Protein AF-A0A8H6J1Q2-F1 (afdb_monomer_lite)

InterPro domains:
  IPR001214 SET domain [PF00856] (534-626)
  IPR001214 SET domain [PS50280] (494-626)
  IPR001214 SET domain [SM00317] (506-632)
  IPR003347 JmjC domain [PF02373] (11-124)
  IPR003347 JmjC domain [PS51184] (1-141)
  IPR003347 JmjC domain [SM00558] (1-141)
  IPR046341 SET domain superfamily [G3DSA:2.170.270.10] (511-641)
  IPR046341 SET domain superfamily [SSF82199] (482-639)

Secondary structure (DSSP, 8-state):
----TTTSS-EEEEE-TT-EEEEE--GGG-EEEEEEEES-EEEEEE-GGGHHHHHHHHHHHS---S-TTHHHHHT----HHHHHHTT--EEEEEE-TT-EEEEPTT--EEEEESSSEEEEEEEE--TTS-SS-TT-EEETTSTTTT---TT-EEEPPP----------------------------------PPP-PPPPHHHHHHHHHHHHH-TTPPPPPPPSSSPPPHHHHHHHHHHHSHHHHHHHHHHHHHHH-TT-GGGG----SSHHHHHHHHHHHHHH----SHHHHHHHHHHHHHHHHHHHHHTTT-SS--HHHHHHHHHHHT--HHHHHHHHHHHHHHHHHHTT-GGGGGTS-SSS-STT---HHHHHT--HHHHHHHHHHT-SHHHHHHHHHHHHHHHTTSTTSPP--BHHHHH---STTS-HHHHHHHHSBPP--SS-B--TTT-TTPPPPTT--TTS-SSS-TTB---TTS-S-SS-S-SS--HHHHHHHH-TTBPPPEEEE-GGG-EEEEP-BSSTTSEEE-TT-EEEEE-EEEE-TTS--STTEEEEE-TTSTT--EEEEEEEEEEE-GGGGPEE-SS-SEEEEEEEETTEEEEEEEESS-EETTPEEEE---TT---SS--SHHHH-

Foldseek 3Di:
DPDDVVAFDKDKDWDAAFDKQAKWARPLLFKKKKAWAAAKKKKKWFDPVCLVVVVVVCVVPDPFFPAPGRRNVVRDHDDPVNCVVSVTDIDIDMHGHGDMDMDGGPIIMMMGGNHRTMMMMGTDDDPPDDPHDAQGEHEPPDPCPPDPDPRYHYGYGDDPDDDDDDDDDDDDDDDDDDDDDDDDDDDDDDDDDPPPDDPDVLLVVLVVLLCVVAVQQDQFDADPVDGADSLLSNQLSLLQGPQLVVLLVVLVQCLQALPPPLLQDAADPDLLRRLLVLVLLLVPQPPPDLNSLLSLLLSLLVNLVSQVVCCVPPPHHDPVSLVVSCVPNVDDSVRSVVSNVSNVLLCLLQPVQNLSSSRRDSACPTSVSDHPVSSSVDDNVSSVVSVVRCPDPSNVLSSQLSCLCVVLSHLAHAHWDFQCLVVVDDLRPDNSVVSSNRSDTDDADLAADEDCVVCVPQDFFPQDDPPFDPPDDLFFDTDPPDQQFPVDRDPADSCQNCQLNVPVQAGQWDWHQPDVQGIFTFTGGNDAFFQRDAAFGFNHFKYAYWAAPPPDLDLQKAFDFDPPGPVRDRRTIGGDDRYTGPNSRATADPPFQWEWDWGRHRRGTTTTTGGRHRHHGSDTHHYHSPPSNPDPPRPHPVSVD

Structure (mmCIF, N/CA/C/O backbone):
data_AF-A0A8H6J1Q2-F1
#
_entry.id   AF-A0A8H6J1Q2-F1
#
loop_
_atom_site.group_PDB
_atom_site.id
_atom_site.type_symbol
_atom_site.label_atom_id
_atom_site.label_alt_id
_atom_site.label_comp_id
_atom_site.label_asym_id
_atom_site.label_entity_id
_atom_site.label_seq_id
_atom_site.pdbx_PDB_ins_code
_atom_site.Cartn_x
_atom_site.Cartn_y
_atom_site.Cartn_z
_atom_site.occupancy
_atom_site.B_iso_or_equiv
_atom_site.auth_seq_id
_atom_site.auth_comp_id
_atom_site.auth_asym_id
_atom_site.auth_atom_id
_atom_site.pdbx_PDB_model_num
ATOM 1 N N . MET A 1 1 ? -38.227 -30.050 -20.526 1.00 54.88 1 MET A N 1
ATOM 2 C CA . MET A 1 1 ? -38.557 -29.730 -19.124 1.00 54.88 1 MET A CA 1
ATOM 3 C C . MET A 1 1 ? -39.224 -28.373 -19.152 1.00 54.88 1 MET A C 1
ATOM 5 O O . MET A 1 1 ? -38.647 -27.472 -19.749 1.00 54.88 1 MET A O 1
ATOM 9 N N . GLU A 1 2 ? -40.436 -28.245 -18.618 1.00 58.22 2 GLU A N 1
ATOM 10 C CA . GLU A 1 2 ? -41.025 -26.915 -18.436 1.00 58.22 2 GLU A CA 1
ATOM 11 C C . GLU A 1 2 ? -40.156 -26.101 -17.458 1.00 58.22 2 GLU A C 1
ATOM 13 O O . GLU A 1 2 ? -39.571 -26.692 -16.545 1.00 58.22 2 GLU A O 1
ATOM 18 N N . PRO A 1 3 ? -39.998 -24.781 -17.650 1.00 62.59 3 PRO A N 1
ATOM 19 C CA . PRO A 1 3 ? -39.230 -23.940 -16.738 1.00 62.59 3 PRO A CA 1
ATOM 20 C C . PRO A 1 3 ? -39.724 -24.083 -15.292 1.00 62.59 3 PRO A C 1
ATOM 22 O O . PRO A 1 3 ? -40.902 -23.887 -15.004 1.00 62.59 3 PRO A O 1
ATOM 25 N N . ILE A 1 4 ? -38.815 -24.408 -14.377 1.00 71.38 4 ILE A N 1
ATOM 26 C CA . ILE A 1 4 ? -39.078 -24.458 -12.941 1.00 71.38 4 ILE A CA 1
ATOM 27 C C . ILE A 1 4 ? -38.644 -23.108 -12.399 1.00 71.38 4 ILE A C 1
ATOM 29 O O . ILE A 1 4 ? -37.446 -22.834 -12.301 1.00 71.38 4 ILE A O 1
ATOM 33 N N . ALA A 1 5 ? -39.613 -22.258 -12.064 1.00 68.50 5 ALA A N 1
ATOM 34 C CA . ALA A 1 5 ? -39.344 -20.917 -11.562 1.00 68.50 5 ALA A CA 1
ATOM 35 C C . ALA A 1 5 ? -38.352 -20.961 -10.386 1.00 68.50 5 ALA A C 1
ATOM 37 O O . ALA A 1 5 ? -38.629 -21.545 -9.341 1.00 68.50 5 ALA A O 1
ATOM 38 N N . GLY A 1 6 ? -37.170 -20.379 -10.600 1.00 70.50 6 GLY A N 1
ATOM 39 C CA . GLY A 1 6 ? -36.072 -20.337 -9.634 1.00 70.50 6 GLY A CA 1
ATOM 40 C C . GLY A 1 6 ? -35.317 -21.654 -9.406 1.00 70.50 6 GLY A C 1
ATOM 41 O O . GLY A 1 6 ? -34.330 -21.669 -8.681 1.00 70.50 6 GLY A O 1
ATOM 42 N N . GLY A 1 7 ? -35.737 -22.751 -10.039 1.00 72.94 7 GLY A N 1
ATOM 43 C CA . GLY A 1 7 ? -35.054 -24.044 -9.981 1.00 72.94 7 GLY A CA 1
ATOM 44 C C . GLY A 1 7 ? -34.034 -24.224 -11.103 1.00 72.94 7 GLY A C 1
ATOM 45 O O . GLY A 1 7 ? -32.918 -24.656 -10.840 1.00 72.94 7 GLY A O 1
ATOM 46 N N . ASN A 1 8 ? -34.398 -23.869 -12.340 1.00 79.19 8 ASN A N 1
ATOM 47 C CA . ASN A 1 8 ? -33.554 -24.002 -13.538 1.00 79.19 8 ASN A CA 1
ATOM 48 C C . ASN A 1 8 ? -33.378 -22.676 -14.305 1.00 79.19 8 ASN A C 1
ATOM 50 O O . ASN A 1 8 ? -33.108 -22.674 -15.505 1.00 79.19 8 ASN A O 1
ATOM 54 N N . SER A 1 9 ? -33.534 -21.548 -13.611 1.00 84.88 9 SER A N 1
ATOM 55 C CA . SER A 1 9 ? -33.134 -20.232 -14.116 1.00 84.88 9 SER A CA 1
ATOM 56 C C . SER A 1 9 ? -31.612 -20.070 -14.055 1.00 84.88 9 SER A C 1
ATOM 58 O O . SER A 1 9 ? -30.947 -20.707 -13.237 1.00 84.88 9 SER A O 1
ATOM 60 N N . LEU A 1 10 ? -31.063 -19.184 -14.890 1.00 88.94 10 LEU A N 1
ATOM 61 C CA . LEU A 1 10 ? -29.681 -18.730 -14.733 1.00 88.94 10 LEU A CA 1
ATOM 62 C C . LEU A 1 10 ? -29.566 -17.847 -13.487 1.00 88.94 10 LEU A C 1
ATOM 64 O O . LEU A 1 10 ? -30.393 -16.961 -13.268 1.00 88.94 10 LEU A O 1
ATOM 68 N N . TYR A 1 11 ? -28.521 -18.088 -12.705 1.00 92.00 11 TYR A N 1
ATOM 69 C CA . TYR A 1 11 ? -28.162 -17.304 -11.533 1.00 92.00 11 TYR A CA 1
ATOM 70 C C . TYR A 1 11 ? -26.749 -16.763 -11.668 1.00 92.00 11 TYR A C 1
ATOM 72 O O . TYR A 1 11 ? -25.805 -17.511 -11.921 1.00 92.00 11 TYR A O 1
ATOM 80 N N . ASP A 1 12 ? -26.615 -15.466 -11.429 1.00 95.50 12 ASP A N 1
ATOM 81 C CA . ASP A 1 12 ? -25.342 -14.767 -11.414 1.00 95.50 12 ASP A CA 1
ATOM 82 C C . ASP A 1 12 ? -24.817 -14.643 -9.983 1.00 95.50 12 ASP A C 1
ATOM 84 O O . ASP A 1 12 ? -25.515 -14.222 -9.060 1.00 95.50 12 ASP A O 1
ATOM 88 N N . TYR A 1 13 ? -23.554 -15.012 -9.806 1.00 93.88 13 TYR A N 1
ATOM 89 C CA . TYR A 1 13 ? -22.849 -15.022 -8.535 1.00 93.88 13 TYR A CA 1
ATOM 90 C C . TYR A 1 13 ? -21.673 -14.065 -8.613 1.00 93.88 13 TYR A C 1
ATOM 92 O O . TYR A 1 13 ? -20.668 -14.363 -9.261 1.00 93.88 13 TYR A O 1
ATOM 100 N N . ILE A 1 14 ? -21.779 -12.952 -7.895 1.00 92.12 14 ILE A N 1
ATOM 101 C CA . ILE A 1 14 ? -20.678 -12.018 -7.662 1.00 92.12 14 ILE A CA 1
ATOM 102 C C . ILE A 1 14 ? -20.204 -12.235 -6.226 1.00 92.12 14 ILE A C 1
ATOM 104 O O . ILE A 1 14 ? -20.991 -12.133 -5.287 1.00 92.12 14 ILE A O 1
ATOM 108 N N . GLY A 1 15 ? -18.931 -12.581 -6.052 1.00 89.31 15 GLY A N 1
ATOM 109 C CA . GLY A 1 15 ? -18.354 -12.870 -4.744 1.00 89.31 15 GLY A CA 1
ATOM 110 C C . GLY A 1 15 ? -16.989 -12.225 -4.566 1.00 89.31 15 GLY A C 1
ATOM 111 O O . GLY A 1 15 ? -16.161 -12.240 -5.472 1.00 89.31 15 GLY A O 1
ATOM 112 N N . GLU A 1 16 ? -16.736 -11.678 -3.381 1.00 86.62 16 GLU A N 1
ATOM 113 C CA . GLU A 1 16 ? -15.416 -11.175 -2.996 1.00 86.62 16 GLU A CA 1
ATOM 114 C C . GLU A 1 16 ? -14.471 -12.321 -2.620 1.00 86.62 16 GLU A C 1
ATOM 116 O O . GLU A 1 16 ? -14.899 -13.436 -2.302 1.00 86.62 16 GLU A O 1
ATOM 121 N N . ARG A 1 17 ? -13.167 -12.042 -2.603 1.00 91.88 17 ARG A N 1
ATOM 122 C CA . ARG A 1 17 ? -12.157 -13.009 -2.168 1.00 91.88 17 ARG A CA 1
ATOM 123 C C . ARG A 1 17 ? -12.462 -13.538 -0.762 1.00 91.88 17 ARG A C 1
ATOM 125 O O . ARG A 1 17 ? -12.636 -12.770 0.175 1.00 91.88 17 ARG A O 1
ATOM 132 N N . GLY A 1 18 ? -12.450 -14.858 -0.611 1.00 87.31 18 GLY A N 1
ATOM 133 C CA . GLY A 1 18 ? -12.705 -15.553 0.650 1.00 87.31 18 GLY A CA 1
ATOM 134 C C . GLY A 1 18 ? -14.184 -15.797 0.948 1.00 87.31 18 GLY A C 1
ATOM 135 O O . GLY A 1 18 ? -14.484 -16.572 1.854 1.00 87.31 18 GLY A O 1
ATOM 136 N N . SER A 1 19 ? -15.112 -15.209 0.183 1.00 93.88 19 SER A N 1
ATOM 137 C CA . SER A 1 19 ? -16.521 -15.602 0.264 1.00 93.88 19 SER A CA 1
ATOM 138 C C . SER A 1 19 ? -16.689 -17.048 -0.209 1.00 93.88 19 SER A C 1
ATOM 140 O O . SER A 1 19 ? -16.012 -17.497 -1.142 1.00 93.88 19 SER A O 1
ATOM 142 N N . ALA A 1 20 ? -17.571 -17.793 0.456 1.00 92.75 20 ALA A N 1
ATOM 143 C CA . ALA A 1 20 ? -17.721 -19.219 0.220 1.00 92.75 20 ALA A CA 1
ATOM 144 C C . ALA A 1 20 ? -19.179 -19.674 0.294 1.00 92.75 20 ALA A C 1
ATOM 146 O O . ALA A 1 20 ? -19.960 -19.197 1.117 1.00 92.75 20 ALA A O 1
ATOM 147 N N . THR A 1 21 ? -19.512 -20.660 -0.533 1.00 94.81 21 THR A N 1
ATOM 148 C CA . THR A 1 21 ? -20.726 -21.459 -0.409 1.00 94.81 21 THR A CA 1
ATOM 149 C C . THR A 1 21 ? -20.376 -22.721 0.369 1.00 94.81 21 THR A C 1
ATOM 151 O O . THR A 1 21 ? -19.497 -23.490 -0.029 1.00 94.81 21 THR A O 1
ATOM 154 N N . CYS A 1 22 ? -21.041 -22.903 1.509 1.00 95.88 22 CYS A N 1
ATOM 155 C CA . CYS A 1 22 ? -20.835 -24.036 2.411 1.00 95.88 22 CYS A CA 1
ATOM 156 C C . CYS A 1 22 ? -21.199 -25.377 1.756 1.00 95.88 22 CYS A C 1
ATOM 158 O O . CYS A 1 22 ? -21.823 -25.403 0.697 1.00 95.88 22 CYS A O 1
ATOM 160 N N . LEU A 1 23 ? -20.816 -26.490 2.387 1.00 96.56 23 LEU A N 1
ATOM 161 C CA . LEU A 1 23 ? -21.072 -27.834 1.867 1.00 96.56 23 LEU A CA 1
ATOM 162 C C . LEU A 1 23 ? -22.571 -28.080 1.684 1.00 96.56 23 LEU A C 1
ATOM 164 O O . LEU A 1 23 ? -23.349 -27.994 2.633 1.00 96.56 23 LEU A O 1
ATOM 168 N N . HIS A 1 24 ? -22.965 -28.412 0.461 1.00 95.50 24 HIS A N 1
ATOM 169 C CA . HIS A 1 24 ? -24.344 -28.729 0.111 1.00 95.50 24 HIS A CA 1
ATOM 170 C C . HIS A 1 24 ? -24.403 -29.667 -1.096 1.00 95.50 24 HIS A C 1
ATOM 172 O O . HIS A 1 24 ? -23.400 -29.897 -1.771 1.00 95.50 24 HIS A O 1
ATOM 178 N N . ARG A 1 25 ? -25.593 -30.220 -1.340 1.00 93.06 25 ARG A N 1
ATOM 179 C CA . ARG A 1 25 ? -25.992 -30.801 -2.625 1.00 93.06 25 ARG A CA 1
ATOM 180 C C . ARG A 1 25 ? -26.964 -29.834 -3.281 1.00 93.06 25 ARG A C 1
ATOM 182 O O . ARG A 1 25 ? -27.675 -29.122 -2.563 1.00 93.06 25 ARG A O 1
ATOM 189 N N . ASP A 1 26 ? -27.005 -29.817 -4.604 1.00 91.12 26 ASP A N 1
ATOM 190 C CA . ASP A 1 26 ? -27.995 -29.024 -5.323 1.00 91.12 26 ASP A CA 1
ATOM 191 C C . ASP A 1 26 ? -29.422 -29.440 -4.954 1.00 91.12 26 ASP A C 1
ATOM 193 O O . ASP A 1 26 ? -29.685 -30.546 -4.459 1.00 91.12 26 ASP A O 1
ATOM 197 N N . ASP A 1 27 ? -30.345 -28.498 -5.118 1.00 86.44 27 ASP A N 1
ATOM 198 C CA . ASP A 1 27 ? -31.746 -28.724 -4.794 1.00 86.44 27 ASP A CA 1
ATOM 199 C C . ASP A 1 27 ? -32.295 -29.889 -5.617 1.00 86.44 27 ASP A C 1
ATOM 201 O O . ASP A 1 27 ? -31.954 -30.059 -6.788 1.00 86.44 27 ASP A O 1
ATOM 205 N N . ALA A 1 28 ? -33.129 -30.718 -4.985 1.00 81.81 28 ALA A N 1
ATOM 206 C CA . ALA A 1 28 ? -33.700 -31.908 -5.612 1.00 81.81 28 ALA A CA 1
ATOM 207 C C . ALA A 1 28 ? -32.666 -32.907 -6.181 1.00 81.81 28 ALA A C 1
ATOM 209 O O . ALA A 1 28 ? -32.998 -33.700 -7.056 1.00 81.81 28 ALA A O 1
ATOM 210 N N . ASP A 1 29 ? -31.414 -32.880 -5.705 1.00 86.06 29 ASP A N 1
ATOM 211 C CA . ASP A 1 29 ? -30.310 -33.665 -6.277 1.00 86.06 29 ASP A CA 1
ATOM 212 C C . ASP A 1 29 ? -30.125 -33.444 -7.796 1.00 86.06 29 ASP A C 1
ATOM 214 O O . ASP A 1 29 ? -29.604 -34.320 -8.495 1.00 86.06 29 ASP A O 1
ATOM 218 N N . LEU A 1 30 ? -30.527 -32.272 -8.307 1.00 88.44 30 LEU A N 1
ATOM 219 C CA . LEU A 1 30 ? -30.254 -31.855 -9.680 1.00 88.44 30 LEU A CA 1
ATOM 220 C C . LEU A 1 30 ? -28.744 -31.770 -9.933 1.00 88.44 30 LEU A C 1
ATOM 222 O O . LEU A 1 30 ? -27.925 -31.758 -9.014 1.00 88.44 30 LEU A O 1
ATOM 226 N N . GLN A 1 31 ? -28.373 -31.722 -11.208 1.00 92.56 31 GLN A N 1
ATOM 227 C CA . GLN A 1 31 ? -27.018 -31.338 -11.588 1.00 92.56 31 GLN A CA 1
ATOM 228 C C . GLN A 1 31 ? -26.932 -29.822 -11.643 1.00 92.56 31 GLN A C 1
ATOM 230 O O . GLN A 1 31 ? -27.917 -29.169 -11.989 1.00 92.56 31 GLN A O 1
ATOM 235 N N . SER A 1 32 ? -25.746 -29.282 -11.405 1.00 94.19 32 SER A N 1
ATOM 236 C CA . SER A 1 32 ? -25.457 -27.874 -11.650 1.00 94.19 32 SER A CA 1
ATOM 237 C C . SER A 1 32 ? -24.281 -27.718 -12.599 1.00 94.19 32 SER A C 1
ATOM 239 O O . SER A 1 32 ? -23.375 -28.550 -12.674 1.00 94.19 32 SER A O 1
ATOM 241 N N . CYS A 1 33 ? -24.332 -26.642 -13.370 1.00 94.75 33 CYS A N 1
ATOM 242 C CA . CYS A 1 33 ? -23.255 -26.184 -14.225 1.00 94.75 33 CYS A CA 1
ATOM 243 C C . CYS A 1 33 ? -22.918 -24.756 -13.810 1.00 94.75 33 CYS A C 1
ATOM 245 O O . CYS A 1 33 ? -23.809 -23.910 -13.777 1.00 94.75 33 CYS A O 1
ATOM 247 N N . ASN A 1 34 ? -21.648 -24.485 -13.521 1.00 97.19 34 ASN A N 1
ATOM 248 C CA . ASN A 1 34 ? -21.157 -23.173 -13.118 1.00 97.19 34 ASN A CA 1
ATOM 249 C C . ASN A 1 34 ? -20.024 -22.730 -14.048 1.00 97.19 34 ASN A C 1
ATOM 251 O O . ASN A 1 34 ? -18.990 -23.392 -14.106 1.00 97.19 34 ASN A O 1
ATOM 255 N N . MET A 1 35 ? -20.225 -21.627 -14.766 1.00 97.06 35 MET A N 1
ATOM 256 C CA . MET A 1 35 ? -19.238 -21.018 -15.653 1.00 97.06 35 MET A CA 1
ATOM 257 C C . MET A 1 35 ? -18.619 -19.801 -14.974 1.00 97.06 35 MET A C 1
ATOM 259 O O . MET A 1 35 ? -19.325 -18.849 -14.631 1.00 97.06 35 MET A O 1
ATOM 263 N N . VAL A 1 36 ? -17.299 -19.795 -14.822 1.00 96.88 36 VAL A N 1
ATOM 264 C CA . VAL A 1 36 ? -16.583 -18.642 -14.272 1.00 96.88 36 VAL A CA 1
ATOM 265 C C . VAL A 1 36 ? -16.363 -17.611 -15.379 1.00 96.88 36 VAL A C 1
ATOM 267 O O . VAL A 1 36 ? -15.660 -17.855 -16.356 1.00 96.88 36 VAL A O 1
ATOM 270 N N . ILE A 1 37 ? -16.962 -16.432 -15.224 1.00 95.25 37 ILE A N 1
ATOM 271 C CA . ILE A 1 37 ? -16.866 -15.328 -16.187 1.00 95.25 37 ILE A CA 1
ATOM 272 C C . ILE A 1 37 ? -15.630 -14.463 -15.900 1.00 95.25 37 ILE A C 1
ATOM 274 O O . ILE A 1 37 ? -14.955 -14.008 -16.822 1.00 95.25 37 ILE A O 1
ATOM 278 N N . SER A 1 38 ? -15.300 -14.256 -14.621 1.00 91.19 38 SER A N 1
ATOM 279 C CA . SER A 1 38 ? -14.104 -13.532 -14.171 1.00 91.19 38 SER A CA 1
ATOM 280 C C . SER A 1 38 ? -13.664 -14.012 -12.786 1.00 91.19 38 SER A C 1
ATOM 282 O O . SER A 1 38 ? -14.506 -14.381 -11.971 1.00 91.19 38 SER A O 1
ATOM 284 N N . GLY A 1 39 ? -12.363 -13.981 -12.490 1.00 94.56 39 GLY A N 1
ATOM 285 C CA . GLY A 1 39 ? -11.790 -14.437 -11.218 1.00 94.56 39 GLY A CA 1
ATOM 286 C C . GLY A 1 39 ? -11.514 -15.943 -11.146 1.00 94.56 39 GLY A C 1
ATOM 287 O O . GLY A 1 39 ? -11.522 -16.632 -12.162 1.00 94.56 39 GLY A O 1
ATOM 288 N N . TRP A 1 40 ? -11.244 -16.438 -9.934 1.00 96.25 40 TRP A N 1
ATOM 289 C CA . TRP A 1 40 ? -10.902 -17.837 -9.652 1.00 96.25 40 TRP A CA 1
ATOM 290 C C . TRP A 1 40 ? -11.763 -18.420 -8.528 1.00 96.25 40 TRP A C 1
ATOM 292 O O . TRP A 1 40 ? -11.876 -17.819 -7.454 1.00 96.25 40 TRP A O 1
ATOM 302 N N . LYS A 1 41 ? -12.307 -19.624 -8.741 1.00 97.56 41 LYS A N 1
ATOM 303 C CA . LYS A 1 41 ? -13.059 -20.403 -7.746 1.00 97.56 41 LYS A CA 1
ATOM 304 C C . LYS A 1 41 ? -12.372 -21.725 -7.428 1.00 97.56 41 LYS A C 1
ATOM 306 O O . LYS A 1 41 ? -11.980 -22.465 -8.325 1.00 97.56 41 LYS A O 1
ATOM 311 N N . LEU A 1 42 ? -12.289 -22.046 -6.142 1.00 97.31 42 LEU A N 1
ATOM 312 C CA . LEU A 1 42 ? -11.899 -23.362 -5.650 1.00 97.31 42 LEU A CA 1
ATOM 313 C C . LEU A 1 42 ? -13.148 -24.164 -5.302 1.00 97.31 42 LEU A C 1
ATOM 315 O O . LEU A 1 42 ? -14.013 -23.686 -4.572 1.00 97.31 42 LEU A O 1
ATOM 319 N N . TRP A 1 43 ? -13.206 -25.395 -5.785 1.00 97.88 43 TRP A N 1
ATOM 320 C CA . TRP A 1 43 ? -14.289 -26.335 -5.546 1.00 97.88 43 TRP A CA 1
ATOM 321 C C . TRP A 1 43 ? -13.757 -27.501 -4.738 1.00 97.88 43 TRP A C 1
ATOM 323 O O . TRP A 1 43 ? -12.815 -28.161 -5.166 1.00 97.88 43 TRP A O 1
ATOM 333 N N . ILE A 1 44 ? -14.360 -27.769 -3.586 1.00 97.69 44 ILE A N 1
ATOM 334 C CA . ILE A 1 44 ? -14.112 -28.987 -2.814 1.00 97.69 44 ILE A CA 1
ATOM 335 C C . ILE A 1 44 ? -15.299 -29.895 -3.069 1.00 97.69 44 ILE A C 1
ATOM 337 O O . ILE A 1 44 ? -16.409 -29.559 -2.673 1.00 97.69 44 ILE A O 1
ATOM 341 N N . VAL A 1 45 ? -15.074 -31.028 -3.723 1.00 97.94 45 VAL A N 1
ATOM 342 C CA . VAL A 1 45 ? -16.141 -31.931 -4.156 1.00 97.94 45 VAL A CA 1
ATOM 343 C C . VAL A 1 45 ? -15.940 -33.288 -3.496 1.00 97.94 45 VAL A C 1
ATOM 345 O O . VAL A 1 45 ? -14.941 -33.960 -3.746 1.00 97.94 45 VAL A O 1
ATOM 348 N N . ILE A 1 46 ? -16.877 -33.710 -2.649 1.00 97.81 46 ILE A N 1
ATOM 349 C CA . ILE A 1 46 ? -16.833 -35.033 -2.019 1.00 97.81 46 ILE A CA 1
ATOM 350 C C . ILE A 1 46 ? -17.042 -36.094 -3.101 1.00 97.81 46 ILE A C 1
ATOM 352 O O . ILE A 1 46 ? -17.929 -35.982 -3.957 1.00 97.81 46 ILE A O 1
ATOM 356 N N . VAL A 1 47 ? -16.221 -37.145 -3.087 1.00 95.19 47 VAL A N 1
ATOM 357 C CA . VAL A 1 47 ? -16.394 -38.238 -4.044 1.00 95.19 47 VAL A CA 1
ATOM 358 C C . VAL A 1 47 ? -17.688 -38.979 -3.711 1.00 95.19 47 VAL A C 1
ATOM 360 O O . VAL A 1 47 ? -17.911 -39.359 -2.565 1.00 95.19 47 VAL A O 1
ATOM 363 N N . LYS A 1 48 ? -18.531 -39.235 -4.718 1.00 92.81 48 LYS A N 1
ATOM 364 C CA . LYS A 1 48 ? -19.896 -39.760 -4.536 1.00 92.81 48 LYS A CA 1
ATOM 365 C C . LYS A 1 48 ? -19.986 -41.034 -3.678 1.00 92.81 48 LYS A C 1
ATOM 367 O O . LYS A 1 48 ? -20.922 -41.173 -2.899 1.00 92.81 48 LYS A O 1
ATOM 372 N N . ARG A 1 49 ? -18.990 -41.930 -3.748 1.00 95.56 49 ARG A N 1
ATOM 373 C CA . ARG A 1 49 ? -18.918 -43.148 -2.908 1.00 95.56 49 ARG A CA 1
ATOM 374 C C . ARG A 1 49 ? -18.829 -42.872 -1.398 1.00 95.56 49 ARG A C 1
ATOM 376 O O . ARG A 1 49 ? -19.050 -43.777 -0.608 1.00 95.56 49 ARG A O 1
ATOM 383 N N . HIS A 1 50 ? -18.481 -41.652 -0.993 1.00 96.62 50 HIS A N 1
ATOM 384 C CA . HIS A 1 50 ? -18.327 -41.248 0.405 1.00 96.62 50 HIS A CA 1
ATOM 385 C C . HIS A 1 50 ? -19.431 -40.314 0.904 1.00 96.62 50 HIS A C 1
ATOM 387 O O . HIS A 1 50 ? -19.342 -39.837 2.032 1.00 96.62 50 HIS A O 1
ATOM 393 N N . THR A 1 51 ? -20.490 -40.084 0.125 1.00 94.19 51 THR A N 1
ATOM 394 C CA . THR A 1 51 ? -21.631 -39.258 0.544 1.00 94.19 51 THR A CA 1
ATOM 395 C C . THR A 1 51 ? -22.236 -39.737 1.872 1.00 94.19 51 THR A C 1
ATOM 397 O O . THR A 1 51 ? -22.391 -38.939 2.791 1.00 94.19 51 THR A O 1
ATOM 400 N N . GLU A 1 52 ? -22.492 -41.038 2.030 1.00 95.06 52 GLU A N 1
ATOM 401 C CA . GLU A 1 52 ? -23.057 -41.596 3.272 1.00 95.06 52 GLU A CA 1
ATOM 402 C C . GLU A 1 52 ? -22.095 -41.477 4.460 1.00 95.06 52 GLU A C 1
ATOM 404 O O . GLU A 1 52 ? -22.493 -41.083 5.557 1.00 95.06 52 GLU A O 1
ATOM 409 N N . LYS A 1 53 ? -20.806 -41.758 4.229 1.00 97.25 53 LYS A N 1
ATOM 410 C CA . LYS A 1 53 ? -19.753 -41.603 5.240 1.00 97.25 53 LYS A CA 1
ATOM 411 C C . LYS A 1 53 ? -19.644 -40.151 5.707 1.00 97.25 53 LYS A C 1
ATOM 413 O O . LYS A 1 53 ? -19.526 -39.895 6.903 1.00 97.25 53 LYS A O 1
ATOM 418 N N . PHE A 1 54 ? -19.711 -39.207 4.772 1.00 97.81 54 PHE A N 1
ATOM 419 C CA . PHE A 1 54 ? -19.698 -37.782 5.066 1.00 97.81 54 PHE A CA 1
ATOM 420 C C . PHE A 1 54 ? -20.931 -37.368 5.876 1.00 97.81 54 PHE A C 1
ATOM 422 O O . PHE A 1 54 ? -20.785 -36.708 6.899 1.00 97.81 54 PHE A O 1
ATOM 429 N N . GLU A 1 55 ? -22.133 -37.814 5.509 1.00 96.75 55 GLU A N 1
ATOM 430 C CA . GLU A 1 55 ? -23.335 -37.530 6.298 1.00 96.75 55 GLU A CA 1
ATOM 431 C C . GLU A 1 55 ? -23.286 -38.118 7.713 1.00 96.75 55 GLU A C 1
ATOM 433 O O . GLU A 1 55 ? -23.708 -37.456 8.663 1.00 96.75 55 GLU A O 1
ATOM 438 N N . ALA A 1 56 ? -22.765 -39.338 7.875 1.00 96.94 56 ALA A N 1
ATOM 439 C CA . ALA A 1 56 ? -22.562 -39.948 9.187 1.00 96.94 56 ALA A CA 1
ATOM 440 C C . ALA A 1 56 ? -21.593 -39.117 10.042 1.00 96.94 56 ALA A C 1
ATOM 442 O O . ALA A 1 56 ? -21.897 -38.820 11.198 1.00 96.94 56 ALA A O 1
ATOM 443 N N . PHE A 1 57 ? -20.487 -38.660 9.446 1.00 97.19 57 PHE A N 1
ATOM 444 C CA . PHE A 1 57 ? -19.549 -37.737 10.082 1.00 97.19 57 PHE A CA 1
ATOM 445 C C . PHE A 1 57 ? -20.234 -36.435 10.527 1.00 97.19 57 PHE A C 1
ATOM 447 O O . PHE A 1 57 ? -20.034 -35.998 11.663 1.00 97.19 57 PHE A O 1
ATOM 454 N N . ILE A 1 58 ? -21.089 -35.839 9.686 1.00 97.44 58 ILE A N 1
ATOM 455 C CA . ILE A 1 58 ? -21.836 -34.634 10.068 1.00 97.44 58 ILE A CA 1
ATOM 456 C C . ILE A 1 58 ? -22.764 -34.917 11.256 1.00 97.44 58 ILE A C 1
ATOM 458 O O . ILE A 1 58 ? -22.717 -34.195 12.248 1.00 97.44 58 ILE A O 1
ATOM 462 N N . ARG A 1 59 ? -23.572 -35.983 11.198 1.00 95.19 59 ARG A N 1
ATOM 463 C CA . ARG A 1 59 ? -24.518 -36.332 12.278 1.00 95.19 59 ARG A CA 1
ATOM 464 C C . ARG A 1 59 ? -23.826 -36.664 13.602 1.00 95.19 59 ARG A C 1
ATOM 466 O O . ARG A 1 59 ? -24.417 -36.470 14.657 1.00 95.19 59 ARG A O 1
ATOM 473 N N . GLN A 1 60 ? -22.594 -37.162 13.554 1.00 95.50 60 GLN A N 1
ATOM 474 C CA . GLN A 1 60 ? -21.805 -37.455 14.748 1.00 95.50 60 GLN A CA 1
ATOM 475 C C . GLN A 1 60 ? -21.303 -36.186 15.455 1.00 95.50 60 GLN A C 1
ATOM 477 O O . GLN A 1 60 ? -21.091 -36.208 16.665 1.00 95.50 60 GLN A O 1
ATOM 482 N N . ASN A 1 61 ? -21.091 -35.096 14.714 1.00 94.75 61 ASN A N 1
ATOM 483 C CA . ASN A 1 61 ? -20.410 -33.899 15.215 1.00 94.75 61 ASN A CA 1
ATOM 484 C C . ASN A 1 61 ? -21.338 -32.678 15.362 1.00 94.75 61 ASN A C 1
ATOM 486 O O . ASN A 1 61 ? -20.995 -31.748 16.091 1.00 94.75 61 ASN A O 1
ATOM 490 N N . TRP A 1 62 ? -22.498 -32.669 14.699 1.00 93.75 62 TRP A N 1
ATOM 491 C CA . TRP A 1 62 ? -23.461 -31.566 14.733 1.00 93.75 62 TRP A CA 1
ATOM 492 C C . TRP A 1 62 ? -24.901 -32.068 14.846 1.00 93.75 62 TRP A C 1
ATOM 494 O O . TRP A 1 62 ? -25.256 -33.128 14.327 1.00 93.75 62 TRP A O 1
ATOM 504 N N . GLU A 1 63 ? -25.755 -31.264 15.482 1.00 88.94 63 GLU A N 1
ATOM 505 C CA . GLU A 1 63 ? -27.189 -31.537 15.600 1.00 88.94 63 GLU A CA 1
ATOM 506 C C . GLU A 1 63 ? -27.887 -31.395 14.240 1.00 88.94 63 GLU A C 1
ATOM 508 O O . GLU A 1 63 ? -28.292 -30.316 13.813 1.00 88.94 63 GLU A O 1
ATOM 513 N N . ALA A 1 64 ? -28.015 -32.516 13.539 1.00 86.81 64 ALA A N 1
ATOM 514 C CA . ALA A 1 64 ? -28.681 -32.607 12.251 1.00 86.81 64 ALA A CA 1
ATOM 515 C C . ALA A 1 64 ? -30.180 -32.900 12.404 1.00 86.81 64 ALA A C 1
ATOM 517 O O . ALA A 1 64 ? -30.592 -33.772 13.171 1.00 86.81 64 ALA A O 1
ATOM 518 N N . ASN A 1 65 ? -31.005 -32.225 11.607 1.00 86.62 65 ASN A N 1
ATOM 519 C CA . ASN A 1 65 ? -32.429 -32.535 11.510 1.00 86.62 65 ASN A CA 1
ATOM 520 C C . ASN A 1 65 ? -32.703 -33.679 10.517 1.00 86.62 65 ASN A C 1
ATOM 522 O O . ASN A 1 65 ? -31.790 -34.268 9.939 1.00 86.62 65 ASN A O 1
ATOM 526 N N . ARG A 1 66 ? -33.984 -34.012 10.322 1.00 89.25 66 ARG A N 1
ATOM 527 C CA . ARG A 1 66 ? -34.411 -35.083 9.403 1.00 89.25 66 ARG A CA 1
ATOM 528 C C . ARG A 1 66 ? -34.649 -34.609 7.962 1.00 89.25 66 ARG A C 1
ATOM 530 O O . ARG A 1 66 ? -35.191 -35.372 7.166 1.00 89.25 66 ARG A O 1
ATOM 537 N N . CYS A 1 67 ? -34.296 -33.366 7.629 1.00 91.25 67 CYS A N 1
ATOM 538 C CA . CYS A 1 67 ? -34.417 -32.834 6.273 1.00 91.25 67 CYS A CA 1
ATOM 539 C C . CYS A 1 67 ? -33.372 -33.481 5.355 1.00 91.25 67 CYS A C 1
ATOM 541 O O . CYS A 1 67 ? -32.228 -33.679 5.755 1.00 91.25 67 CYS A O 1
ATOM 543 N N . ALA A 1 68 ? -33.721 -33.745 4.099 1.00 89.25 68 ALA A N 1
ATOM 544 C CA . ALA A 1 68 ? -32.789 -34.236 3.084 1.00 89.25 68 ALA A CA 1
ATOM 545 C C . ALA A 1 68 ? -31.647 -33.237 2.798 1.00 89.25 68 ALA A C 1
ATOM 547 O O . ALA A 1 68 ? -30.559 -33.636 2.388 1.00 89.25 68 ALA A O 1
ATOM 548 N N . GLN A 1 69 ? -31.877 -31.948 3.073 1.00 90.38 69 GLN A N 1
ATOM 549 C CA . GLN A 1 69 ? -30.925 -30.844 2.912 1.00 90.38 69 GLN A CA 1
ATOM 550 C C . GLN A 1 69 ? -30.258 -30.438 4.248 1.00 90.38 69 GLN A C 1
ATOM 552 O O . GLN A 1 69 ? -29.751 -29.325 4.376 1.00 90.38 69 GLN A O 1
ATOM 557 N N . PHE A 1 70 ? -30.239 -31.314 5.266 1.00 92.38 70 PHE A N 1
ATOM 558 C CA . PHE A 1 70 ? -29.751 -30.965 6.611 1.00 92.38 70 PHE A CA 1
ATOM 559 C C . PHE A 1 70 ? -28.322 -30.400 6.639 1.00 92.38 70 PHE A C 1
ATOM 561 O O . PHE A 1 70 ? -28.063 -29.471 7.398 1.00 92.38 70 PHE A O 1
ATOM 568 N N . VAL A 1 71 ? -27.407 -30.895 5.797 1.00 94.00 71 VAL A N 1
ATOM 569 C CA . VAL A 1 71 ? -26.026 -30.379 5.735 1.00 94.00 71 VAL A CA 1
ATOM 570 C C . VAL A 1 71 ? -26.004 -28.911 5.296 1.00 94.00 71 VAL A C 1
ATOM 572 O O . VAL A 1 71 ? -25.297 -28.106 5.901 1.00 94.00 71 VAL A O 1
ATOM 575 N N . ARG A 1 72 ? -26.837 -28.537 4.312 1.00 92.25 72 ARG A N 1
ATOM 576 C CA . ARG A 1 72 ? -26.996 -27.145 3.859 1.00 92.25 72 ARG A CA 1
ATOM 577 C C . ARG A 1 72 ? -27.481 -26.257 5.007 1.00 92.25 72 ARG A C 1
ATOM 579 O O . ARG A 1 72 ? -26.968 -25.159 5.183 1.00 92.25 72 ARG A O 1
ATOM 586 N N . HIS A 1 73 ? -28.428 -26.739 5.815 1.00 91.25 73 HIS A N 1
ATOM 587 C CA . HIS A 1 73 ? -28.968 -25.987 6.957 1.00 91.25 73 HIS A CA 1
ATOM 588 C C . HIS A 1 73 ? -27.917 -25.688 8.028 1.00 91.25 73 HIS A C 1
ATOM 590 O O . HIS A 1 73 ? -27.958 -24.624 8.638 1.00 91.25 73 HIS A O 1
ATOM 596 N N . LEU A 1 74 ? -26.949 -26.586 8.220 1.00 92.12 74 LEU A N 1
ATOM 597 C CA . LEU A 1 74 ? -25.858 -26.373 9.171 1.00 92.12 74 LEU A CA 1
ATOM 598 C C . LEU A 1 74 ? -24.852 -25.314 8.699 1.00 92.12 74 LEU A C 1
ATOM 600 O O . LEU A 1 74 ? -24.066 -24.837 9.514 1.00 92.12 74 LEU A O 1
ATOM 604 N N . SER A 1 75 ? -24.870 -24.937 7.412 1.00 92.75 75 SER A N 1
ATOM 605 C CA . SER A 1 75 ? -23.986 -23.911 6.837 1.00 92.75 75 SER A CA 1
ATOM 606 C C . SER A 1 75 ? -22.510 -24.158 7.176 1.00 92.75 75 SER A C 1
ATOM 608 O O . SER A 1 75 ? -21.783 -23.263 7.605 1.00 92.75 75 SER A O 1
ATOM 610 N N . LEU A 1 76 ? -22.076 -25.414 7.024 1.00 93.19 76 LEU A N 1
ATOM 611 C CA . LEU A 1 76 ? -20.734 -25.855 7.394 1.00 93.19 76 LEU A CA 1
ATOM 612 C C . LEU A 1 76 ? -19.770 -25.762 6.219 1.00 93.19 76 LEU A C 1
ATOM 614 O O . LEU A 1 76 ? -20.011 -26.309 5.142 1.00 93.19 76 LEU A O 1
ATOM 618 N N . PHE A 1 77 ? -18.616 -25.159 6.469 1.00 92.94 77 PHE A N 1
ATOM 619 C CA . PHE A 1 77 ? -17.463 -25.252 5.589 1.00 92.94 77 PHE A CA 1
ATOM 620 C C . PHE A 1 77 ? -16.413 -26.169 6.226 1.00 92.94 77 PHE A C 1
ATOM 622 O O . PHE A 1 77 ? -15.854 -25.844 7.274 1.00 92.94 77 PHE A O 1
ATOM 629 N N . ILE A 1 78 ? -16.143 -27.327 5.614 1.00 94.25 78 ILE A N 1
ATOM 630 C CA . ILE A 1 78 ? -15.170 -28.306 6.122 1.00 94.25 78 ILE A CA 1
ATOM 631 C C . ILE A 1 78 ? -14.005 -28.390 5.142 1.00 94.25 78 ILE A C 1
ATOM 633 O O . ILE A 1 78 ? -14.162 -28.799 3.994 1.00 94.25 78 ILE A O 1
ATOM 637 N N . GLY A 1 79 ? -12.825 -27.981 5.606 1.00 91.62 79 GLY A N 1
ATOM 638 C CA . GLY A 1 79 ? -11.634 -27.914 4.768 1.00 91.62 79 GLY A CA 1
ATOM 639 C C . GLY A 1 79 ? -10.998 -29.284 4.463 1.00 91.62 79 GLY A C 1
ATOM 640 O O . GLY A 1 79 ? -11.178 -30.240 5.224 1.00 91.62 79 GLY A O 1
ATOM 641 N N . PRO A 1 80 ? -10.144 -29.364 3.421 1.00 94.62 80 PRO A N 1
ATOM 642 C CA . PRO A 1 80 ? -9.462 -30.588 2.977 1.00 94.62 80 PRO A CA 1
ATOM 643 C C . PRO A 1 80 ? -8.722 -31.363 4.074 1.00 94.62 80 PRO A C 1
ATOM 645 O O . PRO A 1 80 ? -8.683 -32.591 4.060 1.00 94.62 80 PRO A O 1
ATOM 648 N N . LYS A 1 81 ? -8.116 -30.653 5.036 1.00 95.44 81 LYS A N 1
ATOM 649 C CA . LYS A 1 81 ? -7.387 -31.271 6.153 1.00 95.44 81 LYS A CA 1
ATOM 650 C C . LYS A 1 81 ? -8.310 -32.144 7.004 1.00 95.44 81 LYS A C 1
ATOM 652 O O . LYS A 1 81 ? -7.986 -33.301 7.242 1.00 95.44 81 LYS A O 1
ATOM 657 N N . ARG A 1 82 ? -9.467 -31.606 7.401 1.00 96.56 82 ARG A N 1
ATOM 658 C CA . ARG A 1 82 ? -10.430 -32.317 8.247 1.00 96.56 82 ARG A CA 1
ATOM 659 C C . ARG A 1 82 ? -11.052 -33.502 7.508 1.00 96.56 82 ARG A C 1
ATOM 661 O O . ARG A 1 82 ? -11.187 -34.566 8.088 1.00 96.56 82 ARG A O 1
ATOM 668 N N . LEU A 1 83 ? -11.352 -33.351 6.216 1.00 96.88 83 LEU A N 1
ATOM 669 C CA . LEU A 1 83 ? -11.845 -34.459 5.389 1.00 96.88 83 LEU A CA 1
ATOM 670 C C . LEU A 1 83 ? -10.829 -35.613 5.307 1.00 96.88 83 LEU A C 1
ATOM 672 O O . LEU A 1 83 ? -11.220 -36.770 5.429 1.00 96.88 83 LEU A O 1
ATOM 676 N N . ARG A 1 84 ? -9.526 -35.312 5.177 1.00 97.50 84 ARG A N 1
ATOM 677 C CA . ARG A 1 84 ? -8.462 -36.333 5.207 1.00 97.50 84 ARG A CA 1
ATOM 678 C C . ARG A 1 84 ? -8.360 -37.044 6.555 1.00 97.50 84 ARG A C 1
ATOM 680 O O . ARG A 1 84 ? -8.246 -38.263 6.567 1.00 97.50 84 ARG A O 1
ATOM 687 N N . GLU A 1 85 ? -8.415 -36.306 7.664 1.00 97.00 85 GLU A N 1
ATOM 688 C CA . GLU A 1 85 ? -8.389 -36.884 9.021 1.00 97.00 85 GLU A CA 1
ATOM 689 C C . GLU A 1 85 ? -9.530 -37.888 9.230 1.00 97.00 85 GLU A C 1
ATOM 691 O O . GLU A 1 85 ? -9.328 -38.956 9.797 1.00 97.00 85 GLU A O 1
ATOM 696 N N . GLU A 1 86 ? -10.706 -37.587 8.685 1.00 97.00 86 GLU A N 1
ATOM 697 C CA . GLU A 1 86 ? -11.895 -38.441 8.768 1.00 97.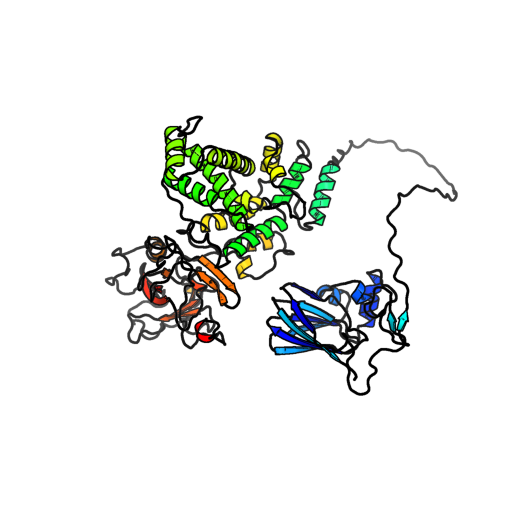00 86 GLU A CA 1
ATOM 698 C C . GLU A 1 86 ? -11.949 -39.502 7.650 1.00 97.00 86 GLU A C 1
ATOM 700 O O . GLU A 1 86 ? -12.922 -40.250 7.505 1.00 97.00 86 GLU A O 1
ATOM 705 N N . SER A 1 87 ? -10.882 -39.603 6.848 1.00 97.19 87 SER A N 1
ATOM 706 C CA . SER A 1 87 ? -10.760 -40.532 5.721 1.00 97.19 87 SER A CA 1
ATOM 707 C C . SER A 1 87 ? -11.920 -40.410 4.718 1.00 97.19 87 SER A C 1
ATOM 709 O O . SER A 1 87 ? -12.462 -41.411 4.243 1.00 97.19 87 SER A O 1
ATOM 711 N N . ILE A 1 88 ? -12.351 -39.180 4.439 1.00 98.00 88 ILE A N 1
ATOM 712 C CA . ILE A 1 88 ? -13.389 -38.844 3.463 1.00 98.00 88 ILE A CA 1
ATOM 713 C C . ILE A 1 88 ? -12.695 -38.338 2.200 1.00 98.00 88 ILE A C 1
ATOM 715 O O . ILE A 1 88 ? -12.189 -37.224 2.176 1.00 98.00 88 ILE A O 1
ATOM 719 N N . ASP A 1 89 ? -12.671 -39.152 1.148 1.00 97.31 89 ASP A N 1
ATOM 720 C CA . ASP A 1 89 ? -12.186 -38.761 -0.182 1.00 97.31 89 ASP A CA 1
ATOM 721 C C . ASP A 1 89 ? -12.959 -37.581 -0.793 1.00 97.31 89 ASP A C 1
ATOM 723 O O . ASP A 1 89 ? -14.193 -37.558 -0.841 1.00 97.31 89 ASP A O 1
ATOM 727 N N . PHE A 1 90 ? -12.203 -36.643 -1.354 1.00 98.12 90 PHE A N 1
ATOM 728 C CA . PHE A 1 90 ? -12.691 -35.481 -2.092 1.00 98.12 90 PHE A CA 1
ATOM 729 C C . PHE A 1 90 ? -11.716 -35.130 -3.219 1.00 98.12 90 PHE A C 1
ATOM 731 O O . PHE A 1 90 ? -10.550 -35.525 -3.199 1.00 98.12 90 PHE A O 1
ATOM 738 N N . ALA A 1 91 ? -12.195 -34.345 -4.176 1.00 96.12 91 ALA A N 1
ATOM 739 C CA . ALA A 1 91 ? -11.386 -33.665 -5.172 1.00 96.12 91 ALA A CA 1
ATOM 740 C C . ALA A 1 91 ? -11.367 -32.158 -4.892 1.00 96.12 91 ALA A C 1
ATOM 742 O O . ALA A 1 91 ? -12.321 -31.607 -4.335 1.00 96.12 91 ALA A O 1
ATOM 743 N N . VAL A 1 92 ? -10.273 -31.498 -5.275 1.00 96.44 92 VAL A N 1
ATOM 744 C CA . VAL A 1 92 ? -10.191 -30.035 -5.307 1.00 96.44 92 VAL A CA 1
ATOM 745 C C . VAL A 1 92 ? -9.997 -29.607 -6.749 1.00 96.44 92 VAL A C 1
ATOM 747 O O . VAL A 1 92 ? -9.029 -30.023 -7.381 1.00 96.44 92 VAL A O 1
ATOM 750 N N . HIS A 1 93 ? -10.899 -28.771 -7.250 1.00 94.31 93 HIS A N 1
ATOM 751 C CA . HIS A 1 93 ? -10.795 -28.185 -8.582 1.00 94.31 93 HIS A CA 1
ATOM 752 C C . HIS A 1 93 ? -10.593 -26.677 -8.470 1.00 94.31 93 HIS A C 1
ATOM 754 O O . HIS A 1 93 ? -11.194 -26.025 -7.618 1.00 94.31 93 HIS A O 1
ATOM 760 N N . CYS A 1 94 ? -9.742 -26.128 -9.329 1.00 95.75 94 CYS A N 1
ATOM 761 C CA . CYS A 1 94 ? -9.568 -24.692 -9.495 1.00 95.75 94 CYS A CA 1
ATOM 762 C C . CYS A 1 94 ? -10.158 -24.318 -10.855 1.00 95.75 94 CYS A C 1
ATOM 764 O O . CYS A 1 94 ? -9.767 -24.922 -11.849 1.00 95.75 94 CYS A O 1
ATOM 766 N N . ALA A 1 95 ? -11.101 -23.379 -10.881 1.00 95.94 95 ALA A N 1
ATOM 767 C CA . ALA A 1 95 ? -11.770 -22.911 -12.090 1.00 95.94 95 ALA A CA 1
ATOM 768 C C . ALA A 1 95 ? -11.542 -21.403 -12.252 1.00 95.94 95 ALA A C 1
ATOM 770 O O . ALA A 1 95 ? -11.870 -20.630 -11.345 1.00 95.94 95 ALA A O 1
ATOM 771 N N . GLY A 1 96 ? -10.951 -21.002 -13.374 1.00 93.50 96 GLY A N 1
ATOM 772 C CA . GLY A 1 96 ? -10.714 -19.617 -13.775 1.00 93.50 96 GLY A CA 1
ATOM 773 C C . GLY A 1 96 ? -11.645 -19.174 -14.905 1.00 93.50 96 GLY A C 1
ATOM 774 O O . GLY A 1 96 ? -12.575 -19.881 -15.279 1.00 93.50 96 GLY A O 1
ATOM 775 N N . ARG A 1 97 ? -11.411 -17.985 -15.469 1.00 94.19 97 ARG A N 1
ATOM 776 C CA . ARG A 1 97 ? -12.234 -17.432 -16.560 1.00 94.19 97 ARG A CA 1
ATOM 777 C C . ARG A 1 97 ? -12.363 -18.408 -17.739 1.00 94.19 97 ARG A C 1
ATOM 779 O O . ARG A 1 97 ? -11.363 -18.776 -18.344 1.00 94.19 97 ARG A O 1
ATOM 786 N N . GLY A 1 98 ? -13.602 -18.720 -18.112 1.00 89.94 98 GLY A N 1
ATOM 787 C CA . GLY A 1 98 ? -13.945 -19.635 -19.204 1.00 89.94 98 GLY A CA 1
ATOM 788 C C . GLY A 1 98 ? -14.068 -21.101 -18.783 1.00 89.94 98 GLY A C 1
ATOM 789 O O . GLY A 1 98 ? -14.568 -21.901 -19.572 1.00 89.94 98 GLY A O 1
ATOM 790 N N . ASP A 1 99 ? -13.676 -21.450 -17.554 1.00 96.19 99 ASP A N 1
ATOM 791 C CA . ASP A 1 99 ? -13.843 -22.804 -17.038 1.00 96.19 99 ASP A CA 1
ATOM 792 C C . ASP A 1 99 ? -15.283 -23.044 -16.580 1.00 96.19 99 ASP A C 1
ATOM 794 O O . ASP A 1 99 ? -15.904 -22.219 -15.896 1.00 96.19 99 ASP A O 1
ATOM 798 N N . MET A 1 100 ? -15.784 -24.233 -16.910 1.00 96.12 100 MET A N 1
ATOM 799 C CA . MET A 1 100 ? -17.083 -24.735 -16.486 1.00 96.12 100 MET A CA 1
ATOM 800 C C . MET A 1 100 ? -16.901 -25.910 -15.524 1.00 96.12 100 MET A C 1
ATOM 802 O O . MET A 1 100 ? -16.254 -26.902 -15.859 1.00 96.12 100 MET A O 1
ATOM 806 N N . VAL A 1 101 ? -17.514 -25.829 -14.343 1.00 96.44 101 VAL A N 1
ATOM 807 C CA . VAL A 1 101 ? -17.577 -26.935 -13.380 1.00 96.44 101 VAL A CA 1
ATOM 808 C C . VAL A 1 101 ? -18.981 -27.520 -13.380 1.00 96.44 101 VAL A C 1
ATOM 810 O O . VAL A 1 101 ? -19.961 -26.798 -13.203 1.00 96.44 101 VAL A O 1
ATOM 813 N N . ILE A 1 102 ? -19.068 -28.836 -13.576 1.00 96.19 102 ILE A N 1
ATOM 814 C CA . ILE A 1 102 ? -20.322 -29.591 -13.548 1.00 96.19 102 ILE A CA 1
ATOM 815 C C . ILE A 1 102 ? -20.338 -30.454 -12.288 1.00 96.19 102 ILE A C 1
ATOM 817 O O . ILE A 1 102 ? -19.428 -31.258 -12.074 1.00 96.19 102 ILE A O 1
ATOM 821 N N . ILE A 1 103 ? -21.383 -30.312 -11.476 1.00 96.38 103 ILE A N 1
ATOM 822 C CA . ILE A 1 103 ? -21.613 -31.142 -10.294 1.00 96.38 103 ILE A CA 1
ATOM 823 C C . ILE A 1 103 ? -22.661 -32.205 -10.619 1.00 96.38 103 ILE A C 1
ATOM 825 O O . ILE A 1 103 ? -23.734 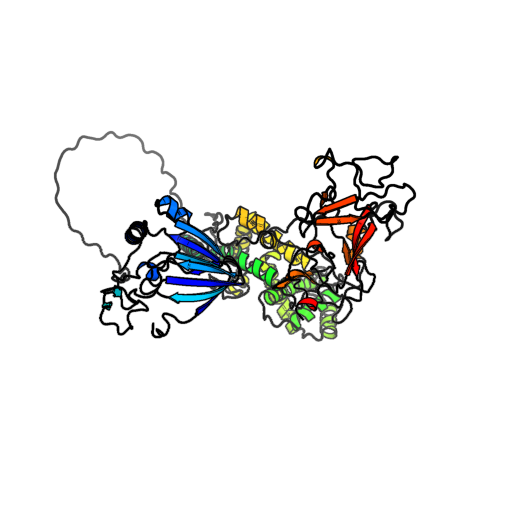-31.917 -11.152 1.00 96.38 103 ILE A O 1
ATOM 829 N N . GLY A 1 104 ? -22.328 -33.458 -10.305 1.00 92.00 104 GLY A N 1
ATOM 830 C CA . GLY A 1 104 ? -23.216 -34.593 -10.524 1.00 92.00 104 GLY A CA 1
ATOM 831 C C . GLY A 1 104 ? -24.371 -34.658 -9.515 1.00 92.00 104 GLY A C 1
ATOM 832 O O . GLY A 1 104 ? -24.292 -34.084 -8.427 1.00 92.00 104 GLY A O 1
ATOM 833 N N . PRO A 1 105 ? -25.421 -35.443 -9.813 1.00 89.94 105 PRO A N 1
ATOM 834 C CA . PRO A 1 105 ? -26.593 -35.530 -8.952 1.00 89.94 105 PRO A CA 1
ATOM 835 C C . PRO A 1 105 ? -26.225 -36.107 -7.581 1.00 89.94 105 PRO A C 1
ATOM 837 O O . PRO A 1 105 ? -25.573 -37.163 -7.486 1.00 89.94 105 PRO A O 1
ATOM 840 N N . GLY A 1 106 ? -26.661 -35.410 -6.533 1.00 88.00 106 GLY A N 1
ATOM 841 C CA . GLY A 1 106 ? -26.453 -35.774 -5.133 1.00 88.00 106 GLY A CA 1
ATOM 842 C C . GLY A 1 106 ? -25.011 -35.651 -4.627 1.00 88.00 106 GLY A C 1
ATOM 843 O O . GLY A 1 106 ? -24.644 -36.305 -3.648 1.00 88.00 106 GLY A O 1
ATOM 844 N N . GLN A 1 107 ? -24.168 -34.859 -5.291 1.00 93.88 107 GLN A N 1
ATOM 845 C CA . GLN A 1 107 ? -22.760 -34.716 -4.933 1.00 93.88 107 GLN A CA 1
ATOM 846 C C . GLN A 1 107 ? -22.519 -33.508 -4.018 1.00 93.88 107 GLN A C 1
ATOM 848 O O . GLN A 1 107 ? -22.821 -32.367 -4.369 1.00 93.88 107 GLN A O 1
ATOM 853 N N . TYR A 1 108 ? -21.956 -33.762 -2.831 1.00 97.38 108 TYR A N 1
ATOM 854 C CA . TYR A 1 108 ? -21.620 -32.697 -1.888 1.00 97.38 108 TYR A CA 1
ATOM 855 C C . TYR A 1 108 ? -20.451 -31.864 -2.402 1.00 97.38 108 TYR A C 1
ATOM 857 O O . TYR A 1 108 ? -19.404 -32.410 -2.757 1.00 97.38 108 TYR A O 1
ATOM 865 N N . HIS A 1 109 ? -20.611 -30.546 -2.380 1.00 97.81 109 HIS A N 1
ATOM 866 C CA . HIS A 1 109 ? -19.561 -29.625 -2.778 1.00 97.81 109 HIS A CA 1
ATOM 867 C C . HIS A 1 109 ? -19.589 -28.323 -1.974 1.00 97.81 109 HIS A C 1
ATOM 869 O O . HIS A 1 109 ? -20.621 -27.913 -1.443 1.00 97.81 109 HIS A O 1
ATOM 875 N N . ALA A 1 110 ? -18.422 -27.694 -1.867 1.00 97.25 110 ALA A N 1
ATOM 876 C CA . ALA A 1 110 ? -18.227 -26.358 -1.321 1.00 97.25 110 ALA A CA 1
ATOM 877 C C . ALA A 1 110 ? -17.468 -25.517 -2.344 1.00 97.25 110 ALA A C 1
ATOM 879 O O . ALA A 1 110 ? -16.605 -26.037 -3.055 1.00 97.25 110 ALA A O 1
ATOM 880 N N . VAL A 1 111 ? -17.751 -24.221 -2.382 1.00 97.12 111 VAL A N 1
ATOM 881 C CA . VAL A 1 111 ? -17.136 -23.297 -3.339 1.00 97.12 111 VAL A CA 1
ATOM 882 C C . VAL A 1 111 ? -16.506 -22.148 -2.576 1.00 97.12 111 VAL A C 1
ATOM 884 O O . VAL A 1 111 ? -17.140 -21.594 -1.687 1.00 97.12 111 VAL A O 1
ATOM 887 N N . VAL A 1 112 ? -15.277 -21.773 -2.916 1.00 96.19 112 VAL A N 1
ATOM 888 C CA . VAL A 1 112 ? -14.586 -20.609 -2.351 1.00 96.19 112 VAL A CA 1
ATOM 889 C C . VAL A 1 112 ? -14.131 -19.710 -3.485 1.00 96.19 112 VAL A C 1
ATOM 891 O O . VAL A 1 112 ? -13.427 -20.157 -4.388 1.00 96.19 112 VAL A O 1
ATOM 894 N N . ASN A 1 113 ? -14.485 -18.432 -3.422 1.00 95.81 113 ASN A N 1
ATOM 895 C CA . ASN A 1 113 ? -13.944 -17.428 -4.327 1.00 95.81 113 ASN A CA 1
ATOM 896 C C . ASN A 1 113 ? -12.498 -17.122 -3.902 1.00 95.81 113 ASN A C 1
ATOM 898 O O . ASN A 1 113 ? -12.256 -16.507 -2.863 1.00 95.81 113 ASN A O 1
ATOM 902 N N . TYR A 1 114 ? -11.515 -17.600 -4.667 1.00 90.31 114 TYR A N 1
ATOM 903 C CA . TYR A 1 114 ? -10.091 -17.391 -4.378 1.00 90.31 114 TYR A CA 1
ATOM 904 C C . TYR A 1 114 ? -9.646 -15.947 -4.674 1.00 90.31 114 TYR A C 1
ATOM 906 O O . TYR A 1 114 ? -8.755 -15.415 -4.005 1.00 90.31 114 TYR A O 1
ATOM 914 N N . SER A 1 115 ? -10.315 -15.298 -5.629 1.00 92.06 115 SER A N 1
ATOM 915 C CA . SER A 1 115 ? -10.262 -13.860 -5.925 1.00 92.06 115 SER A CA 1
ATOM 916 C C . SER A 1 115 ? -11.672 -13.258 -5.876 1.00 92.06 115 SER A C 1
ATOM 918 O O . SER A 1 115 ? -12.641 -13.990 -5.686 1.00 92.06 115 SER A O 1
ATOM 920 N N . ALA A 1 116 ? -11.814 -11.946 -6.101 1.00 91.38 116 ALA A N 1
ATOM 921 C CA . ALA A 1 116 ? -13.108 -11.419 -6.537 1.00 91.38 116 ALA A CA 1
ATOM 922 C C . ALA A 1 116 ? -13.521 -12.149 -7.825 1.00 91.38 116 ALA A C 1
ATOM 924 O O . ALA A 1 116 ? -12.677 -12.368 -8.701 1.00 91.38 116 ALA A O 1
ATOM 925 N N . CYS A 1 117 ? -14.764 -12.611 -7.891 1.00 93.31 117 CYS A N 1
ATOM 926 C CA . CYS A 1 117 ? -15.206 -13.539 -8.916 1.00 93.31 117 CYS A CA 1
ATOM 927 C C . CYS A 1 117 ? -16.638 -13.240 -9.352 1.00 93.31 117 CYS A C 1
ATOM 929 O O . CYS A 1 117 ? -17.502 -12.939 -8.529 1.00 93.31 117 CYS A O 1
ATOM 931 N N . PHE A 1 118 ? -16.871 -13.367 -10.654 1.00 96.62 118 PHE A N 1
ATOM 932 C CA . PHE A 1 118 ? -18.186 -13.370 -11.269 1.00 96.62 118 PHE A CA 1
ATOM 933 C C . PHE A 1 118 ? -18.373 -14.700 -12.002 1.00 96.62 118 PHE A C 1
ATOM 935 O O . PHE A 1 118 ? -17.524 -15.093 -12.804 1.00 96.62 118 PHE A O 1
ATOM 942 N N . ALA A 1 119 ? -19.460 -15.407 -11.713 1.00 96.62 119 ALA A N 1
ATOM 943 C CA . ALA A 1 119 ? -19.810 -16.654 -12.377 1.00 96.62 119 ALA A CA 1
ATOM 944 C C . ALA A 1 119 ? -21.317 -16.773 -12.575 1.00 96.62 119 ALA A C 1
ATOM 946 O O . ALA A 1 119 ? -22.082 -16.296 -11.743 1.00 96.62 119 ALA A O 1
ATOM 947 N N . THR A 1 120 ? -21.721 -17.493 -13.610 1.00 96.00 120 THR A N 1
ATOM 948 C CA . THR A 1 120 ? -23.123 -17.804 -13.893 1.00 96.00 120 THR A CA 1
ATOM 949 C C . THR A 1 120 ? -23.344 -19.298 -13.693 1.00 96.00 120 THR A C 1
ATOM 951 O O . THR A 1 120 ? -22.514 -20.107 -14.113 1.00 96.00 120 THR A O 1
ATOM 954 N N . ALA A 1 121 ? -24.449 -19.685 -13.058 1.00 95.31 121 ALA A N 1
ATOM 955 C CA . ALA A 1 121 ? -24.801 -21.085 -12.860 1.00 95.31 121 ALA A CA 1
ATOM 956 C C . ALA A 1 121 ? -26.257 -21.390 -13.208 1.00 95.31 121 ALA A C 1
ATOM 958 O O . ALA A 1 121 ? -27.119 -20.515 -13.169 1.00 95.31 121 ALA A O 1
ATOM 959 N N . ILE A 1 122 ? -26.520 -22.653 -13.524 1.00 93.38 122 ILE A N 1
ATOM 960 C CA . ILE A 1 122 ? -27.857 -23.187 -13.784 1.00 93.38 122 ILE A CA 1
ATOM 961 C C . ILE A 1 122 ? -27.943 -24.628 -13.288 1.00 93.38 122 ILE A C 1
ATOM 963 O O . ILE A 1 122 ? -26.983 -25.392 -13.432 1.00 93.38 122 ILE A O 1
ATOM 967 N N . ASN A 1 123 ? -29.105 -25.011 -12.757 1.00 92.25 123 ASN A N 1
ATOM 968 C CA . ASN A 1 123 ? -29.401 -26.409 -12.459 1.00 92.25 123 ASN A CA 1
ATOM 969 C C . ASN A 1 123 ? -30.136 -27.070 -13.625 1.00 92.25 123 ASN A C 1
ATOM 971 O O . ASN A 1 123 ? -30.985 -26.459 -14.276 1.00 92.25 123 ASN A O 1
ATOM 975 N N . PHE A 1 124 ? -29.836 -28.339 -13.876 1.00 89.81 124 PHE A N 1
ATOM 976 C CA . PHE A 1 124 ? -30.403 -29.095 -14.983 1.00 89.81 124 PHE A CA 1
ATOM 977 C C . PHE A 1 124 ? -30.540 -30.586 -14.654 1.00 89.81 124 PHE A C 1
ATOM 979 O O . PHE A 1 124 ? -29.950 -31.118 -13.713 1.00 89.81 124 PHE A O 1
ATOM 986 N N . THR A 1 125 ? -31.311 -31.291 -15.479 1.00 88.62 125 THR A N 1
ATOM 987 C CA . THR A 1 125 ? -31.394 -32.755 -15.473 1.00 88.62 125 THR A CA 1
ATOM 988 C C . THR A 1 125 ? -31.222 -33.286 -16.892 1.00 88.62 125 THR A C 1
ATOM 990 O O . THR A 1 125 ? -31.468 -32.568 -17.864 1.00 88.62 125 THR A O 1
ATOM 993 N N . LEU A 1 126 ? -30.793 -34.540 -17.022 1.00 86.69 126 LEU A N 1
ATOM 994 C CA . LEU A 1 126 ? -30.691 -35.194 -18.327 1.00 86.69 126 LEU A CA 1
ATOM 995 C C . LEU A 1 126 ? -32.068 -35.698 -18.797 1.00 86.69 126 LEU A C 1
ATOM 997 O O . LEU A 1 126 ? -32.917 -36.026 -17.962 1.00 86.69 126 LEU A O 1
ATOM 1001 N N . PRO A 1 127 ? -32.300 -35.813 -20.118 1.00 85.69 127 PRO A N 1
ATOM 1002 C CA . PRO A 1 127 ? -33.537 -36.377 -20.652 1.00 85.69 127 PRO A CA 1
ATOM 1003 C C . PRO A 1 127 ? -33.889 -37.738 -20.028 1.00 85.69 127 PRO A C 1
ATOM 1005 O O . PRO A 1 127 ? -33.029 -38.603 -19.867 1.00 85.69 127 PRO A O 1
ATOM 1008 N N . GLY A 1 128 ? -35.164 -37.923 -19.671 1.00 81.88 128 GLY A N 1
ATOM 1009 C CA . GLY A 1 128 ? -35.675 -39.171 -19.090 1.00 81.88 128 GLY A CA 1
ATOM 1010 C C . GLY A 1 128 ? -35.369 -39.386 -17.602 1.00 81.88 128 GLY A C 1
ATOM 1011 O O . GLY A 1 128 ? -35.689 -40.448 -17.073 1.00 81.88 128 GLY A O 1
ATOM 1012 N N . LYS A 1 129 ? -34.759 -38.415 -16.909 1.00 81.69 129 LYS A N 1
ATOM 1013 C CA . LYS A 1 129 ? -34.569 -38.456 -15.451 1.00 81.69 129 LYS A CA 1
ATOM 1014 C C . LYS A 1 129 ? -35.677 -37.689 -14.717 1.00 81.69 129 LYS A C 1
ATOM 1016 O O . LYS A 1 129 ? -36.124 -36.657 -15.226 1.00 81.69 129 LYS A O 1
ATOM 1021 N N . PRO A 1 130 ? -36.116 -38.161 -13.533 1.00 76.88 130 PRO A N 1
ATOM 1022 C CA . PRO A 1 130 ? -37.072 -37.424 -12.718 1.00 76.88 130 PRO A CA 1
ATOM 1023 C C . PRO A 1 130 ? -36.468 -36.090 -12.263 1.00 76.88 130 PRO A C 1
ATOM 1025 O O . PRO A 1 130 ? -35.259 -35.967 -12.063 1.00 76.88 130 PRO A O 1
ATOM 1028 N N . VAL A 1 131 ? -37.327 -35.081 -12.134 1.00 77.06 131 VAL A N 1
ATOM 1029 C CA . VAL A 1 131 ? -36.960 -33.713 -11.730 1.00 77.06 131 VAL A CA 1
ATOM 1030 C C . VAL A 1 131 ? -36.763 -33.601 -10.219 1.00 77.06 131 VAL A C 1
ATOM 1032 O O . VAL A 1 131 ? -35.967 -32.793 -9.755 1.00 77.06 131 VAL A O 1
ATOM 1035 N N . MET A 1 132 ? -37.503 -34.412 -9.467 1.00 77.12 132 MET A N 1
ATOM 1036 C CA . MET A 1 132 ? -37.520 -34.449 -8.011 1.00 77.12 132 MET A CA 1
ATOM 1037 C C . MET A 1 132 ? -37.385 -35.904 -7.547 1.00 77.12 132 MET A C 1
ATOM 1039 O O . MET A 1 132 ? -38.011 -36.782 -8.145 1.00 77.12 132 MET A O 1
ATOM 1043 N N . PRO A 1 133 ? -36.595 -36.184 -6.499 1.00 77.06 133 PRO A N 1
ATOM 1044 C CA . PRO A 1 133 ? -36.573 -37.487 -5.849 1.00 77.06 133 PRO A CA 1
ATOM 1045 C C . PRO A 1 133 ? -37.907 -37.799 -5.164 1.00 77.06 133 PRO A C 1
ATOM 1047 O O . PRO A 1 133 ? -38.498 -36.932 -4.516 1.00 77.06 133 PRO A O 1
ATOM 1050 N N . GLU A 1 134 ? -38.348 -39.053 -5.261 1.00 77.38 134 GLU A N 1
ATOM 1051 C CA . GLU A 1 134 ? -39.556 -39.531 -4.585 1.00 77.38 134 GLU A CA 1
ATOM 1052 C C . GLU A 1 134 ? -39.428 -39.401 -3.058 1.00 77.38 134 GLU A C 1
ATOM 1054 O O . GLU A 1 134 ? -38.385 -39.709 -2.473 1.00 77.38 134 GLU A O 1
ATOM 1059 N N . ALA A 1 135 ? -40.505 -38.966 -2.398 1.00 79.94 135 ALA A N 1
ATOM 1060 C CA . ALA A 1 135 ? -40.613 -38.887 -0.939 1.00 79.94 135 ALA A CA 1
ATOM 1061 C C . ALA A 1 135 ? -39.519 -38.043 -0.240 1.00 79.94 135 ALA A C 1
ATOM 1063 O O . ALA A 1 135 ? -39.178 -38.310 0.923 1.00 79.94 135 ALA A O 1
ATOM 1064 N N . MET A 1 136 ? -38.966 -37.015 -0.905 1.00 85.88 136 MET A N 1
ATOM 1065 C CA . MET A 1 136 ? -37.918 -36.164 -0.326 1.00 85.88 136 MET A CA 1
ATOM 1066 C C . MET A 1 136 ? -38.387 -35.529 0.990 1.00 85.88 136 MET A C 1
ATOM 1068 O O . MET A 1 136 ? -39.405 -34.840 1.052 1.00 85.88 136 MET A O 1
ATOM 1072 N N . ALA A 1 137 ? -37.616 -35.749 2.059 1.00 89.25 137 ALA A N 1
ATOM 1073 C CA . ALA A 1 137 ? -37.905 -35.192 3.373 1.00 89.25 137 ALA A CA 1
ATOM 1074 C C . ALA A 1 137 ? -37.520 -33.707 3.440 1.00 89.25 137 ALA A C 1
ATOM 1076 O O . ALA A 1 137 ? -36.351 -33.372 3.264 1.00 89.25 137 ALA A O 1
ATOM 1077 N N . VAL A 1 138 ? -38.468 -32.823 3.745 1.00 89.75 138 VAL A N 1
ATOM 1078 C CA . VAL A 1 138 ? -38.256 -31.367 3.749 1.00 89.75 138 VAL A CA 1
ATOM 1079 C C . VAL A 1 138 ? -38.776 -30.763 5.052 1.00 89.75 138 VAL A C 1
ATOM 1081 O O . VAL A 1 138 ? -39.905 -31.037 5.450 1.00 89.75 138 VAL A O 1
ATOM 1084 N N . CYS A 1 139 ? -37.960 -29.971 5.753 1.00 90.00 139 CYS A N 1
ATOM 1085 C CA . CYS A 1 139 ? -38.402 -29.250 6.952 1.00 90.00 139 CYS A CA 1
ATOM 1086 C C . CYS A 1 139 ? -38.912 -27.842 6.625 1.00 90.00 139 CYS A C 1
ATOM 1088 O O . CYS A 1 139 ? -38.643 -27.320 5.547 1.00 90.00 139 CYS A O 1
ATOM 1090 N N . GLU A 1 140 ? -39.589 -27.200 7.578 1.00 87.94 140 GLU A N 1
ATOM 1091 C CA . GLU A 1 140 ? -40.151 -25.849 7.408 1.00 87.94 140 GLU A CA 1
ATOM 1092 C C . GLU A 1 140 ? -39.114 -24.751 7.114 1.00 87.94 140 GLU A C 1
ATOM 1094 O O . GLU A 1 140 ? -39.444 -23.736 6.512 1.00 87.94 140 GLU A O 1
ATOM 1099 N N . HIS A 1 141 ? -37.847 -24.965 7.484 1.00 85.31 141 HIS A N 1
ATOM 1100 C CA . HIS A 1 141 ? -36.747 -24.036 7.194 1.00 85.31 141 HIS A CA 1
ATOM 1101 C C . HIS A 1 141 ? -36.076 -24.289 5.837 1.00 85.31 141 HIS A C 1
ATOM 1103 O O . HIS A 1 141 ? -35.129 -23.595 5.468 1.00 85.31 141 HIS A O 1
ATOM 1109 N N . CYS A 1 142 ? -36.506 -25.313 5.101 1.00 87.44 142 CYS A N 1
ATOM 1110 C CA . CYS A 1 142 ? -35.931 -25.638 3.808 1.00 87.44 142 CYS A CA 1
ATOM 1111 C C . CYS A 1 142 ? -36.585 -24.807 2.701 1.00 87.44 142 CYS A C 1
ATOM 1113 O O . CYS A 1 142 ? -37.810 -24.717 2.632 1.00 87.44 142 CYS A O 1
ATOM 1115 N N . GLY A 1 143 ? -35.773 -24.271 1.781 1.00 82.38 143 GLY A N 1
ATOM 1116 C CA . GLY A 1 143 ? -36.260 -23.498 0.630 1.00 82.38 143 GLY A CA 1
ATOM 1117 C C . GLY A 1 143 ? -37.243 -24.267 -0.265 1.00 82.38 143 GLY A C 1
ATOM 1118 O O . GLY A 1 143 ? -38.066 -23.657 -0.938 1.00 82.38 143 GLY A O 1
ATOM 1119 N N . LEU A 1 144 ? -37.224 -25.604 -0.206 1.00 84.12 144 LEU A N 1
ATOM 1120 C CA . LEU A 1 144 ? -38.130 -26.480 -0.952 1.00 84.12 144 LEU A CA 1
ATOM 1121 C C . LEU A 1 144 ? -39.489 -26.701 -0.262 1.00 84.12 144 LEU A C 1
ATOM 1123 O O . LEU A 1 144 ? -40.381 -27.289 -0.865 1.00 84.12 144 LEU A O 1
ATOM 1127 N N . CYS A 1 145 ? -39.688 -26.244 0.981 1.00 82.56 145 CYS A N 1
ATOM 1128 C CA . CYS A 1 145 ? -40.885 -26.563 1.777 1.00 82.56 145 CYS A CA 1
ATOM 1129 C C . CYS A 1 145 ? -42.195 -26.028 1.174 1.00 82.56 145 CYS A C 1
ATOM 1131 O O . CYS A 1 145 ? -43.269 -26.601 1.388 1.00 82.56 145 CYS A O 1
ATOM 1133 N N . ASN A 1 146 ? -42.105 -24.930 0.424 1.00 77.69 146 ASN A N 1
ATOM 1134 C CA . ASN A 1 146 ? -43.257 -24.250 -0.167 1.00 77.69 146 ASN A CA 1
ATOM 1135 C C . ASN A 1 146 ? -43.573 -24.718 -1.594 1.00 77.69 146 ASN A C 1
ATOM 1137 O O . ASN A 1 146 ? -44.533 -24.231 -2.189 1.00 77.69 146 ASN A O 1
ATOM 1141 N N . LEU A 1 147 ? -42.797 -25.655 -2.151 1.00 75.44 147 LEU A N 1
ATOM 1142 C CA . LEU A 1 147 ? -43.089 -26.217 -3.465 1.00 75.44 147 LEU A CA 1
ATOM 1143 C C . LEU A 1 147 ? -44.342 -27.097 -3.384 1.00 75.44 147 LEU A C 1
ATOM 1145 O O . LEU A 1 147 ? -44.429 -28.014 -2.568 1.00 75.44 147 LEU A O 1
ATOM 1149 N N . GLN A 1 148 ? -45.322 -26.818 -4.245 1.00 66.62 148 GLN A N 1
ATOM 1150 C CA . GLN A 1 148 ? -46.549 -27.607 -4.370 1.00 66.62 148 GLN A CA 1
ATOM 1151 C C . GLN A 1 148 ? -46.272 -28.880 -5.184 1.00 66.62 148 GLN A C 1
ATOM 1153 O O . GLN A 1 148 ? -46.661 -28.987 -6.343 1.00 66.62 148 GLN A O 1
ATOM 1158 N N . GLN A 1 149 ? -45.536 -29.822 -4.594 1.00 70.75 149 GLN A N 1
ATOM 1159 C CA . GLN A 1 149 ? -45.205 -31.114 -5.198 1.00 70.75 149 GLN A CA 1
ATOM 1160 C C . GLN A 1 149 ? -45.763 -32.245 -4.316 1.00 70.75 149 GLN A C 1
ATOM 1162 O O . GLN A 1 149 ? -45.518 -32.228 -3.106 1.00 70.75 149 GLN A O 1
ATOM 1167 N N . PRO A 1 150 ? -46.513 -33.213 -4.880 1.00 64.75 150 PRO A N 1
ATOM 1168 C CA . PRO A 1 150 ? -47.192 -34.259 -4.106 1.00 64.75 150 PRO A CA 1
ATOM 1169 C C . PRO A 1 150 ? -46.224 -35.185 -3.354 1.00 64.75 150 PRO A C 1
ATOM 1171 O O . PRO A 1 150 ? -46.582 -35.721 -2.307 1.00 64.75 150 PRO A O 1
ATOM 1174 N N . ASP A 1 151 ? -44.985 -35.307 -3.831 1.00 70.81 151 ASP A N 1
ATOM 1175 C CA . ASP A 1 151 ? -44.000 -36.263 -3.316 1.00 70.81 151 ASP A CA 1
ATOM 1176 C C . ASP A 1 151 ? -43.081 -35.694 -2.216 1.00 70.81 151 ASP A C 1
ATOM 1178 O O . ASP A 1 151 ? -42.152 -36.370 -1.774 1.00 70.81 151 ASP A O 1
ATOM 1182 N N . LEU A 1 152 ? -43.305 -34.462 -1.736 1.00 80.25 152 LEU A N 1
ATOM 1183 C CA . LEU A 1 152 ? -42.516 -33.889 -0.636 1.00 80.25 152 LEU A CA 1
ATOM 1184 C C . LEU A 1 152 ? -43.061 -34.318 0.732 1.00 80.25 152 LEU A C 1
ATOM 1186 O O . LEU A 1 152 ? -44.170 -33.962 1.134 1.00 80.25 152 LEU A O 1
ATOM 1190 N N . ARG A 1 153 ? -42.236 -35.020 1.515 1.00 84.25 153 ARG A N 1
ATOM 1191 C CA . ARG A 1 153 ? -42.573 -35.440 2.880 1.00 84.25 153 ARG A CA 1
ATOM 1192 C C . ARG A 1 153 ? -42.121 -34.391 3.894 1.00 84.25 153 ARG A C 1
ATOM 1194 O O . ARG A 1 153 ? -40.928 -34.253 4.163 1.00 84.25 153 ARG A O 1
ATOM 1201 N N . ARG A 1 154 ? -43.060 -33.691 4.532 1.00 84.31 154 ARG A N 1
ATOM 1202 C CA . ARG A 1 154 ? -42.734 -32.690 5.564 1.00 84.31 154 ARG A CA 1
ATOM 1203 C C . ARG A 1 154 ? -42.201 -33.335 6.849 1.00 84.31 154 ARG A C 1
ATOM 1205 O O . ARG A 1 154 ? -42.774 -34.306 7.339 1.00 84.31 154 ARG A O 1
ATOM 1212 N N . VAL A 1 155 ? -41.115 -32.793 7.403 1.00 84.44 155 VAL A N 1
ATOM 1213 C CA . VAL A 1 155 ? -40.491 -33.256 8.658 1.00 84.44 155 VAL A CA 1
ATOM 1214 C C . VAL A 1 155 ? -40.282 -32.103 9.642 1.00 84.44 155 VAL A C 1
ATOM 1216 O O . VAL A 1 155 ? -39.984 -30.982 9.240 1.00 84.44 155 VAL A O 1
ATOM 1219 N N . SER A 1 156 ? -40.421 -32.370 10.942 1.00 64.06 156 SER A N 1
ATOM 1220 C CA . SER A 1 156 ? -40.226 -31.362 11.994 1.00 64.06 156 SER A CA 1
ATOM 1221 C C . SER A 1 156 ? -38.763 -30.873 12.075 1.00 64.06 156 SER A C 1
ATOM 1223 O O . SER A 1 156 ? -37.844 -31.660 11.807 1.00 64.06 156 SER A O 1
ATOM 1225 N N . PRO A 1 157 ? -38.516 -29.604 12.457 1.00 55.31 157 PRO A N 1
ATOM 1226 C CA . PRO A 1 157 ? -37.177 -29.105 12.797 1.00 55.31 157 PRO A CA 1
ATOM 1227 C C . PRO A 1 157 ? -36.585 -29.852 14.015 1.00 55.31 157 PRO A C 1
ATOM 1229 O O . PRO A 1 157 ? -37.323 -30.518 14.748 1.00 55.31 157 PRO A O 1
ATOM 1232 N N . PRO A 1 158 ? -35.257 -29.793 14.247 1.00 49.91 158 PRO A N 1
ATOM 1233 C CA . PRO A 1 158 ? -34.675 -30.331 15.473 1.00 49.91 158 PRO A CA 1
ATOM 1234 C C . PRO A 1 158 ? -35.118 -29.457 16.659 1.00 49.91 158 PRO A C 1
ATOM 1236 O O . PRO A 1 158 ? -35.351 -28.261 16.492 1.00 49.91 158 PRO A O 1
ATOM 1239 N N . ALA A 1 159 ? -35.259 -30.050 17.847 1.00 45.31 159 ALA A N 1
ATOM 1240 C CA . ALA A 1 159 ? -35.645 -29.316 19.050 1.00 45.31 159 ALA A CA 1
ATOM 1241 C C . ALA A 1 159 ? -34.641 -28.182 19.316 1.00 45.31 159 ALA A C 1
ATOM 1243 O O . ALA A 1 159 ? -33.468 -28.437 19.573 1.00 45.31 159 ALA A O 1
ATOM 1244 N N . THR A 1 160 ? -35.092 -26.931 19.238 1.00 39.62 160 THR A N 1
ATOM 1245 C CA . THR A 1 160 ? -34.294 -25.757 19.602 1.00 39.62 160 THR A CA 1
ATOM 1246 C C . THR A 1 160 ? -33.857 -25.861 21.059 1.00 39.62 160 THR A C 1
ATOM 1248 O O . THR A 1 160 ? -34.700 -26.048 21.939 1.00 39.62 160 THR A O 1
ATOM 1251 N N . ALA A 1 161 ? -32.554 -25.721 21.311 1.00 37.47 161 ALA A N 1
ATOM 1252 C CA . ALA A 1 161 ? -31.996 -25.607 22.651 1.00 37.47 161 ALA A CA 1
ATOM 1253 C C . ALA A 1 161 ? -32.731 -24.507 23.435 1.00 37.47 161 ALA A C 1
ATOM 1255 O O . ALA A 1 161 ? -32.651 -23.325 23.098 1.00 37.47 161 ALA A O 1
ATOM 1256 N N . ALA A 1 162 ? -33.464 -24.913 24.470 1.00 32.25 162 ALA A N 1
ATOM 1257 C CA . ALA A 1 162 ? -33.991 -24.004 25.472 1.00 32.25 162 ALA A CA 1
ATOM 1258 C C . ALA A 1 162 ? -32.826 -23.286 26.174 1.00 32.25 162 ALA A C 1
ATOM 1260 O O . ALA A 1 162 ? -31.775 -23.883 26.426 1.00 32.25 162 ALA A O 1
ATOM 1261 N N . GLU A 1 163 ? -33.026 -22.009 26.497 1.00 29.36 163 GLU A N 1
ATOM 1262 C CA . GLU A 1 163 ? -32.138 -21.241 27.369 1.00 29.36 163 GLU A CA 1
ATOM 1263 C C . GLU A 1 163 ? -31.811 -22.030 28.653 1.00 29.36 163 GLU A C 1
ATOM 1265 O O . GLU A 1 163 ? -32.700 -22.675 29.222 1.00 29.36 163 GLU A O 1
ATOM 1270 N N . PRO A 1 164 ? -30.568 -21.988 29.167 1.00 32.19 164 PRO A N 1
ATOM 1271 C CA . PRO A 1 164 ? -30.264 -22.633 30.433 1.00 32.19 164 PRO A CA 1
ATOM 1272 C C . PRO A 1 164 ? -30.878 -21.826 31.587 1.00 32.19 164 PRO A C 1
ATOM 1274 O O . PRO A 1 164 ? -30.312 -20.838 32.053 1.00 32.19 164 PRO A O 1
ATOM 1277 N N . ALA A 1 165 ? -32.035 -22.280 32.069 1.00 30.33 165 ALA A N 1
ATOM 1278 C CA . ALA A 1 165 ? -32.578 -21.916 33.374 1.00 30.33 165 ALA A CA 1
ATOM 1279 C C . ALA A 1 165 ? -31.676 -22.463 34.511 1.00 30.33 165 ALA A C 1
ATOM 1281 O O . ALA A 1 165 ? -31.000 -23.483 34.336 1.00 30.33 165 ALA A O 1
ATOM 1282 N N . PRO A 1 166 ? -31.633 -21.804 35.685 1.00 29.41 166 PRO A N 1
ATOM 1283 C CA . PRO A 1 166 ? -30.641 -22.078 36.720 1.00 29.41 166 PRO A CA 1
ATOM 1284 C C . PRO A 1 166 ? -30.862 -23.445 37.377 1.00 29.41 166 PRO A C 1
ATOM 1286 O O . PRO A 1 166 ? -31.961 -23.780 37.821 1.00 29.41 166 PRO A O 1
ATOM 1289 N N . ALA A 1 167 ? -29.783 -24.224 37.484 1.00 29.66 167 ALA A N 1
ATOM 1290 C CA . ALA A 1 167 ? -29.785 -25.512 38.161 1.00 29.66 167 ALA A CA 1
ATOM 1291 C C . ALA A 1 167 ? -30.032 -25.326 39.668 1.00 29.66 167 ALA A C 1
ATOM 1293 O O . ALA A 1 167 ? -29.140 -24.948 40.427 1.00 29.66 167 ALA A O 1
ATOM 1294 N N . THR A 1 168 ? -31.255 -25.624 40.103 1.00 26.00 168 THR A N 1
ATOM 1295 C CA . THR A 1 168 ? -31.563 -25.906 41.505 1.00 26.00 168 THR A CA 1
ATOM 1296 C C . THR A 1 168 ? -31.279 -27.377 41.779 1.00 26.00 168 THR A C 1
ATOM 1298 O O . THR A 1 168 ? -31.730 -28.277 41.070 1.00 26.00 168 THR A O 1
ATOM 1301 N N . ALA A 1 169 ? -30.467 -27.614 42.805 1.00 31.50 169 ALA A N 1
ATOM 1302 C CA . ALA A 1 169 ? -30.073 -28.936 43.250 1.00 31.50 169 ALA A CA 1
ATOM 1303 C C . ALA A 1 169 ? -31.292 -29.755 43.694 1.00 31.50 169 ALA A C 1
ATOM 1305 O O . ALA A 1 169 ? -32.088 -29.309 44.522 1.00 31.50 169 ALA A O 1
ATOM 1306 N N . ARG A 1 170 ? -31.390 -30.996 43.210 1.00 26.30 170 ARG A N 1
ATOM 1307 C CA . ARG A 1 170 ? -32.254 -32.011 43.812 1.00 26.30 170 ARG A CA 1
ATOM 1308 C C . ARG A 1 170 ? -31.471 -33.291 44.060 1.00 26.30 170 ARG A C 1
ATOM 1310 O O . ARG A 1 170 ? -30.967 -33.942 43.151 1.00 26.30 170 ARG A O 1
ATOM 1317 N N . VAL A 1 171 ? -31.367 -33.584 45.348 1.00 31.44 171 VAL A N 1
ATOM 1318 C CA . VAL A 1 171 ? -30.792 -34.770 45.973 1.00 31.44 171 VAL A CA 1
ATOM 1319 C C . VAL A 1 171 ? -31.654 -35.990 45.653 1.00 31.44 171 VAL A C 1
ATOM 1321 O O . VAL A 1 171 ? -32.871 -35.947 45.824 1.00 31.44 171 VAL A O 1
ATOM 1324 N N . ALA A 1 172 ? -31.020 -37.102 45.289 1.00 26.64 172 ALA A N 1
ATOM 1325 C CA . ALA A 1 172 ? -31.592 -38.434 45.445 1.00 26.64 172 ALA A CA 1
ATOM 1326 C C . ALA A 1 172 ? -30.477 -39.395 45.870 1.00 26.64 172 ALA A C 1
ATOM 1328 O O . ALA A 1 172 ? -29.538 -39.662 45.124 1.00 26.64 172 ALA A O 1
ATOM 1329 N N . GLY A 1 173 ? -30.555 -39.852 47.119 1.00 25.25 173 GLY A N 1
ATOM 1330 C CA . GLY A 1 173 ? -29.573 -40.745 47.716 1.00 25.25 173 GLY A CA 1
ATOM 1331 C C . GLY A 1 173 ? -29.749 -42.203 47.303 1.00 25.25 173 GLY A C 1
ATOM 1332 O O . GLY A 1 173 ? -30.835 -42.634 46.919 1.00 25.25 173 GLY A O 1
ATOM 1333 N N . ARG A 1 174 ? -28.687 -42.991 47.495 1.00 27.14 174 ARG A N 1
ATOM 1334 C CA . ARG A 1 174 ? -28.769 -44.443 47.693 1.00 27.14 174 ARG A CA 1
ATOM 1335 C C . ARG A 1 174 ? -27.589 -44.951 48.536 1.00 27.14 174 ARG A C 1
ATOM 1337 O O . ARG A 1 174 ? -26.459 -45.025 48.083 1.00 27.14 174 ARG A O 1
ATOM 1344 N N . LYS A 1 175 ? -27.941 -45.238 49.793 1.00 25.25 175 LYS A N 1
ATOM 1345 C CA . LYS A 1 175 ? -27.516 -46.301 50.727 1.00 25.25 175 LYS A CA 1
ATOM 1346 C C . LYS A 1 175 ? -26.054 -46.804 50.737 1.00 25.25 175 LYS A C 1
ATOM 1348 O O . LYS A 1 175 ? -25.612 -47.542 49.871 1.00 25.25 175 LYS A O 1
ATOM 1353 N N . CYS A 1 176 ? -25.429 -46.476 51.870 1.00 22.77 176 CYS A N 1
ATOM 1354 C CA . CYS A 1 176 ? -24.493 -47.212 52.733 1.00 22.77 176 CYS A CA 1
ATOM 1355 C C . CYS A 1 176 ? -24.213 -48.699 52.432 1.00 22.77 176 CYS A C 1
ATOM 1357 O O . CYS A 1 176 ? -25.156 -49.483 52.367 1.00 22.77 176 CYS A O 1
ATOM 1359 N N . LEU A 1 177 ? -22.926 -49.080 52.473 1.00 26.50 177 LEU A N 1
ATOM 1360 C CA . LEU A 1 177 ? -22.436 -50.299 53.133 1.00 26.50 177 LEU A CA 1
ATOM 1361 C C . LEU A 1 177 ? -21.043 -50.055 53.754 1.00 26.50 177 LEU A C 1
ATOM 1363 O O . LEU A 1 177 ? -20.165 -49.416 53.183 1.00 26.50 177 LEU A O 1
ATOM 1367 N N . THR A 1 178 ? -20.904 -50.554 54.976 1.00 25.48 178 THR A N 1
ATOM 1368 C CA . THR A 1 178 ? -19.837 -50.400 55.977 1.00 25.48 178 THR A CA 1
ATOM 1369 C C . THR A 1 178 ? -18.599 -51.275 55.731 1.00 25.48 178 THR A C 1
ATOM 1371 O O . THR A 1 178 ? -18.788 -52.435 55.376 1.00 25.48 178 THR A O 1
ATOM 1374 N N . LYS A 1 179 ? -17.385 -50.835 56.123 1.00 24.88 179 LYS A N 1
ATOM 1375 C CA . LYS A 1 179 ? -16.609 -51.396 57.268 1.00 24.88 179 LYS A CA 1
ATOM 1376 C C . LYS A 1 179 ? -15.138 -50.930 57.341 1.00 24.88 179 LYS A C 1
ATOM 1378 O O . LYS A 1 179 ? -14.407 -51.006 56.366 1.00 24.88 179 LYS A O 1
ATOM 1383 N N . ARG A 1 180 ? -14.741 -50.702 58.605 1.00 25.95 180 ARG A N 1
ATOM 1384 C CA . ARG A 1 180 ? -13.428 -50.871 59.272 1.00 25.95 180 ARG A CA 1
ATOM 1385 C C . ARG A 1 180 ? -12.391 -49.732 59.249 1.00 25.95 180 ARG A C 1
ATOM 1387 O O . ARG A 1 180 ? -11.795 -49.400 58.238 1.00 25.95 180 ARG A O 1
ATOM 1394 N N . GLN A 1 181 ? -12.162 -49.231 60.467 1.00 27.88 181 GLN A N 1
ATOM 1395 C CA . GLN A 1 181 ? -11.065 -48.385 60.941 1.00 27.88 181 GLN A CA 1
ATOM 1396 C C . GLN A 1 181 ? -9.789 -49.203 61.213 1.00 27.88 181 GLN A C 1
ATOM 1398 O O . GLN A 1 181 ? -9.886 -50.363 61.617 1.00 27.88 181 GLN A O 1
ATOM 1403 N N . ALA A 1 182 ? -8.630 -48.543 61.127 1.00 25.80 182 ALA A N 1
ATOM 1404 C CA . ALA A 1 182 ? -7.433 -48.785 61.947 1.00 25.80 182 ALA A CA 1
ATOM 1405 C C . ALA A 1 182 ? -6.556 -47.499 61.971 1.00 25.80 182 ALA A C 1
ATOM 1407 O O . ALA A 1 182 ? -6.754 -46.640 61.112 1.00 25.80 182 ALA A O 1
ATOM 1408 N N . PRO A 1 183 ? -5.680 -47.306 62.980 1.00 28.75 183 PRO A N 1
ATOM 1409 C CA . PRO A 1 183 ? -5.479 -46.010 63.636 1.00 28.75 183 PRO A CA 1
ATOM 1410 C C . PRO A 1 183 ? -4.261 -45.192 63.168 1.00 28.75 183 PRO A C 1
ATOM 1412 O O . PRO A 1 183 ? -3.441 -45.619 62.363 1.00 28.75 183 PRO A O 1
ATOM 1415 N N . ALA A 1 184 ? -4.203 -43.979 63.721 1.00 29.42 184 ALA A N 1
ATOM 1416 C CA . ALA A 1 184 ? -3.312 -42.864 63.434 1.00 29.42 184 ALA A CA 1
ATOM 1417 C C . ALA A 1 184 ? -1.801 -43.140 63.542 1.00 29.42 184 ALA A C 1
ATOM 1419 O O . ALA A 1 184 ? -1.337 -43.808 64.461 1.00 29.42 184 ALA A O 1
ATOM 1420 N N . ALA A 1 185 ? -1.045 -42.438 62.694 1.00 26.55 185 ALA A N 1
ATOM 1421 C CA . ALA A 1 185 ? 0.319 -42.007 62.974 1.00 26.55 185 ALA A CA 1
ATOM 1422 C C . ALA A 1 185 ? 0.397 -40.489 62.742 1.00 26.55 185 ALA A C 1
ATOM 1424 O O . ALA A 1 185 ? 0.171 -39.996 61.638 1.00 26.55 185 ALA A O 1
ATOM 1425 N N . GLN A 1 186 ? 0.653 -39.742 63.816 1.00 35.34 186 GLN A N 1
ATOM 1426 C CA . GLN A 1 186 ? 1.019 -38.331 63.762 1.00 35.34 186 GLN A CA 1
ATOM 1427 C C . GLN A 1 186 ? 2.449 -38.225 63.242 1.00 35.34 186 GLN A C 1
ATOM 1429 O O . GLN A 1 186 ? 3.341 -38.806 63.853 1.00 35.34 186 GLN A O 1
ATOM 1434 N N . THR A 1 187 ? 2.697 -37.432 62.199 1.00 27.67 187 THR A N 1
ATOM 1435 C CA . THR A 1 187 ? 3.897 -36.583 62.152 1.00 27.67 187 THR A CA 1
ATOM 1436 C C . THR A 1 187 ? 3.806 -35.524 61.053 1.00 27.67 187 THR A C 1
ATOM 1438 O O . THR A 1 187 ? 3.355 -35.786 59.944 1.00 27.67 187 THR A O 1
ATOM 1441 N N . THR A 1 188 ? 4.240 -34.324 61.450 1.00 28.28 188 THR A N 1
ATOM 1442 C CA . THR A 1 188 ? 4.744 -33.195 60.650 1.00 28.28 188 THR A CA 1
ATOM 1443 C C . THR A 1 188 ? 3.815 -32.524 59.630 1.00 28.28 188 THR A C 1
ATOM 1445 O O . THR A 1 188 ? 3.609 -32.965 58.505 1.00 28.28 188 THR A O 1
ATOM 1448 N N . GLN A 1 189 ? 3.343 -31.332 60.018 1.00 41.00 189 GLN A N 1
ATOM 1449 C CA . GLN A 1 189 ? 2.841 -30.310 59.099 1.00 41.00 189 GLN A CA 1
ATOM 1450 C C . GLN A 1 189 ? 3.914 -29.957 58.051 1.00 41.00 189 GLN A C 1
ATOM 1452 O O . GLN A 1 189 ? 5.009 -29.544 58.440 1.00 41.00 189 GLN A O 1
ATOM 1457 N N . PRO A 1 190 ? 3.612 -30.007 56.742 1.00 30.80 190 PRO A N 1
ATOM 1458 C CA . PRO A 1 190 ? 4.356 -29.260 55.746 1.00 30.80 190 PRO A CA 1
ATOM 1459 C C . PRO A 1 190 ? 3.735 -27.868 55.603 1.00 30.80 190 PRO A C 1
ATOM 1461 O O . PRO A 1 190 ? 2.512 -27.702 55.603 1.00 30.80 190 PRO A O 1
ATOM 1464 N N . ALA A 1 191 ? 4.604 -26.868 55.489 1.00 37.22 191 ALA A N 1
ATOM 1465 C CA . ALA A 1 191 ? 4.280 -25.460 55.324 1.00 37.22 191 ALA A CA 1
ATOM 1466 C C . ALA A 1 191 ? 3.138 -25.207 54.321 1.00 37.22 191 ALA A C 1
ATOM 1468 O O . ALA A 1 191 ? 3.053 -25.834 53.261 1.00 37.22 191 ALA A O 1
ATOM 1469 N N . LYS A 1 192 ? 2.276 -24.236 54.656 1.00 33.38 192 LYS A N 1
ATOM 1470 C CA . LYS A 1 192 ? 1.244 -23.703 53.759 1.00 33.38 192 LYS A CA 1
ATOM 1471 C C . LYS A 1 192 ? 1.886 -23.366 52.409 1.00 33.38 192 LYS A C 1
ATOM 1473 O O . LYS A 1 192 ? 2.687 -22.439 52.324 1.00 33.38 192 LYS A O 1
ATOM 1478 N N . LYS A 1 193 ? 1.500 -24.095 51.357 1.00 32.12 193 LYS A N 1
ATOM 1479 C CA . LYS A 1 193 ? 1.715 -23.659 49.972 1.00 32.12 193 LYS A CA 1
ATOM 1480 C C . LYS A 1 193 ? 1.158 -22.233 49.833 1.00 32.12 193 LYS A C 1
ATOM 1482 O O . LYS A 1 193 ? 0.060 -21.991 50.353 1.00 32.12 193 LYS A O 1
ATOM 1487 N N . PRO A 1 194 ? 1.858 -21.300 49.163 1.00 35.56 194 PRO A N 1
ATOM 1488 C CA . PRO A 1 194 ? 1.276 -20.002 48.861 1.00 35.56 194 PRO A CA 1
ATOM 1489 C C . PRO A 1 194 ? -0.015 -20.257 48.082 1.00 35.56 194 PRO A C 1
ATOM 1491 O O . PRO A 1 194 ? -0.022 -21.037 47.126 1.00 35.56 194 PRO A O 1
ATOM 1494 N N . LYS A 1 195 ? -1.129 -19.667 48.528 1.00 37.66 195 LYS A N 1
ATOM 1495 C CA . LYS A 1 195 ? -2.354 -19.660 47.726 1.00 37.66 195 LYS A CA 1
ATOM 1496 C C . LYS A 1 195 ? -1.986 -19.013 46.393 1.00 37.66 195 LYS A C 1
ATOM 1498 O O . LYS A 1 195 ? -1.509 -17.884 46.404 1.00 37.66 195 LYS A O 1
ATOM 1503 N N . ALA A 1 196 ? -2.188 -19.723 45.284 1.00 40.03 196 ALA A N 1
ATOM 1504 C CA . ALA A 1 196 ? -2.198 -19.091 43.973 1.00 40.03 196 ALA A CA 1
ATOM 1505 C C . ALA A 1 196 ? -3.211 -17.943 44.051 1.00 40.03 196 ALA A C 1
ATOM 1507 O O . ALA A 1 196 ? -4.388 -18.177 44.344 1.00 40.03 196 ALA A O 1
ATOM 1508 N N . ILE A 1 197 ? -2.722 -16.713 43.927 1.00 50.00 197 ILE A N 1
ATOM 1509 C CA . ILE A 1 197 ? -3.554 -15.520 43.977 1.00 50.00 197 ILE A CA 1
ATOM 1510 C C . ILE A 1 197 ? -4.443 -15.585 42.735 1.00 50.00 197 ILE A C 1
ATOM 1512 O O . ILE A 1 197 ? -3.985 -15.795 41.615 1.00 50.00 197 ILE A O 1
ATOM 1516 N N . GLN A 1 198 ? -5.752 -15.564 42.956 1.00 60.69 198 GLN A N 1
ATOM 1517 C CA . GLN A 1 198 ? -6.735 -15.774 41.904 1.00 60.69 198 GLN A CA 1
ATOM 1518 C C . GLN A 1 198 ? -6.970 -14.434 41.199 1.00 60.69 198 GLN A C 1
ATOM 1520 O O . GLN A 1 198 ? -7.389 -13.476 41.846 1.00 60.69 198 GLN A O 1
ATOM 1525 N N . MET A 1 199 ? -6.683 -14.366 39.892 1.00 70.75 199 MET A N 1
ATOM 1526 C CA . MET A 1 199 ? -6.902 -13.169 39.070 1.00 70.75 199 MET A CA 1
ATOM 1527 C C . MET A 1 199 ? -8.324 -12.628 39.267 1.00 70.75 199 MET A C 1
ATOM 1529 O O . MET A 1 199 ? -9.287 -13.401 39.280 1.00 70.75 199 MET A O 1
ATOM 1533 N N . GLN A 1 200 ? -8.447 -11.305 39.412 1.00 81.38 200 GLN A N 1
ATOM 1534 C CA . GLN A 1 200 ? -9.726 -10.646 39.675 1.00 81.38 200 GLN A CA 1
ATOM 1535 C C . GLN A 1 200 ? -10.787 -11.056 38.624 1.00 81.38 200 GLN A C 1
ATOM 1537 O O . GLN A 1 200 ? -10.493 -11.027 37.421 1.00 81.38 200 GLN A O 1
ATOM 1542 N N . PRO A 1 201 ? -12.017 -11.433 39.036 1.00 85.31 201 PRO A N 1
ATOM 1543 C CA . PRO A 1 201 ? -13.041 -11.968 38.128 1.00 85.31 201 PRO A CA 1
ATOM 1544 C C . PRO A 1 201 ? -13.384 -11.044 36.951 1.00 85.31 201 PRO A C 1
ATOM 1546 O O . PRO A 1 201 ? -13.637 -11.509 35.839 1.00 85.31 201 PRO A O 1
ATOM 1549 N N . GLU A 1 202 ? -13.348 -9.735 37.184 1.00 88.31 202 GLU A N 1
ATOM 1550 C CA . GLU A 1 202 ? -13.666 -8.698 36.200 1.00 88.31 202 GLU A CA 1
ATOM 1551 C C . GLU A 1 202 ? -12.622 -8.644 35.072 1.00 88.31 202 GLU A C 1
ATOM 1553 O O . GLU A 1 202 ? -12.977 -8.587 33.893 1.00 88.31 202 GLU A O 1
ATOM 1558 N N . LEU A 1 203 ? -11.332 -8.782 35.401 1.00 89.94 203 LEU A N 1
ATOM 1559 C CA . LEU A 1 203 ? -10.250 -8.851 34.409 1.00 89.94 203 LEU A CA 1
ATOM 1560 C C . LEU A 1 203 ? -10.329 -10.140 33.585 1.00 89.94 203 LEU A C 1
ATOM 1562 O O . LEU A 1 203 ? -10.183 -10.117 32.360 1.00 89.94 203 LEU A O 1
ATOM 1566 N N . ALA A 1 204 ? -10.651 -11.264 34.232 1.00 89.25 204 ALA A N 1
ATOM 1567 C CA . ALA A 1 204 ? -10.895 -12.527 33.539 1.00 89.25 204 ALA A CA 1
ATOM 1568 C C . ALA A 1 204 ? -12.068 -12.421 32.547 1.00 89.25 204 ALA A C 1
ATOM 1570 O O . ALA A 1 204 ? -12.018 -12.994 31.452 1.00 89.25 204 ALA A O 1
ATOM 1571 N N . GLN A 1 205 ? -13.110 -11.661 32.894 1.00 91.81 205 GLN A N 1
ATOM 1572 C CA . GLN A 1 205 ? -14.245 -11.404 32.013 1.00 91.81 205 GLN A CA 1
ATOM 1573 C C . GLN A 1 205 ? -13.851 -10.562 30.794 1.00 91.81 205 GLN A C 1
ATOM 1575 O O . GLN A 1 205 ? -14.242 -10.918 29.679 1.00 91.81 205 GLN A O 1
ATOM 1580 N N . VAL A 1 206 ? -13.042 -9.510 30.969 1.00 91.62 206 VAL A N 1
ATOM 1581 C CA . VAL A 1 206 ? -12.502 -8.712 29.851 1.00 91.62 206 VAL A CA 1
ATOM 1582 C C . VAL A 1 206 ? -11.683 -9.592 28.909 1.00 91.62 206 VAL A C 1
ATOM 1584 O O . VAL A 1 206 ? -11.936 -9.609 27.704 1.00 91.62 206 VAL A O 1
ATOM 1587 N N . ILE A 1 207 ? -10.771 -10.407 29.444 1.00 91.69 207 ILE A N 1
ATOM 1588 C CA . ILE A 1 207 ? -9.959 -11.344 28.652 1.00 91.69 207 ILE A CA 1
ATOM 1589 C C . ILE A 1 207 ? -10.850 -12.311 27.861 1.00 91.69 207 ILE A C 1
ATOM 1591 O O . ILE A 1 207 ? -10.619 -12.553 26.675 1.00 91.69 207 ILE A O 1
ATOM 1595 N N . LYS A 1 208 ? -11.903 -12.846 28.490 1.00 91.25 208 LYS A N 1
ATOM 1596 C CA . LYS A 1 208 ? -12.868 -13.729 27.823 1.00 91.25 208 LYS A CA 1
ATOM 1597 C C . LYS A 1 208 ? -13.606 -13.012 26.691 1.00 91.25 208 LYS A C 1
ATOM 1599 O O . LYS A 1 208 ? -13.830 -13.622 25.649 1.00 91.25 208 LYS A O 1
ATOM 1604 N N . GLN A 1 209 ? -13.990 -11.748 26.873 1.00 90.25 209 GLN A N 1
ATOM 1605 C CA . GLN A 1 209 ? -14.631 -10.943 25.828 1.00 90.25 209 GLN A CA 1
ATOM 1606 C C . GLN A 1 209 ? -13.679 -10.675 24.658 1.00 90.25 209 GLN A C 1
ATOM 1608 O O . GLN A 1 209 ? -14.065 -10.876 23.510 1.00 90.25 209 GLN A O 1
ATOM 1613 N N . VAL A 1 210 ? -12.428 -10.302 24.937 1.00 89.62 210 VAL A N 1
ATOM 1614 C CA . VAL A 1 210 ? -11.409 -10.072 23.903 1.00 89.62 210 VAL A CA 1
ATOM 1615 C C . VAL A 1 210 ? -11.136 -11.342 23.105 1.00 89.62 210 VAL A C 1
ATOM 1617 O O . VAL A 1 210 ? -11.169 -11.300 21.880 1.00 89.62 210 VAL A O 1
ATOM 1620 N N . ARG A 1 211 ? -11.003 -12.497 23.765 1.00 90.56 211 ARG A N 1
ATOM 1621 C CA . ARG A 1 211 ? -10.791 -13.790 23.090 1.00 90.56 211 ARG A CA 1
ATOM 1622 C C . ARG A 1 211 ? -11.963 -14.262 22.230 1.00 90.56 211 ARG A C 1
ATOM 1624 O O . ARG A 1 211 ? -11.766 -15.091 21.344 1.00 90.56 211 ARG A O 1
ATOM 1631 N N . LYS A 1 212 ? -13.183 -13.768 22.475 1.00 89.62 212 LYS A N 1
ATOM 1632 C CA . LYS A 1 212 ? -14.322 -14.023 21.576 1.00 89.62 212 LYS A CA 1
ATOM 1633 C C . LYS A 1 212 ? -14.165 -13.290 20.245 1.00 89.62 212 LYS A C 1
ATOM 1635 O O . LYS A 1 212 ? -14.598 -13.821 19.229 1.00 89.62 212 LYS A O 1
ATOM 1640 N N . VAL A 1 213 ? -13.568 -12.098 20.270 1.00 87.25 213 VAL A N 1
ATOM 1641 C CA . VAL A 1 213 ? -13.322 -11.261 19.088 1.00 87.25 213 VAL A CA 1
ATOM 1642 C C . VAL A 1 213 ? -12.046 -11.691 18.367 1.00 87.25 213 VAL A C 1
ATOM 1644 O O . VAL A 1 213 ? -12.056 -11.873 17.157 1.00 87.25 213 VAL A O 1
ATOM 1647 N N . ASP A 1 214 ? -10.959 -11.883 19.110 1.00 88.94 214 ASP A N 1
ATOM 1648 C CA . ASP A 1 214 ? -9.657 -12.290 18.591 1.00 88.94 214 ASP A CA 1
ATOM 1649 C C . ASP A 1 214 ? -9.131 -13.471 19.410 1.00 88.94 214 ASP A C 1
ATOM 1651 O O . ASP A 1 214 ? -8.573 -13.322 20.500 1.00 88.94 214 ASP A O 1
ATOM 1655 N N . ARG A 1 215 ? -9.333 -14.677 18.870 1.00 86.94 215 ARG A N 1
ATOM 1656 C CA . ARG A 1 215 ? -8.964 -15.940 19.527 1.00 86.94 215 ARG A CA 1
ATOM 1657 C C . ARG A 1 215 ? -7.458 -16.079 19.748 1.00 86.94 215 ARG A C 1
ATOM 1659 O O . ARG A 1 215 ? -7.054 -16.826 20.635 1.00 86.94 215 ARG A O 1
ATOM 1666 N N . LEU A 1 216 ? -6.650 -15.388 18.943 1.00 84.31 216 LEU A N 1
ATOM 1667 C CA . LEU A 1 216 ? -5.189 -15.452 18.967 1.00 84.31 216 LEU A CA 1
ATOM 1668 C C . LEU A 1 216 ? -4.564 -14.268 19.720 1.00 84.31 216 LEU A C 1
ATOM 1670 O O . LEU A 1 216 ? -3.341 -14.170 19.773 1.00 84.31 216 LEU A O 1
ATOM 1674 N N . CYS A 1 217 ? -5.379 -13.387 20.308 1.00 85.50 217 CYS A N 1
ATOM 1675 C CA . CYS A 1 217 ? -4.904 -12.245 21.077 1.00 85.50 217 CYS A CA 1
ATOM 1676 C C . CYS A 1 217 ? -4.058 -12.695 22.278 1.00 85.50 217 CYS A C 1
ATOM 1678 O O . CYS A 1 217 ? -4.523 -13.437 23.156 1.00 85.50 217 CYS A O 1
ATOM 1680 N N . LYS A 1 218 ? -2.814 -12.208 22.337 1.00 83.12 218 LYS A N 1
ATOM 1681 C CA . LYS A 1 218 ? -1.960 -12.353 23.515 1.00 83.12 218 LYS A CA 1
ATOM 1682 C C . LYS A 1 218 ? -2.415 -11.401 24.608 1.00 83.12 218 LYS A C 1
ATOM 1684 O O . LYS A 1 218 ? -2.599 -10.208 24.389 1.00 83.12 218 LYS A O 1
ATOM 1689 N N . ILE A 1 219 ? -2.564 -11.955 25.803 1.00 87.56 219 ILE A N 1
ATOM 1690 C CA . ILE A 1 219 ? -2.877 -11.176 26.994 1.00 87.56 219 ILE A CA 1
ATOM 1691 C C . ILE A 1 219 ? -1.545 -10.708 27.591 1.00 87.56 219 ILE A C 1
ATOM 1693 O O . ILE A 1 219 ? -0.663 -11.553 27.777 1.00 87.56 219 ILE A O 1
ATOM 1697 N N . PRO A 1 220 ? -1.367 -9.401 27.849 1.00 84.12 220 PRO A N 1
ATOM 1698 C CA . PRO A 1 220 ? -0.160 -8.889 28.481 1.00 84.12 220 PRO A CA 1
ATOM 1699 C C . PRO A 1 220 ? -0.013 -9.488 29.881 1.00 84.12 220 PRO A C 1
ATOM 1701 O O . PRO A 1 220 ? -0.996 -9.912 30.493 1.00 84.12 220 PRO A O 1
ATOM 1704 N N . GLN A 1 221 ? 1.216 -9.519 30.394 1.00 81.31 221 GLN A N 1
ATOM 1705 C CA . GLN A 1 221 ? 1.415 -9.851 31.799 1.00 81.31 221 GLN A CA 1
ATOM 1706 C C . GLN A 1 221 ? 0.758 -8.766 32.654 1.00 81.31 221 GLN A C 1
ATOM 1708 O O . GLN A 1 221 ? 0.970 -7.577 32.426 1.00 81.31 221 GLN A O 1
ATOM 1713 N N . ILE A 1 222 ? -0.092 -9.194 33.583 1.00 83.38 222 ILE A N 1
ATOM 1714 C CA . ILE A 1 222 ? -0.788 -8.311 34.511 1.00 83.38 222 ILE A CA 1
ATOM 1715 C C . ILE A 1 222 ? 0.000 -8.335 35.813 1.00 83.38 222 ILE A C 1
ATOM 1717 O O . ILE A 1 222 ? 0.196 -9.408 36.381 1.00 83.38 222 ILE A O 1
ATOM 1721 N N . ASP A 1 223 ? 0.452 -7.165 36.259 1.00 79.56 223 ASP A N 1
ATOM 1722 C CA . ASP A 1 223 ? 1.029 -7.019 37.590 1.00 79.56 223 ASP A CA 1
ATOM 1723 C C . ASP A 1 223 ? -0.071 -7.264 38.630 1.00 79.56 223 ASP A C 1
ATOM 1725 O O . ASP A 1 223 ? -1.096 -6.585 38.649 1.00 79.56 223 ASP A O 1
ATOM 1729 N N . GLU A 1 224 ? 0.109 -8.282 39.467 1.00 78.81 224 GLU A N 1
ATOM 1730 C CA . GLU A 1 224 ? -0.855 -8.632 40.511 1.00 78.81 224 GLU A CA 1
ATOM 1731 C C . GLU A 1 224 ? -0.789 -7.674 41.711 1.00 78.81 224 GLU A C 1
ATOM 1733 O O . GLU A 1 224 ? -1.725 -7.640 42.511 1.00 78.81 224 GLU A O 1
ATOM 1738 N N . THR A 1 225 ? 0.298 -6.904 41.851 1.00 81.12 225 THR A N 1
ATOM 1739 C CA . THR A 1 225 ? 0.489 -5.940 42.944 1.00 81.12 225 THR A CA 1
ATOM 1740 C C . THR A 1 225 ? -0.154 -4.585 42.657 1.00 81.12 225 THR A C 1
ATOM 1742 O O . THR A 1 225 ? -0.598 -3.922 43.594 1.00 81.12 225 THR A O 1
ATOM 1745 N N . ASP A 1 226 ? -0.276 -4.222 41.379 1.00 83.25 226 ASP A N 1
ATOM 1746 C CA . ASP A 1 226 ? -0.969 -3.024 40.897 1.00 83.25 226 ASP A CA 1
ATOM 1747 C C . ASP A 1 226 ? -1.749 -3.341 39.602 1.00 83.25 226 ASP A C 1
ATOM 1749 O O . ASP A 1 226 ? -1.327 -2.990 38.495 1.00 83.25 226 ASP A O 1
ATOM 1753 N N . PRO A 1 227 ? -2.864 -4.094 39.702 1.00 85.88 227 PRO A N 1
ATOM 1754 C CA . PRO A 1 227 ? -3.589 -4.557 38.529 1.00 85.88 227 PRO A CA 1
ATOM 1755 C C . PRO A 1 227 ? -4.305 -3.398 37.822 1.00 85.88 227 PRO A C 1
ATOM 1757 O O . PRO A 1 227 ? -4.874 -2.520 38.477 1.00 85.88 227 PRO A O 1
ATOM 1760 N N . PRO A 1 228 ? -4.364 -3.408 36.478 1.00 91.88 228 PRO A N 1
ATOM 1761 C CA . PRO A 1 228 ? -5.084 -2.391 35.735 1.00 91.88 228 PRO A CA 1
ATOM 1762 C C . PRO A 1 228 ? -6.585 -2.500 35.980 1.00 91.88 228 PRO A C 1
ATOM 1764 O O . PRO A 1 228 ? -7.122 -3.587 36.199 1.00 91.88 228 PRO A O 1
ATOM 1767 N N . THR A 1 229 ? -7.289 -1.380 35.838 1.00 92.12 229 THR A N 1
ATOM 1768 C CA . THR A 1 229 ? -8.753 -1.402 35.811 1.00 92.12 229 THR A CA 1
ATOM 1769 C C . THR A 1 229 ? -9.262 -2.202 34.596 1.00 92.12 229 THR A C 1
ATOM 1771 O O . THR A 1 229 ? -8.581 -2.266 33.561 1.00 92.12 229 THR A O 1
ATOM 1774 N N . PRO A 1 230 ? -10.469 -2.805 34.663 1.00 92.00 230 PRO A N 1
ATOM 1775 C CA . PRO A 1 230 ? -11.047 -3.539 33.534 1.00 92.00 230 PRO A CA 1
ATOM 1776 C C . PRO A 1 230 ? -11.114 -2.716 32.240 1.00 92.00 230 PRO A C 1
ATOM 1778 O O . PRO A 1 230 ? -10.856 -3.245 31.155 1.00 92.00 230 PRO A O 1
ATOM 1781 N N . ASP A 1 231 ? -11.397 -1.415 32.354 1.00 91.56 231 ASP A N 1
ATOM 1782 C CA . ASP A 1 231 ? -11.439 -0.492 31.220 1.00 91.56 231 ASP A CA 1
ATOM 1783 C C . ASP A 1 231 ? -10.050 -0.263 30.615 1.00 91.56 231 ASP A C 1
ATOM 1785 O O . ASP A 1 231 ? -9.894 -0.370 29.398 1.00 91.56 231 ASP A O 1
ATOM 1789 N N . VAL A 1 232 ? -9.021 -0.030 31.438 1.00 94.38 232 VAL A N 1
ATOM 1790 C CA . VAL A 1 232 ? -7.636 0.123 30.959 1.00 94.38 232 VAL A CA 1
ATOM 1791 C C . VAL A 1 232 ? -7.167 -1.137 30.243 1.00 94.38 232 VAL A C 1
ATOM 1793 O O . VAL A 1 232 ? -6.645 -1.046 29.130 1.00 94.38 232 VAL A O 1
ATOM 1796 N N . LEU A 1 233 ? -7.407 -2.316 30.824 1.00 93.75 233 LEU A N 1
ATOM 1797 C CA . LEU A 1 233 ? -7.051 -3.587 30.194 1.00 93.75 233 LEU A CA 1
ATOM 1798 C C . LEU A 1 233 ? -7.772 -3.763 28.850 1.00 93.75 233 LEU A C 1
ATOM 1800 O O . LEU A 1 233 ? -7.150 -4.145 27.857 1.00 93.75 233 LEU A O 1
ATOM 1804 N N . LYS A 1 234 ? -9.072 -3.449 28.790 1.00 93.12 234 LYS A N 1
ATOM 1805 C CA . LYS A 1 234 ? -9.866 -3.532 27.557 1.00 93.12 234 LYS A CA 1
ATOM 1806 C C . LYS A 1 234 ? -9.326 -2.602 26.468 1.00 93.12 234 LYS A C 1
ATOM 1808 O O . LYS A 1 234 ? -9.192 -3.032 25.323 1.00 93.12 234 LYS A O 1
ATOM 1813 N N . LEU A 1 235 ? -9.004 -1.353 26.807 1.00 94.94 235 LEU A N 1
ATOM 1814 C CA . LEU A 1 235 ? -8.460 -0.367 25.866 1.00 94.94 235 LEU A CA 1
ATOM 1815 C C . LEU A 1 235 ? -7.049 -0.738 25.393 1.00 94.94 235 LEU A C 1
ATOM 1817 O O . LEU A 1 235 ? -6.752 -0.602 24.205 1.00 94.94 235 LEU A O 1
ATOM 1821 N N . ALA A 1 236 ? -6.200 -1.245 26.290 1.00 94.31 236 ALA A N 1
ATOM 1822 C CA . ALA A 1 236 ? -4.859 -1.709 25.949 1.00 94.31 236 ALA A CA 1
ATOM 1823 C C . ALA A 1 236 ? -4.908 -2.883 24.962 1.00 94.31 236 ALA A C 1
ATOM 1825 O O . ALA A 1 236 ? -4.249 -2.855 23.922 1.00 94.31 236 ALA A O 1
ATOM 1826 N N . LEU A 1 237 ? -5.750 -3.883 25.246 1.00 93.75 237 LEU A N 1
ATOM 1827 C CA . LEU A 1 237 ? -5.969 -5.024 24.357 1.00 93.75 237 LEU A CA 1
ATOM 1828 C C . LEU A 1 237 ? -6.542 -4.577 23.007 1.00 93.75 237 LEU A C 1
ATOM 1830 O O . LEU A 1 237 ? -6.084 -5.039 21.966 1.00 93.75 237 LEU A O 1
ATOM 1834 N N . ALA A 1 238 ? -7.486 -3.632 22.999 1.00 93.75 238 ALA A N 1
ATOM 1835 C CA . ALA A 1 238 ? -8.109 -3.132 21.775 1.00 93.75 238 ALA A CA 1
ATOM 1836 C C . ALA A 1 238 ? -7.110 -2.545 20.758 1.00 93.75 238 ALA A C 1
ATOM 1838 O O . ALA A 1 238 ? -7.346 -2.671 19.560 1.00 93.75 238 ALA A O 1
ATOM 1839 N N . ILE A 1 239 ? -6.001 -1.950 21.213 1.00 93.62 239 ILE A N 1
ATOM 1840 C CA . ILE A 1 239 ? -4.944 -1.395 20.345 1.00 93.62 239 ILE A CA 1
ATOM 1841 C C . ILE A 1 239 ? -4.138 -2.505 19.649 1.00 93.62 239 ILE A C 1
ATOM 1843 O O . ILE A 1 239 ? -3.672 -2.317 18.529 1.00 93.62 239 ILE A O 1
ATOM 1847 N N . GLY A 1 240 ? -3.961 -3.657 20.302 1.00 90.06 240 GLY A N 1
ATOM 1848 C CA . GLY A 1 240 ? -3.091 -4.734 19.823 1.00 90.06 240 GLY A CA 1
ATOM 1849 C C . GLY A 1 240 ? -3.787 -5.848 19.037 1.00 90.06 240 GLY A C 1
ATOM 1850 O O . GLY A 1 240 ? -3.102 -6.703 18.480 1.00 90.06 240 GLY A O 1
ATOM 1851 N N . ILE A 1 241 ? -5.120 -5.886 18.997 1.00 90.25 241 ILE A N 1
ATOM 1852 C CA . ILE A 1 241 ? -5.852 -6.982 18.344 1.00 90.25 241 ILE A CA 1
ATOM 1853 C C . ILE A 1 241 ? -5.870 -6.875 16.815 1.00 90.25 241 ILE A C 1
ATOM 1855 O O . ILE A 1 241 ? -5.717 -5.801 16.227 1.00 90.25 241 ILE A O 1
ATOM 1859 N N . ARG A 1 242 ? -6.194 -7.991 16.156 1.00 89.50 242 ARG A N 1
ATOM 1860 C CA . ARG A 1 242 ? -6.294 -8.082 14.691 1.00 89.50 242 ARG A CA 1
ATOM 1861 C C . ARG A 1 242 ? -7.244 -7.079 14.053 1.00 89.50 242 ARG A C 1
ATOM 1863 O O . ARG A 1 242 ? -6.964 -6.629 12.952 1.00 89.50 242 ARG A O 1
ATOM 1870 N N . ALA A 1 243 ? -8.331 -6.679 14.715 1.00 91.19 243 ALA A N 1
ATOM 1871 C CA . ALA A 1 243 ? -9.231 -5.673 14.143 1.00 91.19 243 ALA A CA 1
ATOM 1872 C C . ALA A 1 243 ? -8.578 -4.279 14.055 1.00 91.19 243 ALA A C 1
ATOM 1874 O O . ALA A 1 243 ? -8.829 -3.548 13.099 1.00 91.19 243 ALA A O 1
ATOM 1875 N N . ALA A 1 244 ? -7.713 -3.914 15.009 1.00 93.12 244 ALA A N 1
ATOM 1876 C CA . ALA A 1 244 ? -6.936 -2.675 14.933 1.00 93.12 244 ALA A CA 1
ATOM 1877 C C . ALA A 1 244 ? -5.861 -2.755 13.836 1.00 93.12 244 ALA A C 1
ATOM 1879 O O . ALA A 1 244 ? -5.626 -1.789 13.113 1.00 93.12 244 ALA A O 1
ATOM 1880 N N . ILE A 1 245 ? -5.261 -3.932 13.654 1.00 92.69 245 ILE A N 1
ATOM 1881 C CA . ILE A 1 245 ? -4.317 -4.203 12.561 1.00 92.69 245 ILE A CA 1
ATOM 1882 C C . ILE A 1 245 ? -5.012 -4.152 11.200 1.00 92.69 245 ILE A C 1
ATOM 1884 O O . ILE A 1 245 ? -4.493 -3.555 10.261 1.00 92.69 245 ILE A O 1
ATOM 1888 N N . GLN A 1 246 ? -6.208 -4.723 11.092 1.00 90.94 246 GLN A N 1
ATOM 1889 C CA . GLN A 1 246 ? -7.013 -4.659 9.882 1.00 90.94 246 GLN A CA 1
ATOM 1890 C C . GLN A 1 246 ? -7.366 -3.206 9.547 1.00 90.94 246 GLN A C 1
ATOM 1892 O O . GLN A 1 246 ? -7.202 -2.806 8.399 1.00 90.94 246 GLN A O 1
ATOM 1897 N N . GLN A 1 247 ? -7.732 -2.390 10.544 1.00 93.12 247 GLN A N 1
ATOM 1898 C CA . GLN A 1 247 ? -7.914 -0.949 10.352 1.00 93.12 247 GLN A CA 1
ATOM 1899 C C . GLN A 1 247 ? -6.644 -0.288 9.794 1.00 93.12 247 GLN A C 1
ATOM 1901 O O . GLN A 1 247 ? -6.740 0.537 8.887 1.00 93.12 247 GLN A O 1
ATOM 1906 N N . PHE A 1 248 ? -5.459 -0.637 10.303 1.00 95.00 248 PHE A N 1
ATOM 1907 C CA . PHE A 1 248 ? -4.195 -0.150 9.749 1.00 95.00 248 PHE A CA 1
ATOM 1908 C C . PHE A 1 248 ? -4.010 -0.564 8.279 1.00 95.00 248 PHE A C 1
ATOM 1910 O O . PHE A 1 248 ? -3.711 0.287 7.443 1.00 95.00 248 PHE A O 1
ATOM 1917 N N . CYS A 1 249 ? -4.257 -1.828 7.925 1.00 92.81 249 CYS A N 1
ATOM 1918 C CA . CYS A 1 249 ? -4.220 -2.269 6.528 1.00 92.81 249 CYS A CA 1
ATOM 1919 C C . CYS A 1 249 ? -5.234 -1.505 5.658 1.00 92.81 249 CYS A C 1
ATOM 1921 O O . CYS A 1 249 ? -4.911 -1.111 4.541 1.00 92.81 249 CYS A O 1
ATOM 1923 N N . ASP A 1 250 ? -6.436 -1.234 6.167 1.00 91.75 250 ASP A N 1
ATOM 1924 C CA . ASP A 1 250 ? -7.466 -0.469 5.455 1.00 91.75 250 ASP A CA 1
ATOM 1925 C C . ASP A 1 250 ? -7.076 1.003 5.269 1.00 91.75 250 ASP A C 1
ATOM 1927 O O . ASP A 1 250 ? -7.400 1.606 4.246 1.00 91.75 250 ASP A O 1
ATOM 1931 N N . LEU A 1 251 ? -6.331 1.586 6.214 1.00 93.31 251 LEU A N 1
ATOM 1932 C CA . LEU A 1 251 ? -5.738 2.916 6.060 1.00 93.31 251 LEU A CA 1
ATOM 1933 C C . LEU A 1 251 ? -4.722 2.945 4.914 1.00 93.31 251 LEU A C 1
ATOM 1935 O O . LEU A 1 251 ? -4.748 3.877 4.108 1.00 93.31 251 LEU A O 1
ATOM 1939 N N . VAL A 1 252 ? -3.866 1.923 4.810 1.00 92.69 252 VAL A N 1
ATOM 1940 C CA . VAL A 1 252 ? -2.940 1.773 3.677 1.00 92.69 252 VAL A CA 1
ATOM 1941 C C . VAL A 1 252 ? -3.725 1.620 2.372 1.00 92.69 252 VAL A C 1
ATOM 1943 O O . VAL A 1 252 ? -3.486 2.389 1.446 1.00 92.69 252 VAL A O 1
ATOM 1946 N N . ARG A 1 253 ? -4.720 0.718 2.306 1.00 91.06 253 ARG A N 1
ATOM 1947 C CA . ARG A 1 253 ? -5.574 0.523 1.113 1.00 91.06 253 ARG A CA 1
ATOM 1948 C C . ARG A 1 253 ? -6.278 1.807 0.684 1.00 91.06 253 ARG A C 1
ATOM 1950 O O . ARG A 1 253 ? -6.239 2.167 -0.484 1.00 91.06 253 ARG A O 1
ATOM 1957 N N . SER A 1 254 ? -6.856 2.547 1.629 1.00 90.06 254 SER A N 1
ATOM 1958 C CA . SER A 1 254 ? -7.507 3.829 1.344 1.00 90.06 254 SER A CA 1
ATOM 1959 C C . SER A 1 254 ? -6.528 4.866 0.790 1.00 90.06 254 SER A C 1
ATOM 1961 O O . SER A 1 254 ? -6.917 5.706 -0.018 1.00 90.06 254 SER A O 1
ATOM 1963 N N . ARG A 1 255 ? -5.249 4.807 1.177 1.00 88.94 255 ARG A N 1
ATOM 1964 C CA . ARG A 1 255 ? -4.196 5.636 0.581 1.00 88.94 255 ARG A CA 1
ATOM 1965 C C . ARG A 1 255 ? -3.810 5.177 -0.829 1.00 88.94 255 ARG A C 1
ATOM 1967 O O . ARG A 1 255 ? -3.410 6.028 -1.626 1.00 88.94 255 ARG A O 1
ATOM 1974 N N . ARG A 1 256 ? -3.948 3.883 -1.145 1.00 91.50 256 ARG A N 1
ATOM 1975 C CA . ARG A 1 256 ? -3.749 3.335 -2.500 1.00 91.50 256 ARG A CA 1
ATOM 1976 C C . ARG A 1 256 ? -4.849 3.733 -3.481 1.00 91.50 256 ARG A C 1
ATOM 1978 O O . ARG A 1 256 ? -4.610 3.642 -4.675 1.00 91.50 256 ARG A O 1
ATOM 1985 N N . ASP A 1 257 ? -5.995 4.232 -3.028 1.00 89.12 257 ASP A N 1
ATOM 1986 C CA . ASP A 1 257 ? -7.030 4.755 -3.929 1.00 89.12 257 ASP A CA 1
ATOM 1987 C C . ASP A 1 257 ? -6.478 5.938 -4.765 1.00 89.12 257 ASP A C 1
ATOM 1989 O O . ASP A 1 257 ? -5.982 6.917 -4.179 1.00 89.12 257 ASP A O 1
ATOM 1993 N N . PRO A 1 258 ? -6.524 5.881 -6.113 1.00 87.25 258 PRO A N 1
ATOM 1994 C CA . PRO A 1 258 ? -6.090 6.971 -6.987 1.00 87.25 258 PRO A CA 1
ATOM 1995 C C . PRO A 1 258 ? -6.820 8.295 -6.731 1.00 87.25 258 PRO A C 1
ATOM 1997 O O . PRO A 1 258 ? -6.219 9.352 -6.912 1.00 87.25 258 PRO A O 1
ATOM 2000 N N . ASN A 1 259 ? -8.067 8.243 -6.249 1.00 82.19 259 ASN A N 1
ATOM 2001 C CA . ASN A 1 259 ? -8.898 9.415 -5.955 1.00 82.19 259 ASN A CA 1
ATOM 2002 C C . ASN A 1 259 ? -8.606 10.036 -4.581 1.00 82.19 259 ASN A C 1
ATOM 2004 O O . ASN A 1 259 ? -9.222 11.028 -4.201 1.00 82.19 259 ASN A O 1
ATOM 2008 N N . ASN A 1 260 ? -7.694 9.457 -3.795 1.00 79.12 260 ASN A N 1
ATOM 2009 C CA . ASN A 1 260 ? -7.330 10.020 -2.502 1.00 79.12 260 ASN A CA 1
ATOM 2010 C C . ASN A 1 260 ? -6.519 11.317 -2.683 1.00 79.12 260 ASN A C 1
ATOM 2012 O O . ASN A 1 260 ? -5.336 11.282 -3.030 1.00 79.12 260 ASN A O 1
ATOM 2016 N N . GLU A 1 261 ? -7.157 12.448 -2.376 1.00 61.91 261 GLU A N 1
ATOM 2017 C CA . GLU A 1 261 ? -6.650 13.815 -2.576 1.00 61.91 261 GLU A CA 1
ATOM 2018 C C . GLU A 1 261 ? -5.395 14.160 -1.748 1.00 61.91 261 GLU A C 1
ATOM 2020 O O . GLU A 1 261 ? -4.698 15.129 -2.044 1.00 61.91 261 GLU A O 1
ATOM 2025 N N . ARG A 1 262 ? -5.042 13.371 -0.721 1.00 67.81 262 ARG A N 1
ATOM 2026 C CA . ARG A 1 262 ? -3.874 13.640 0.144 1.00 67.81 262 ARG A CA 1
ATOM 2027 C C . ARG A 1 262 ? -2.560 13.010 -0.341 1.00 67.81 262 ARG A C 1
ATOM 2029 O O . ARG A 1 262 ? -1.651 12.787 0.458 1.00 67.81 262 ARG A O 1
ATOM 2036 N N . ALA A 1 263 ? -2.403 12.775 -1.643 1.00 57.84 263 ALA A N 1
ATOM 2037 C CA . ALA A 1 263 ? -1.121 12.360 -2.229 1.00 57.84 263 ALA A CA 1
ATOM 2038 C C . ALA A 1 263 ? 0.009 13.410 -2.062 1.00 57.84 263 ALA A C 1
ATOM 2040 O O . ALA A 1 263 ? 1.187 13.051 -2.098 1.00 57.84 263 ALA A O 1
ATOM 2041 N N . ARG A 1 264 ? -0.344 14.686 -1.828 1.00 67.38 264 ARG A N 1
ATOM 2042 C CA . ARG A 1 264 ? 0.544 15.870 -1.866 1.00 67.38 264 ARG A CA 1
ATOM 2043 C C . ARG A 1 264 ? 0.900 16.454 -0.495 1.00 67.38 264 ARG A C 1
ATOM 2045 O O . ARG A 1 264 ? 1.065 17.665 -0.355 1.00 67.38 264 ARG A O 1
ATOM 2052 N N . LEU A 1 265 ? 0.977 15.640 0.556 1.00 73.50 265 LEU A N 1
ATOM 2053 C CA . LEU A 1 265 ? 1.287 16.176 1.883 1.00 73.50 265 LEU A CA 1
ATOM 2054 C C . LEU A 1 265 ? 2.758 16.623 1.952 1.00 73.50 265 LEU A C 1
ATOM 2056 O O . LEU A 1 265 ? 3.623 15.824 2.274 1.00 73.50 265 LEU A O 1
ATOM 2060 N N . HIS A 1 266 ? 3.041 17.901 1.697 1.00 78.50 266 HIS A N 1
ATOM 2061 C CA . HIS A 1 266 ? 4.341 18.513 1.981 1.00 78.50 266 HIS A CA 1
ATOM 2062 C C . HIS A 1 266 ? 4.199 19.579 3.062 1.00 78.50 266 HIS A C 1
ATOM 2064 O O . HIS A 1 266 ? 3.425 20.531 2.918 1.00 78.50 266 HIS A O 1
ATOM 2070 N N . LEU A 1 267 ? 4.946 19.435 4.154 1.00 80.44 267 LEU A N 1
ATOM 2071 C CA . LEU A 1 267 ? 4.910 20.378 5.267 1.00 80.44 267 LEU A CA 1
ATOM 2072 C C . LEU A 1 267 ? 6.195 21.201 5.316 1.00 80.44 267 LEU A C 1
ATOM 2074 O O . LEU A 1 267 ? 7.297 20.660 5.293 1.00 80.44 267 LEU A O 1
ATOM 2078 N N . SER A 1 268 ? 6.046 22.519 5.432 1.00 83.50 268 SER A N 1
ATOM 2079 C CA . SER A 1 268 ? 7.177 23.440 5.508 1.00 83.50 268 SER A CA 1
ATOM 2080 C C . SER A 1 268 ? 8.044 23.178 6.744 1.00 83.50 268 SER A C 1
ATOM 2082 O O . SER A 1 268 ? 7.561 22.828 7.828 1.00 83.50 268 SER A O 1
ATOM 2084 N N . LYS A 1 269 ? 9.354 23.404 6.607 1.00 85.44 269 LYS A N 1
ATOM 2085 C CA . LYS A 1 269 ? 10.271 23.436 7.757 1.00 85.44 269 LYS A CA 1
ATOM 2086 C C . LYS A 1 269 ? 10.031 24.670 8.627 1.00 85.44 269 LYS A C 1
ATOM 2088 O O . LYS A 1 269 ? 10.211 24.588 9.843 1.00 85.44 269 LYS A O 1
ATOM 2093 N N . ASP A 1 270 ? 9.569 25.765 8.023 1.00 89.00 270 ASP A N 1
ATOM 2094 C CA . ASP A 1 270 ? 9.157 26.960 8.750 1.00 89.00 270 ASP A CA 1
ATOM 2095 C C . ASP A 1 270 ? 7.925 26.669 9.620 1.00 89.00 270 ASP A C 1
ATOM 2097 O O . ASP A 1 270 ? 6.924 26.112 9.162 1.00 89.00 270 ASP A O 1
ATOM 2101 N N . LEU A 1 271 ? 8.020 27.027 10.901 1.00 87.88 271 LEU A N 1
ATOM 2102 C CA . LEU A 1 271 ? 7.027 26.670 11.911 1.00 87.88 271 LEU A CA 1
ATOM 2103 C C . LEU A 1 271 ? 5.680 27.358 11.666 1.00 87.88 271 LEU A C 1
ATOM 2105 O O . LEU A 1 271 ? 4.632 26.734 11.835 1.00 87.88 271 LEU A O 1
ATOM 2109 N N . HIS A 1 272 ? 5.705 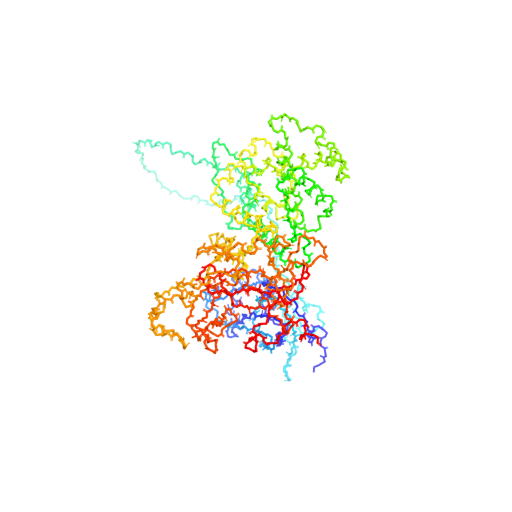28.633 11.281 1.00 85.94 272 HIS A N 1
ATOM 2110 C CA . HIS A 1 272 ? 4.503 29.437 11.069 1.00 85.94 272 HIS A CA 1
ATOM 2111 C C . HIS A 1 272 ? 3.727 28.937 9.847 1.00 85.94 272 HIS A C 1
ATOM 2113 O O . HIS A 1 272 ? 2.558 28.565 9.972 1.00 85.94 272 HIS A O 1
ATOM 2119 N N . THR A 1 273 ? 4.430 28.747 8.728 1.00 87.56 273 THR A N 1
ATOM 2120 C CA . THR A 1 273 ? 3.887 28.158 7.498 1.00 87.56 273 THR A CA 1
ATOM 2121 C C . THR A 1 273 ? 3.317 26.761 7.749 1.00 87.56 273 THR A C 1
ATOM 2123 O O . THR A 1 273 ? 2.205 26.452 7.323 1.00 87.56 273 THR A O 1
ATOM 2126 N N . ARG A 1 274 ? 4.042 25.902 8.483 1.00 89.19 274 ARG A N 1
ATOM 2127 C CA . ARG A 1 274 ? 3.593 24.534 8.787 1.00 89.19 274 ARG A CA 1
ATOM 2128 C C . ARG A 1 274 ? 2.306 24.510 9.604 1.00 89.19 274 ARG A C 1
ATOM 2130 O O . ARG A 1 274 ? 1.415 23.708 9.319 1.00 89.19 274 ARG A O 1
ATOM 2137 N N . ILE A 1 275 ? 2.186 25.383 10.605 1.00 89.50 275 ILE A N 1
ATOM 2138 C CA . ILE A 1 275 ? 0.948 25.528 11.382 1.00 89.50 275 ILE A CA 1
ATOM 2139 C C . ILE A 1 275 ? -0.197 25.983 10.473 1.00 89.50 275 ILE A C 1
ATOM 2141 O O . ILE A 1 275 ? -1.296 25.433 10.570 1.00 89.50 275 ILE A O 1
ATOM 2145 N N . GLY A 1 276 ? 0.069 26.921 9.560 1.00 87.38 276 GLY A N 1
ATOM 2146 C CA . GLY A 1 276 ? -0.902 27.366 8.564 1.00 87.38 276 GLY A CA 1
ATOM 2147 C C . GLY A 1 276 ? -1.411 26.249 7.666 1.00 87.38 276 GLY A C 1
ATOM 2148 O O . GLY A 1 276 ? -2.621 26.038 7.578 1.00 87.38 276 GLY A O 1
ATOM 2149 N N . GLN A 1 277 ? -0.501 25.457 7.102 1.00 87.44 277 GLN A N 1
ATOM 2150 C CA . GLN A 1 277 ? -0.842 24.295 6.281 1.00 87.44 277 GLN A CA 1
ATOM 2151 C C . GLN A 1 277 ? -1.730 23.302 7.047 1.00 87.44 277 GLN A C 1
ATOM 2153 O O . GLN A 1 277 ? -2.778 22.898 6.545 1.00 87.44 277 GLN A O 1
ATOM 2158 N N . ARG A 1 278 ? -1.377 22.957 8.296 1.00 89.75 278 ARG A N 1
ATOM 2159 C CA . ARG A 1 278 ? -2.187 22.047 9.132 1.00 89.75 278 ARG A CA 1
ATOM 2160 C C . ARG A 1 278 ? -3.587 22.579 9.404 1.00 89.75 278 ARG A C 1
ATOM 2162 O O . ARG A 1 278 ? -4.549 21.815 9.360 1.00 89.75 278 ARG A O 1
ATOM 2169 N N . LEU A 1 279 ? -3.717 23.869 9.704 1.00 89.38 279 LEU A N 1
ATOM 2170 C CA . LEU A 1 279 ? -5.019 24.492 9.937 1.00 89.38 279 LEU A CA 1
ATOM 2171 C C . LEU A 1 279 ? -5.866 24.526 8.658 1.00 89.38 279 LEU A C 1
ATOM 2173 O O . LEU A 1 279 ? -7.059 24.239 8.736 1.00 89.38 279 LEU A O 1
ATOM 2177 N N . GLY A 1 280 ? -5.254 24.767 7.496 1.00 86.38 280 GLY A N 1
ATOM 2178 C CA . GLY A 1 280 ? -5.917 24.646 6.194 1.00 86.38 280 GLY A CA 1
ATOM 2179 C C . GLY A 1 280 ? -6.441 23.229 5.930 1.00 86.38 280 GLY A C 1
ATOM 2180 O O . GLY A 1 280 ? -7.612 23.046 5.591 1.00 86.38 280 GLY A O 1
ATOM 2181 N N . TYR A 1 281 ? -5.621 22.204 6.185 1.00 86.62 281 TYR A N 1
ATOM 2182 C CA . TYR A 1 281 ? -6.028 20.799 6.062 1.00 86.62 281 TYR A CA 1
ATOM 2183 C C . TYR A 1 281 ? -7.141 20.398 7.040 1.00 86.62 281 TYR A C 1
ATOM 2185 O O . TYR A 1 281 ? -8.009 19.588 6.711 1.00 86.62 281 TYR A O 1
ATOM 2193 N N . LEU A 1 282 ? -7.132 20.951 8.255 1.00 89.31 282 LEU A N 1
ATOM 2194 C CA . LEU A 1 282 ? -8.190 20.729 9.241 1.00 89.31 282 LEU A CA 1
ATOM 2195 C C . LEU A 1 282 ? -9.497 21.436 8.866 1.00 89.31 282 LEU A C 1
ATOM 2197 O O . LEU A 1 282 ? -10.562 20.904 9.176 1.00 89.31 282 LEU A O 1
ATOM 2201 N N . GLY A 1 283 ? -9.419 22.603 8.222 1.00 84.44 283 GLY A N 1
ATOM 2202 C CA . GLY A 1 283 ? -10.580 23.382 7.786 1.00 84.44 283 GLY A CA 1
ATOM 2203 C C . GLY A 1 283 ? -11.306 22.790 6.576 1.00 84.44 283 GLY A C 1
ATOM 2204 O O . GLY A 1 283 ? -12.518 22.935 6.467 1.00 84.44 283 GLY A O 1
ATOM 2205 N N . THR A 1 284 ? -10.585 22.090 5.699 1.00 81.94 284 THR A N 1
ATOM 2206 C CA . THR A 1 284 ? -11.136 21.465 4.480 1.00 81.94 284 THR A CA 1
ATOM 2207 C C . THR A 1 284 ? -11.605 20.021 4.685 1.00 81.94 284 THR A C 1
ATOM 2209 O O . THR A 1 284 ? -12.376 19.500 3.882 1.00 81.94 284 THR A O 1
ATOM 2212 N N . SER A 1 285 ? -11.175 19.358 5.765 1.00 81.94 285 SER A N 1
ATOM 2213 C CA . SER A 1 285 ? -11.499 17.949 6.008 1.00 81.94 285 SER A CA 1
ATOM 2214 C C . SER A 1 285 ? -12.978 17.719 6.329 1.00 81.94 285 SER A C 1
ATOM 2216 O O . SER A 1 285 ? -13.527 18.299 7.266 1.00 81.94 285 SER A O 1
ATOM 2218 N N . GLN A 1 286 ? -13.590 16.769 5.618 1.00 75.81 286 GLN A N 1
ATOM 2219 C CA . GLN A 1 286 ? -14.992 16.382 5.803 1.00 75.81 286 GLN A CA 1
ATOM 2220 C C . GLN A 1 286 ? -15.172 15.055 6.560 1.00 75.81 286 GLN A C 1
ATOM 2222 O O . GLN A 1 286 ? -16.292 14.690 6.912 1.00 75.81 286 GLN A O 1
ATOM 2227 N N . ARG A 1 287 ? -14.075 14.347 6.867 1.00 78.44 287 ARG A N 1
ATOM 2228 C CA . ARG A 1 287 ? -14.042 13.080 7.626 1.00 78.44 287 ARG A CA 1
ATOM 2229 C C . ARG A 1 287 ? -14.900 11.980 6.999 1.00 78.44 287 ARG A C 1
ATOM 2231 O O . ARG A 1 287 ? -15.516 11.180 7.718 1.00 78.44 287 ARG A O 1
ATOM 2238 N N . ARG A 1 288 ? -14.926 11.940 5.666 1.00 77.12 288 ARG A N 1
ATOM 2239 C CA . ARG A 1 288 ? -15.725 10.988 4.885 1.00 77.12 288 ARG A CA 1
ATOM 2240 C C . ARG A 1 288 ? -15.146 9.577 4.972 1.00 77.12 288 ARG A C 1
ATOM 2242 O O . ARG A 1 288 ? -15.899 8.618 5.113 1.00 77.12 288 ARG A O 1
ATOM 2249 N N . SER A 1 289 ? -13.818 9.454 5.002 1.00 83.38 289 SER A N 1
ATOM 2250 C CA . SER A 1 289 ? -13.104 8.175 5.086 1.00 83.38 289 SER A CA 1
ATOM 2251 C C . SER A 1 289 ? -12.389 7.964 6.426 1.00 83.38 289 SER A C 1
ATOM 2253 O O . SER A 1 289 ? -12.105 8.901 7.178 1.00 83.38 289 SER A O 1
ATOM 2255 N N . ASN A 1 290 ? -12.053 6.706 6.728 1.00 87.31 290 ASN A N 1
ATOM 2256 C CA . ASN A 1 290 ? -11.197 6.362 7.867 1.00 87.31 290 ASN A CA 1
ATOM 2257 C C . ASN A 1 290 ? -9.803 6.996 7.742 1.00 87.31 290 ASN A C 1
ATOM 2259 O O . ASN A 1 290 ? -9.262 7.488 8.733 1.00 87.31 290 ASN A O 1
ATOM 2263 N N . PHE A 1 291 ? -9.264 7.081 6.525 1.00 88.31 291 PHE A N 1
ATOM 2264 C CA . PHE A 1 291 ? -8.000 7.763 6.269 1.00 88.31 291 PHE A CA 1
ATOM 2265 C C . PHE A 1 291 ? -8.068 9.254 6.616 1.00 88.31 291 PHE A C 1
ATOM 2267 O O . PHE A 1 291 ? -7.243 9.738 7.386 1.00 88.31 291 PHE A O 1
ATOM 2274 N N . GLU A 1 292 ? -9.102 9.975 6.173 1.00 86.56 292 GLU A N 1
ATOM 2275 C CA . GLU A 1 292 ? -9.300 11.377 6.569 1.00 86.56 292 GLU A CA 1
ATOM 2276 C C . GLU A 1 292 ? -9.437 11.543 8.088 1.00 86.56 292 GLU A C 1
ATOM 2278 O O . GLU A 1 292 ? -8.906 12.497 8.659 1.00 86.56 292 GLU A O 1
ATOM 2283 N N . ARG A 1 293 ? -10.119 10.610 8.767 1.00 91.12 293 ARG A N 1
ATOM 2284 C CA . ARG A 1 293 ? -10.236 10.626 10.234 1.00 91.12 293 ARG A CA 1
ATOM 2285 C C . ARG A 1 293 ? -8.873 10.487 10.905 1.00 91.12 293 ARG A C 1
ATOM 2287 O O . ARG A 1 293 ? -8.604 11.250 11.832 1.00 91.12 293 ARG A O 1
ATOM 2294 N N . LEU A 1 294 ? -8.015 9.572 10.441 1.00 93.56 294 LEU A N 1
ATOM 2295 C CA . LEU A 1 294 ? -6.638 9.457 10.932 1.00 93.56 294 LEU A CA 1
ATOM 2296 C C . LEU A 1 294 ? -5.884 10.770 10.708 1.00 93.56 294 LEU A C 1
ATOM 2298 O O . LEU A 1 294 ? -5.265 11.289 11.635 1.00 93.56 294 LEU A O 1
ATOM 2302 N N . MET A 1 295 ? -5.984 11.335 9.507 1.00 91.56 295 MET A N 1
ATOM 2303 C CA . MET A 1 295 ? -5.281 12.564 9.156 1.00 91.56 295 MET A CA 1
ATOM 2304 C C . MET A 1 295 ? -5.692 13.747 10.033 1.00 91.56 295 MET A C 1
ATOM 2306 O O . MET A 1 295 ? -4.832 14.480 10.508 1.00 91.56 295 MET A O 1
ATOM 2310 N N . VAL A 1 296 ? -6.981 13.888 10.356 1.00 92.81 296 VAL A N 1
ATOM 2311 C CA . VAL A 1 296 ? -7.446 14.903 11.314 1.00 92.81 296 VAL A CA 1
ATOM 2312 C C . VAL A 1 296 ? -6.834 14.699 12.702 1.00 92.81 296 VAL A C 1
ATOM 2314 O O . VAL A 1 296 ? -6.465 15.681 13.349 1.00 92.81 296 VAL A O 1
ATOM 2317 N N . ARG A 1 297 ? -6.719 13.452 13.182 1.00 94.56 297 ARG A N 1
ATOM 2318 C CA . ARG A 1 297 ? -6.080 13.154 14.479 1.00 94.56 297 ARG A CA 1
ATOM 2319 C C . ARG A 1 297 ? -4.599 13.513 14.459 1.00 94.56 297 ARG A C 1
ATOM 2321 O O . ARG A 1 297 ? -4.122 14.161 15.389 1.00 94.56 297 ARG A O 1
ATOM 2328 N N . LEU A 1 298 ? -3.900 13.133 13.393 1.00 94.38 298 LEU A N 1
ATOM 2329 C CA . LEU A 1 298 ? -2.480 13.411 13.206 1.00 94.38 298 LEU A CA 1
ATOM 2330 C C . LEU A 1 298 ? -2.210 14.917 13.106 1.00 94.38 298 LEU A C 1
ATOM 2332 O O . LEU A 1 298 ? -1.338 15.429 13.805 1.00 94.38 298 LEU A O 1
ATOM 2336 N N . ASP A 1 299 ? -2.996 15.644 12.310 1.00 93.81 299 ASP A N 1
ATOM 2337 C CA . ASP A 1 299 ? -2.874 17.095 12.169 1.00 93.81 299 ASP A CA 1
ATOM 2338 C C . ASP A 1 299 ? -3.149 17.811 13.493 1.00 93.81 299 ASP A C 1
ATOM 2340 O O . ASP A 1 299 ? -2.412 18.724 13.850 1.00 93.81 299 ASP A O 1
ATO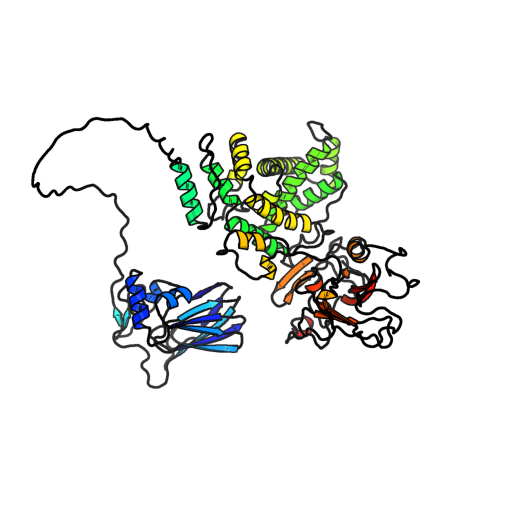M 2344 N N . GLN A 1 300 ? -4.139 17.368 14.277 1.00 96.19 300 GLN A N 1
ATOM 2345 C CA . GLN A 1 300 ? -4.380 17.892 15.627 1.00 96.19 300 GLN A CA 1
ATOM 2346 C C . GLN A 1 300 ? -3.210 17.606 16.574 1.00 96.19 300 GLN A C 1
ATOM 2348 O O . GLN A 1 300 ? -2.753 18.511 17.274 1.00 96.19 300 GLN A O 1
ATOM 2353 N N . HIS A 1 301 ? -2.726 16.361 16.604 1.00 96.44 301 HIS A N 1
ATOM 2354 C CA . HIS A 1 301 ? -1.588 15.949 17.424 1.00 96.44 301 HIS A CA 1
ATOM 2355 C C . HIS A 1 301 ? -0.359 16.815 17.120 1.00 96.44 301 HIS A C 1
ATOM 2357 O O . HIS A 1 301 ? 0.210 17.440 18.017 1.00 96.44 301 HIS A O 1
ATOM 2363 N N . CYS A 1 302 ? 0.020 16.909 15.845 1.00 93.88 302 CYS A N 1
ATOM 2364 C CA . CYS A 1 302 ? 1.177 17.680 15.418 1.00 93.88 302 CYS A CA 1
ATOM 2365 C C . CYS A 1 302 ? 0.978 19.192 15.570 1.00 93.88 302 CYS A C 1
ATOM 2367 O O . CYS A 1 302 ? 1.912 19.859 15.996 1.00 93.88 302 CYS A O 1
ATOM 2369 N N . LEU A 1 303 ? -0.223 19.732 15.330 1.00 93.69 303 LEU A N 1
ATOM 2370 C CA . LEU A 1 303 ? -0.537 21.140 15.604 1.00 93.69 303 LEU A CA 1
ATOM 2371 C C . LEU A 1 303 ? -0.290 21.485 17.078 1.00 93.69 303 LEU A C 1
ATOM 2373 O O . LEU A 1 303 ? 0.262 22.538 17.390 1.00 93.69 303 LEU A O 1
ATOM 2377 N N . ALA A 1 304 ? -0.670 20.599 18.002 1.00 93.81 304 ALA A N 1
ATOM 2378 C CA . ALA A 1 304 ? -0.383 20.804 19.415 1.00 93.81 304 ALA A CA 1
ATOM 2379 C C . ALA A 1 304 ? 1.128 20.780 19.711 1.00 93.81 304 ALA A C 1
ATOM 2381 O O . ALA A 1 304 ? 1.566 21.549 20.565 1.00 93.81 304 ALA A O 1
ATOM 2382 N N . CYS A 1 305 ? 1.917 19.936 19.033 1.00 92.19 305 CYS A N 1
ATOM 2383 C CA . CYS A 1 305 ? 3.384 19.948 19.132 1.00 92.19 305 CYS A CA 1
ATOM 2384 C C . CYS A 1 305 ? 3.984 21.247 18.580 1.00 92.19 305 CYS A C 1
ATOM 2386 O O . CYS A 1 305 ? 4.773 21.889 19.266 1.00 92.19 305 CYS A O 1
ATOM 2388 N N . ASP A 1 306 ? 3.572 21.658 17.379 1.00 91.94 306 ASP A N 1
ATOM 2389 C CA . ASP A 1 306 ? 4.072 22.851 16.693 1.00 91.94 306 ASP A CA 1
ATOM 2390 C C . ASP A 1 306 ? 3.750 24.128 17.500 1.00 91.94 306 ASP A C 1
ATOM 2392 O O . ASP A 1 306 ? 4.617 24.977 17.724 1.00 91.94 306 ASP A O 1
ATOM 2396 N N . ILE A 1 307 ? 2.529 24.254 18.040 1.00 88.75 307 ILE A N 1
ATOM 2397 C CA . ILE A 1 307 ? 2.182 25.396 18.899 1.00 88.75 307 ILE A CA 1
ATOM 2398 C C . ILE A 1 307 ? 2.990 25.372 20.200 1.00 88.75 307 ILE A C 1
ATOM 2400 O O . ILE A 1 307 ? 3.412 26.429 20.665 1.00 88.75 307 ILE A O 1
ATOM 2404 N N . ASP A 1 308 ? 3.231 24.210 20.809 1.00 88.25 308 ASP A N 1
ATOM 2405 C CA . ASP A 1 308 ? 4.074 24.155 22.007 1.00 88.25 308 ASP A CA 1
ATOM 2406 C C . ASP A 1 308 ? 5.540 24.495 21.697 1.00 88.25 308 ASP A C 1
ATOM 2408 O O . ASP A 1 308 ? 6.170 25.198 22.488 1.00 88.25 308 ASP A O 1
ATOM 2412 N N . GLN A 1 309 ? 6.055 24.111 20.524 1.00 88.00 309 GLN A N 1
ATOM 2413 C CA . GLN A 1 309 ? 7.379 24.517 20.046 1.00 88.00 309 GLN A CA 1
ATOM 2414 C C . GLN A 1 309 ? 7.480 26.045 19.901 1.00 88.00 309 GLN A C 1
ATOM 2416 O O . GLN A 1 309 ? 8.471 26.638 20.333 1.00 88.00 309 GLN A O 1
ATOM 2421 N N . SER A 1 310 ? 6.432 26.703 19.386 1.00 84.75 310 SER A N 1
ATOM 2422 C CA . SER A 1 310 ? 6.390 28.171 19.226 1.00 84.75 310 SER A CA 1
ATOM 2423 C C . SER A 1 310 ? 6.546 28.943 20.543 1.00 84.75 310 SER A C 1
ATOM 2425 O O . SER A 1 310 ? 6.958 30.105 20.558 1.00 84.75 310 SER A O 1
ATOM 2427 N N . LYS A 1 311 ? 6.254 28.300 21.679 1.00 85.00 311 LYS A N 1
ATOM 2428 C CA . LYS A 1 311 ? 6.367 28.934 22.994 1.00 85.00 311 LYS A CA 1
ATOM 2429 C C . LYS A 1 311 ? 7.808 29.221 23.385 1.00 85.00 311 LYS A C 1
ATOM 2431 O O . LYS A 1 311 ? 8.009 30.107 24.211 1.00 85.00 311 LYS A O 1
ATOM 2436 N N . GLN A 1 312 ? 8.791 28.504 22.830 1.00 79.00 312 GLN A N 1
ATOM 2437 C CA . GLN A 1 312 ? 10.208 28.648 23.194 1.00 79.00 312 GLN A CA 1
ATOM 2438 C C . GLN A 1 312 ? 10.406 28.642 24.725 1.00 79.00 312 GLN A C 1
ATOM 2440 O O . GLN A 1 312 ? 10.996 29.552 25.296 1.00 79.00 312 GLN A O 1
ATOM 2445 N N . ARG A 1 313 ? 9.852 27.624 25.405 1.00 75.31 313 ARG A N 1
ATOM 2446 C CA . ARG A 1 313 ? 9.840 27.451 26.878 1.00 75.31 313 ARG A CA 1
ATOM 2447 C C . ARG A 1 313 ? 8.929 28.397 27.681 1.00 75.31 313 ARG A C 1
ATOM 2449 O O . ARG A 1 313 ? 8.874 28.280 28.901 1.00 75.31 313 ARG A O 1
ATOM 2456 N N . ARG A 1 314 ? 8.155 29.281 27.042 1.00 74.62 314 ARG A N 1
ATOM 2457 C CA . ARG A 1 314 ? 7.097 30.057 27.718 1.00 74.62 314 ARG A CA 1
ATOM 2458 C C . ARG A 1 314 ? 5.877 29.185 28.046 1.00 74.62 314 ARG A C 1
ATOM 2460 O O . ARG A 1 314 ? 5.614 28.178 27.395 1.00 74.62 314 ARG A O 1
ATOM 2467 N N . ILE A 1 315 ? 5.072 29.610 29.021 1.00 71.62 315 ILE A N 1
ATOM 2468 C CA . ILE A 1 315 ? 3.832 28.907 29.412 1.00 71.62 315 ILE A CA 1
ATOM 2469 C C . ILE A 1 315 ? 2.758 29.022 28.312 1.00 71.62 315 ILE A C 1
ATOM 2471 O O . ILE A 1 315 ? 2.029 28.068 28.013 1.00 71.62 315 ILE A O 1
ATOM 2475 N N . ARG A 1 316 ? 2.662 30.195 27.676 1.00 72.94 316 ARG A N 1
ATOM 2476 C CA . ARG A 1 316 ? 1.664 30.519 26.646 1.00 72.94 316 ARG A CA 1
ATOM 2477 C C . ARG A 1 316 ? 2.344 30.786 25.306 1.00 72.94 316 ARG A C 1
ATOM 2479 O O . ARG A 1 316 ? 3.470 31.273 25.270 1.00 72.94 316 ARG A O 1
ATOM 2486 N N . ALA A 1 317 ? 1.648 30.442 24.222 1.00 75.00 317 ALA A N 1
ATOM 2487 C CA . ALA A 1 317 ? 2.072 30.841 22.883 1.00 75.00 317 ALA A CA 1
ATOM 2488 C C . ALA A 1 317 ? 1.938 32.358 22.755 1.00 75.00 317 ALA A C 1
ATOM 2490 O O . ALA A 1 317 ? 1.061 32.957 23.383 1.00 75.00 317 ALA A O 1
ATOM 2491 N N . ASP A 1 318 ? 2.825 32.957 21.970 1.00 75.94 318 ASP A N 1
ATOM 2492 C CA . ASP A 1 318 ? 2.823 34.396 21.766 1.00 75.94 318 ASP A CA 1
ATOM 2493 C C . ASP A 1 318 ? 1.496 34.863 21.147 1.00 75.94 318 ASP A C 1
ATOM 2495 O O . ASP A 1 318 ? 0.994 34.292 20.176 1.00 75.94 318 ASP A O 1
ATOM 2499 N N . THR A 1 319 ? 0.901 35.899 21.735 1.00 77.06 319 THR A N 1
ATOM 2500 C CA . THR A 1 319 ? -0.380 36.436 21.273 1.00 77.06 319 THR A CA 1
ATOM 2501 C C . THR A 1 319 ? -0.229 37.085 19.902 1.00 77.06 319 THR A C 1
ATOM 2503 O O . THR A 1 319 ? -1.143 36.945 19.090 1.00 77.06 319 THR A O 1
ATOM 2506 N N . ALA A 1 320 ? 0.911 37.727 19.615 1.00 77.38 320 ALA A N 1
ATOM 2507 C CA . ALA A 1 320 ? 1.177 38.302 18.298 1.00 77.38 320 ALA A CA 1
ATOM 2508 C C . ALA A 1 320 ? 1.299 37.204 17.229 1.00 77.38 320 ALA A C 1
ATOM 2510 O O . ALA A 1 320 ? 0.635 37.288 16.198 1.00 77.38 320 ALA A O 1
ATOM 2511 N N . PHE A 1 321 ? 2.028 36.125 17.529 1.00 80.00 321 PHE A N 1
ATOM 2512 C CA . PHE A 1 321 ? 2.100 34.922 16.693 1.00 80.00 321 PHE A CA 1
ATOM 2513 C C . PHE A 1 321 ? 0.729 34.278 16.412 1.00 80.00 321 PHE A C 1
ATOM 2515 O O . PHE A 1 321 ? 0.397 33.971 15.272 1.00 80.00 321 PHE A O 1
ATOM 2522 N N . LEU A 1 322 ? -0.113 34.085 17.433 1.00 77.56 322 LEU A N 1
ATOM 2523 C CA . LEU A 1 322 ? -1.452 33.523 17.218 1.00 77.56 322 LEU A CA 1
ATOM 2524 C C . LEU A 1 322 ? -2.354 34.468 16.414 1.00 77.56 322 LEU A C 1
ATOM 2526 O O . LEU A 1 322 ? -3.160 34.008 15.611 1.00 77.56 322 LEU A O 1
ATOM 2530 N N . ASN A 1 323 ? -2.227 35.781 16.617 1.00 80.81 323 ASN A N 1
ATOM 2531 C CA . ASN A 1 323 ? -3.004 36.767 15.872 1.00 80.81 323 ASN A CA 1
ATOM 2532 C C . ASN A 1 323 ? -2.568 36.857 14.403 1.00 80.81 323 ASN A C 1
ATOM 2534 O O . ASN A 1 323 ? -3.425 37.074 13.549 1.00 80.81 323 ASN A O 1
ATOM 2538 N N . SER A 1 324 ? -1.279 36.676 14.091 1.00 81.62 324 SER A N 1
ATOM 2539 C CA . SER A 1 324 ? -0.814 36.628 12.699 1.00 81.62 324 SER A CA 1
ATOM 2540 C C . SER A 1 324 ? -1.362 35.398 11.971 1.00 81.62 324 SER A C 1
ATOM 2542 O O . SER A 1 324 ? -1.895 35.543 10.876 1.00 81.62 324 SER A O 1
ATOM 2544 N N . LEU A 1 325 ? -1.357 34.226 12.617 1.00 79.88 325 LEU A N 1
ATOM 2545 C CA . LEU A 1 325 ? -1.959 33.000 12.077 1.00 79.88 325 LEU A CA 1
ATOM 2546 C C . LEU A 1 325 ? -3.463 33.154 11.799 1.00 79.88 325 LEU A C 1
ATOM 2548 O O . LEU A 1 325 ? -3.939 32.770 10.734 1.00 79.88 325 LEU A O 1
ATOM 2552 N N . VAL A 1 326 ? -4.219 33.734 12.741 1.00 82.31 326 VAL A N 1
ATOM 2553 C CA . VAL A 1 326 ? -5.665 33.982 12.565 1.00 82.31 326 VAL A CA 1
ATOM 2554 C C . VAL A 1 326 ? -5.927 34.861 11.341 1.00 82.31 326 VAL A C 1
ATOM 2556 O O . VAL A 1 326 ? -6.844 34.570 10.575 1.00 82.31 326 VAL A O 1
ATOM 2559 N N . LYS A 1 327 ? -5.118 35.912 11.149 1.00 80.88 327 LYS A N 1
ATOM 2560 C CA . LYS A 1 327 ? -5.250 36.837 10.015 1.00 80.88 327 LYS A CA 1
ATOM 2561 C C . LYS A 1 327 ? -4.930 36.176 8.676 1.00 80.88 327 LYS A C 1
ATOM 2563 O O . LYS A 1 327 ? -5.653 36.405 7.718 1.00 80.88 327 LYS A O 1
ATOM 2568 N N . GLU A 1 328 ? -3.869 35.379 8.607 1.00 77.44 328 GLU A N 1
ATOM 2569 C CA . GLU A 1 328 ? -3.404 34.784 7.349 1.00 77.44 328 GLU A CA 1
ATOM 2570 C C . GLU A 1 328 ? -4.276 33.611 6.883 1.00 77.44 328 GLU A C 1
ATOM 2572 O O . GLU A 1 328 ? -4.581 33.490 5.702 1.00 77.44 328 GLU A O 1
ATOM 2577 N N . ILE A 1 329 ? -4.712 32.756 7.810 1.00 77.06 329 ILE A N 1
ATOM 2578 C CA . ILE A 1 329 ? -5.421 31.505 7.484 1.00 77.06 329 ILE A CA 1
ATOM 2579 C C . ILE A 1 329 ? -6.945 31.713 7.470 1.00 77.06 329 ILE A C 1
ATOM 2581 O O . ILE A 1 329 ? -7.698 30.802 7.134 1.00 77.06 329 ILE A O 1
ATOM 2585 N N . ASN A 1 330 ? -7.419 32.899 7.872 1.00 81.12 330 ASN A N 1
ATOM 2586 C CA . ASN A 1 330 ? -8.837 33.206 8.065 1.00 81.12 330 ASN A CA 1
ATOM 2587 C C . ASN A 1 330 ? -9.554 32.168 8.961 1.00 81.12 330 ASN A C 1
ATOM 2589 O O . ASN A 1 330 ? -10.681 31.747 8.704 1.00 81.12 330 ASN A O 1
ATOM 2593 N N . CYS A 1 331 ? -8.869 31.703 10.012 1.00 81.62 331 CYS A N 1
ATOM 2594 C CA . CYS A 1 331 ? -9.366 30.671 10.922 1.00 81.62 331 CYS A CA 1
ATOM 2595 C C . CYS A 1 331 ? -9.644 31.271 12.309 1.00 81.62 331 CYS A C 1
ATOM 2597 O O . CYS A 1 331 ? -8.721 31.815 12.925 1.00 81.62 331 CYS A O 1
ATOM 2599 N N . PRO A 1 332 ? -10.877 31.161 12.850 1.00 86.06 332 PRO A N 1
ATOM 2600 C CA . PRO A 1 332 ? -11.208 31.716 14.158 1.00 86.06 332 PRO A CA 1
ATOM 2601 C C . PRO A 1 332 ? -10.305 31.177 15.274 1.00 86.06 332 PRO A C 1
ATOM 2603 O O . PRO A 1 332 ? -10.032 29.976 15.362 1.00 86.06 332 PRO A O 1
ATOM 2606 N N . ARG A 1 333 ? -9.900 32.053 16.202 1.00 85.62 333 ARG A N 1
ATOM 2607 C CA . ARG A 1 333 ? -9.038 31.693 17.346 1.00 85.62 333 ARG A CA 1
ATOM 2608 C C . ARG A 1 333 ? -9.629 30.569 18.204 1.00 85.62 333 ARG A C 1
ATOM 2610 O O . ARG A 1 333 ? -8.893 29.741 18.748 1.00 85.62 333 ARG A O 1
ATOM 2617 N N . GLU A 1 334 ? -10.951 30.517 18.310 1.00 87.62 334 GLU A N 1
ATOM 2618 C CA . GLU A 1 334 ? -11.683 29.451 18.999 1.00 87.62 334 GLU A CA 1
ATOM 2619 C C . GLU A 1 334 ? -11.491 28.093 18.320 1.00 87.62 334 GLU A C 1
ATOM 2621 O O . GLU A 1 334 ? -11.217 27.100 18.995 1.00 87.62 334 GLU A O 1
ATOM 2626 N N . THR A 1 335 ? -11.533 28.053 16.986 1.00 88.50 335 THR A N 1
ATOM 2627 C CA . THR A 1 335 ? -11.284 26.847 16.185 1.00 88.50 335 THR A CA 1
ATOM 2628 C C . THR A 1 335 ? -9.857 26.344 16.375 1.00 88.50 335 THR A C 1
ATOM 2630 O O . THR A 1 335 ? -9.659 25.154 16.639 1.00 88.50 335 THR A O 1
ATOM 2633 N N . ILE A 1 336 ? -8.869 27.245 16.341 1.00 88.06 336 ILE A N 1
ATOM 2634 C CA . ILE A 1 336 ? -7.464 26.913 16.632 1.00 88.06 336 ILE A CA 1
ATOM 2635 C C . ILE A 1 336 ? -7.347 26.327 18.043 1.00 88.06 336 ILE A C 1
ATOM 2637 O O . ILE A 1 336 ? -6.766 25.259 18.235 1.00 88.06 336 ILE A O 1
ATOM 2641 N N . THR A 1 337 ? -7.961 26.981 19.031 1.00 89.75 337 THR A N 1
ATOM 2642 C CA . THR A 1 337 ? -7.945 26.537 20.432 1.00 89.75 337 THR A CA 1
ATOM 2643 C C . THR A 1 337 ? -8.605 25.168 20.597 1.00 89.75 337 THR A C 1
ATOM 2645 O O . THR A 1 337 ? -8.084 24.317 21.319 1.00 89.75 337 THR A O 1
ATOM 2648 N N . ARG A 1 338 ? -9.725 24.914 19.912 1.00 93.38 338 ARG A N 1
ATOM 2649 C CA . ARG A 1 338 ? -10.426 23.624 19.918 1.00 93.38 338 ARG A CA 1
ATOM 2650 C C . ARG A 1 338 ? -9.541 22.515 19.353 1.00 93.38 338 ARG A C 1
ATOM 2652 O O . ARG A 1 338 ? -9.384 21.479 19.998 1.00 93.38 338 ARG A O 1
ATOM 2659 N N . HIS A 1 339 ? -8.930 22.734 18.188 1.00 94.12 339 HIS A N 1
ATOM 2660 C CA . HIS A 1 339 ? -8.023 21.759 17.581 1.00 94.12 339 HIS A CA 1
ATOM 2661 C C . HIS A 1 339 ? -6.766 21.533 18.418 1.00 94.12 339 HIS A C 1
ATOM 2663 O O . HIS A 1 339 ? -6.362 20.387 18.589 1.00 94.12 339 HIS A O 1
ATOM 2669 N N . GLN A 1 340 ? -6.200 22.584 19.012 1.00 93.06 340 GLN A N 1
ATOM 2670 C CA . GLN A 1 340 ? -5.070 22.466 19.928 1.00 93.06 340 GLN A CA 1
ATOM 2671 C C . GLN A 1 340 ? -5.439 21.656 21.180 1.00 93.06 340 GLN A C 1
ATOM 2673 O O . GLN A 1 340 ? -4.684 20.770 21.577 1.00 93.06 340 GLN A O 1
ATOM 2678 N N . LYS A 1 341 ? -6.590 21.932 21.812 1.00 94.00 341 LYS A N 1
ATOM 2679 C CA . LYS A 1 341 ? -7.076 21.174 22.980 1.00 94.00 341 LYS A CA 1
ATOM 2680 C C . LYS A 1 341 ? -7.251 19.698 22.636 1.00 94.00 341 LYS A C 1
ATOM 2682 O O . LYS A 1 341 ? -6.775 18.847 23.380 1.00 94.00 341 LYS A O 1
ATOM 2687 N N . GLN A 1 342 ? -7.868 19.400 21.495 1.00 95.62 342 GLN A N 1
ATOM 2688 C CA . GLN A 1 342 ? -8.022 18.025 21.029 1.00 95.62 342 GLN A CA 1
ATOM 2689 C C . GLN A 1 342 ? -6.664 17.368 20.730 1.00 95.62 342 GLN A C 1
ATOM 2691 O O . GLN A 1 342 ? -6.420 16.241 21.146 1.00 95.62 342 GLN A O 1
ATOM 2696 N N . GLY A 1 343 ? -5.743 18.095 20.094 1.00 96.50 343 GLY A N 1
ATOM 2697 C CA . GLY A 1 343 ? -4.371 17.661 19.838 1.00 96.50 343 GLY A CA 1
ATOM 2698 C C . GLY A 1 343 ? -3.591 17.303 21.098 1.00 96.50 343 GLY A C 1
ATOM 2699 O O . GLY A 1 343 ? -2.889 16.296 21.126 1.00 96.50 343 GLY A O 1
ATOM 2700 N N . LYS A 1 344 ? -3.762 18.075 22.177 1.00 95.62 344 LYS A N 1
ATOM 2701 C CA . LYS A 1 344 ? -3.178 17.754 23.487 1.00 95.62 344 LYS A CA 1
ATOM 2702 C C . LYS A 1 344 ? -3.725 16.451 24.065 1.00 95.62 344 LYS A C 1
ATOM 2704 O O . LYS A 1 344 ? -2.947 15.699 24.639 1.00 95.62 344 LYS A O 1
ATOM 2709 N N . LYS A 1 345 ? -5.018 16.155 23.879 1.00 97.06 345 LYS A N 1
ATOM 2710 C CA . LYS A 1 345 ? -5.592 14.861 24.288 1.00 97.06 345 LYS A CA 1
ATOM 2711 C C . LYS A 1 345 ? -4.958 13.699 23.517 1.00 97.06 345 LYS A C 1
ATOM 2713 O O . LYS A 1 345 ? -4.587 12.708 24.133 1.00 97.06 345 LYS A O 1
ATOM 2718 N N . TRP A 1 346 ? -4.757 13.845 22.204 1.00 97.12 346 TRP A N 1
ATOM 2719 C CA . TRP A 1 346 ? -4.050 12.840 21.398 1.00 97.12 346 TRP A CA 1
ATOM 2720 C C . TRP A 1 346 ? -2.607 12.635 21.850 1.00 97.12 346 TRP A C 1
ATOM 2722 O O . TRP A 1 346 ? -2.184 11.502 22.032 1.00 97.12 346 TRP A O 1
ATOM 2732 N N . ARG A 1 347 ? -1.862 13.722 22.081 1.00 96.19 347 ARG A N 1
ATOM 2733 C CA . ARG A 1 347 ? -0.485 13.653 22.595 1.00 96.19 347 ARG A CA 1
ATOM 2734 C C . ARG A 1 347 ? -0.412 12.956 23.948 1.00 96.19 347 ARG A C 1
ATOM 2736 O O . ARG A 1 347 ? 0.462 12.129 24.157 1.00 96.19 347 ARG A O 1
ATOM 2743 N N . ARG A 1 348 ? -1.346 13.278 24.845 1.00 96.25 348 ARG A N 1
ATOM 2744 C CA . ARG A 1 348 ? -1.469 12.637 26.154 1.00 96.25 348 ARG A CA 1
ATOM 2745 C C . ARG A 1 348 ? -1.687 11.127 26.003 1.00 96.25 348 ARG A C 1
ATOM 2747 O O . ARG A 1 348 ? -0.920 10.356 26.562 1.00 96.25 348 ARG A O 1
ATOM 2754 N N . LEU A 1 349 ? -2.650 10.711 25.176 1.00 96.06 349 LEU A N 1
ATOM 2755 C CA . LEU A 1 349 ? -2.914 9.295 24.897 1.00 96.06 349 LEU A CA 1
ATOM 2756 C C . LEU A 1 349 ? -1.699 8.570 24.296 1.00 96.06 349 LEU A C 1
ATOM 2758 O O . LEU A 1 349 ? -1.361 7.475 24.729 1.00 96.06 349 LEU A O 1
ATOM 2762 N N . CYS A 1 350 ? -1.051 9.165 23.296 1.00 95.38 350 CYS A N 1
ATOM 2763 C CA . CYS A 1 350 ? 0.027 8.523 22.543 1.00 95.38 350 CYS A CA 1
ATOM 2764 C C . CYS A 1 350 ? 1.393 8.563 23.247 1.00 95.38 350 CYS A C 1
ATOM 2766 O O . CYS A 1 350 ? 2.289 7.799 22.883 1.00 95.38 350 CYS A O 1
ATOM 2768 N N . GLY A 1 351 ? 1.585 9.461 24.216 1.00 91.19 351 GLY A N 1
ATOM 2769 C CA . GLY A 1 351 ? 2.894 9.724 24.806 1.00 91.19 351 GLY A CA 1
ATOM 2770 C C . GLY A 1 351 ? 3.923 10.064 23.723 1.00 91.19 351 GLY A C 1
ATOM 2771 O O . GLY A 1 351 ? 3.699 10.935 22.882 1.00 91.19 351 GLY A O 1
ATOM 2772 N N . ASN A 1 352 ? 5.036 9.329 23.706 1.00 88.75 352 ASN A N 1
ATOM 2773 C CA . ASN A 1 352 ? 6.096 9.490 22.704 1.00 88.75 352 ASN A CA 1
ATOM 2774 C C . ASN A 1 352 ? 5.837 8.720 21.393 1.00 88.75 352 ASN A C 1
ATOM 2776 O O . ASN A 1 352 ? 6.644 8.812 20.471 1.00 88.75 352 ASN A O 1
ATOM 2780 N N . ARG A 1 353 ? 4.734 7.964 21.294 1.00 93.56 353 ARG A N 1
ATOM 2781 C CA . ARG A 1 353 ? 4.422 7.070 20.167 1.00 93.56 353 ARG A CA 1
ATOM 2782 C C . ARG A 1 353 ? 3.173 7.532 19.414 1.00 93.56 353 ARG A C 1
ATOM 2784 O O . ARG A 1 353 ? 2.090 6.964 19.566 1.00 93.56 353 ARG A O 1
ATOM 2791 N N . LYS A 1 354 ? 3.307 8.578 18.586 1.00 95.50 354 LYS A N 1
ATOM 2792 C CA . LYS A 1 354 ? 2.215 9.110 17.730 1.00 95.50 354 LYS A CA 1
ATOM 2793 C C . LYS A 1 354 ? 1.604 8.042 16.808 1.00 95.50 354 LYS A C 1
ATOM 2795 O O . LYS A 1 354 ? 0.472 8.177 16.357 1.00 95.50 354 LYS A O 1
ATOM 2800 N N . GLU A 1 355 ? 2.354 6.981 16.535 1.00 97.44 355 GLU A N 1
ATOM 2801 C CA . GLU A 1 355 ? 1.995 5.845 15.693 1.00 97.44 355 GLU A CA 1
ATOM 2802 C C . GLU A 1 355 ? 0.784 5.072 16.227 1.00 97.44 355 GLU A C 1
ATOM 2804 O O . GLU A 1 355 ? 0.003 4.537 15.438 1.00 97.44 355 GLU A O 1
ATOM 2809 N N . LEU A 1 356 ? 0.550 5.114 17.545 1.00 96.94 356 LEU A N 1
ATOM 2810 C CA . LEU A 1 356 ? -0.634 4.534 18.184 1.00 96.94 356 LEU A CA 1
ATOM 2811 C C . LEU A 1 356 ? -1.950 5.083 17.607 1.00 96.94 356 LEU A C 1
ATOM 2813 O O . LEU A 1 356 ? -2.963 4.388 17.634 1.00 96.94 356 LEU A O 1
ATOM 2817 N N . LEU A 1 357 ? -1.949 6.288 17.018 1.00 96.81 357 LEU A N 1
ATOM 2818 C CA . LEU A 1 357 ? -3.125 6.856 16.345 1.00 96.81 357 LEU A CA 1
ATOM 2819 C C . LEU A 1 357 ? -3.673 5.967 15.219 1.00 96.81 357 LEU A C 1
ATOM 2821 O O . LEU A 1 357 ? -4.868 6.049 14.933 1.00 96.81 357 LEU A O 1
ATOM 2825 N N . CYS A 1 358 ? -2.831 5.132 14.601 1.00 96.69 358 CYS A N 1
ATOM 2826 C CA . CYS A 1 358 ? -3.242 4.210 13.540 1.00 96.69 358 CYS A CA 1
ATOM 2827 C C . CYS A 1 358 ? -4.042 3.009 14.073 1.00 96.69 358 CYS A C 1
ATOM 2829 O O . CYS A 1 358 ? -4.864 2.450 13.346 1.00 96.69 358 CYS A O 1
ATOM 2831 N N . PHE A 1 359 ? -3.832 2.645 15.342 1.00 95.81 359 PHE A N 1
ATOM 2832 C CA . PHE A 1 359 ? -4.406 1.453 15.976 1.00 95.81 359 PHE A CA 1
ATOM 2833 C C . PHE A 1 359 ? -5.536 1.774 16.962 1.00 95.81 359 PHE A C 1
ATOM 2835 O O . PHE A 1 359 ? -6.371 0.924 17.252 1.00 95.81 359 PHE A O 1
ATOM 2842 N N . VAL A 1 360 ? -5.634 3.020 17.434 1.00 95.38 360 VAL A N 1
ATOM 2843 C CA . VAL A 1 360 ? -6.829 3.493 18.145 1.00 95.38 360 VAL A CA 1
ATOM 2844 C C . VAL A 1 360 ? -7.999 3.549 17.161 1.00 95.38 360 VAL A C 1
ATOM 2846 O O . VAL A 1 360 ? -7.937 4.266 16.157 1.00 95.38 360 VAL A O 1
ATOM 2849 N N . PHE A 1 361 ? -9.092 2.834 17.448 1.00 94.25 361 PHE A N 1
ATOM 2850 C CA . PHE A 1 361 ? -10.233 2.738 16.533 1.00 94.25 361 PHE A CA 1
ATOM 2851 C C . PHE A 1 361 ? -10.744 4.106 16.063 1.00 94.25 361 PHE A C 1
ATOM 2853 O O . PHE A 1 361 ? -10.856 5.070 16.830 1.00 94.25 361 PHE A O 1
ATOM 2860 N N . LEU A 1 362 ? -11.014 4.215 14.762 1.00 91.31 362 LEU A N 1
ATOM 2861 C CA . LEU A 1 362 ? -11.391 5.469 14.104 1.00 91.31 362 LEU A CA 1
ATOM 2862 C C . LEU A 1 362 ? -12.857 5.839 14.327 1.00 91.31 362 LEU A C 1
ATOM 2864 O O . LEU A 1 362 ? -13.201 7.022 14.295 1.00 91.31 362 LEU A O 1
ATOM 2868 N N . THR A 1 363 ? -13.694 4.837 14.593 1.00 87.38 363 THR A N 1
ATOM 2869 C CA . THR A 1 363 ? -15.129 4.967 14.846 1.00 87.38 363 THR A CA 1
ATOM 2870 C C . THR A 1 363 ? -15.552 4.041 15.992 1.00 87.38 363 THR A C 1
ATOM 2872 O O . THR A 1 363 ? -14.828 3.107 16.345 1.00 87.38 363 THR A O 1
ATOM 2875 N N . SER A 1 364 ? -16.734 4.282 16.568 1.00 85.44 364 SER A N 1
ATOM 2876 C CA . SER A 1 364 ? -17.350 3.369 17.543 1.00 85.44 364 SER A CA 1
ATOM 2877 C C . SER A 1 364 ? -17.864 2.072 16.912 1.00 85.44 364 SER A C 1
ATOM 2879 O O . SER A 1 364 ? -18.112 1.110 17.633 1.00 85.44 364 SER A O 1
ATOM 2881 N N . GLN A 1 365 ? -17.977 2.012 15.579 1.00 85.31 365 GLN A N 1
ATOM 2882 C CA . GLN A 1 365 ? -18.273 0.788 14.836 1.00 85.31 365 GLN A CA 1
ATOM 2883 C C . GLN A 1 365 ? -17.018 -0.091 14.792 1.00 85.31 365 GLN A C 1
ATOM 2885 O O . GLN A 1 365 ? -16.303 -0.166 13.796 1.00 85.31 365 GLN A O 1
ATOM 2890 N N . ASN A 1 366 ? -16.721 -0.717 15.924 1.00 88.38 366 ASN A N 1
ATOM 2891 C CA . ASN A 1 366 ? -15.649 -1.687 16.092 1.00 88.38 366 ASN A CA 1
ATOM 2892 C C . ASN A 1 366 ? -16.157 -2.873 16.928 1.00 88.38 366 ASN A C 1
ATOM 2894 O O . ASN A 1 366 ? -17.171 -2.738 17.619 1.00 88.38 366 ASN A O 1
ATOM 2898 N N . PRO A 1 367 ? -15.461 -4.024 16.918 1.00 85.75 367 PRO A N 1
ATOM 2899 C CA . PRO A 1 367 ? -15.937 -5.241 17.583 1.00 85.75 367 PRO A CA 1
ATOM 2900 C C . PRO A 1 367 ? -16.193 -5.121 19.094 1.00 85.75 367 PRO A C 1
ATOM 2902 O O . PRO A 1 367 ? -16.854 -5.978 19.674 1.00 85.75 367 PRO A O 1
ATOM 2905 N N . PHE A 1 368 ? -15.675 -4.075 19.743 1.00 82.75 368 PHE A N 1
ATOM 2906 C CA . PHE A 1 368 ? -15.843 -3.835 21.176 1.00 82.75 368 PHE A CA 1
ATOM 2907 C C . PHE A 1 368 ? -16.798 -2.690 21.512 1.00 82.75 368 PHE A C 1
ATOM 2909 O O . PHE A 1 368 ? -16.983 -2.402 22.701 1.00 82.75 368 PHE A O 1
ATOM 2916 N N . ASN A 1 369 ? -17.363 -2.032 20.494 1.00 86.19 369 ASN A N 1
ATOM 2917 C CA . ASN A 1 369 ? -18.147 -0.806 20.623 1.00 86.19 369 ASN A CA 1
ATOM 2918 C C . ASN A 1 369 ? -17.419 0.272 21.454 1.00 86.19 369 ASN A C 1
ATOM 2920 O O . ASN A 1 369 ? -18.027 0.998 22.240 1.00 86.19 369 ASN A O 1
ATOM 2924 N N . ILE A 1 370 ? -16.085 0.334 21.343 1.00 89.19 370 ILE A N 1
ATOM 2925 C CA . ILE A 1 370 ? -15.269 1.298 22.088 1.00 89.19 370 ILE A CA 1
ATOM 2926 C C . ILE A 1 370 ? -15.378 2.652 21.398 1.00 89.19 370 ILE A C 1
ATOM 2928 O O . ILE A 1 370 ? -15.035 2.786 20.222 1.00 89.19 370 ILE A O 1
ATOM 2932 N N . SER A 1 371 ? -15.837 3.668 22.123 1.00 90.50 371 SER A N 1
ATOM 2933 C CA . SER A 1 371 ? -15.816 5.038 21.625 1.00 90.50 371 SER A CA 1
ATOM 2934 C C . SER A 1 371 ? -14.408 5.625 21.715 1.00 90.50 371 SER A C 1
ATOM 2936 O O . SER A 1 371 ? -13.584 5.240 22.543 1.00 90.50 371 SER A O 1
ATOM 2938 N N . VAL A 1 372 ? -14.137 6.616 20.872 1.00 89.50 372 VAL A N 1
ATOM 2939 C CA . VAL A 1 372 ? -12.886 7.380 20.933 1.00 89.50 372 VAL A CA 1
ATOM 2940 C C . VAL A 1 372 ? -12.729 8.083 22.279 1.00 89.50 372 VAL A C 1
ATOM 2942 O O . VAL A 1 372 ? -11.625 8.156 22.815 1.00 89.50 372 VAL A O 1
ATOM 2945 N N . ASP A 1 373 ? -13.834 8.579 22.834 1.00 91.81 373 ASP A N 1
ATOM 2946 C CA . ASP A 1 373 ? -13.825 9.301 24.100 1.00 91.81 373 ASP A CA 1
ATOM 2947 C C . ASP A 1 373 ? -13.364 8.423 25.263 1.00 91.81 373 ASP A C 1
ATOM 2949 O O . ASP A 1 373 ? -12.676 8.944 26.132 1.00 91.81 373 ASP A O 1
ATOM 2953 N N . ALA A 1 374 ? -13.608 7.105 25.219 1.00 92.94 374 ALA A N 1
ATOM 2954 C CA . ALA A 1 374 ? -13.116 6.167 26.230 1.00 92.94 374 ALA A CA 1
ATOM 2955 C C . ALA A 1 374 ? -11.585 6.209 26.385 1.00 92.94 374 ALA A C 1
ATOM 2957 O O . ALA A 1 374 ? -11.074 6.128 27.496 1.00 92.94 374 ALA A O 1
ATOM 2958 N N . PHE A 1 375 ? -10.842 6.402 25.288 1.00 93.69 375 PHE A N 1
ATOM 2959 C CA . PHE A 1 375 ? -9.390 6.593 25.351 1.00 93.69 375 PHE A CA 1
ATOM 2960 C C . PHE A 1 375 ? -9.007 7.989 25.856 1.00 93.69 375 PHE A C 1
ATOM 2962 O O . PHE A 1 375 ? -8.021 8.159 26.570 1.00 93.69 375 PHE A O 1
ATOM 2969 N N . LEU A 1 376 ? -9.758 9.018 25.455 1.00 93.50 376 LEU A N 1
ATOM 2970 C CA . LEU A 1 376 ? -9.402 10.415 25.712 1.00 93.50 376 LEU A CA 1
ATOM 2971 C C . LEU A 1 376 ? -9.811 10.918 27.102 1.00 93.50 376 LEU A C 1
ATOM 2973 O O . LEU A 1 376 ? -9.335 11.980 27.514 1.00 93.50 376 LEU A O 1
ATOM 2977 N N . SER A 1 377 ? -10.684 10.191 27.803 1.00 93.75 377 SER A N 1
ATOM 2978 C CA . SER A 1 377 ? -11.178 10.522 29.142 1.00 93.75 377 SER A CA 1
ATOM 2979 C C . SER A 1 377 ? -10.437 9.823 30.282 1.00 93.75 377 SER A C 1
ATOM 2981 O O . SER A 1 377 ? -10.794 10.055 31.433 1.00 93.75 377 SER A O 1
ATOM 2983 N N . LEU A 1 378 ? -9.428 8.988 29.998 1.00 94.31 378 LEU A N 1
ATOM 2984 C CA . LEU A 1 378 ? -8.665 8.273 31.030 1.00 94.31 378 LEU A CA 1
ATOM 2985 C C . LEU A 1 378 ? -8.050 9.233 32.055 1.00 94.31 378 LEU A C 1
ATOM 2987 O O . LEU A 1 378 ? -7.592 10.318 31.684 1.00 94.31 378 LEU A O 1
ATOM 2991 N N . SER A 1 379 ? -8.000 8.830 33.327 1.00 94.62 379 SER A N 1
ATOM 2992 C CA . SER A 1 379 ? -7.268 9.554 34.378 1.00 94.62 379 SER A CA 1
ATOM 2993 C C . SER A 1 379 ? -5.750 9.483 34.144 1.00 94.62 379 SER A C 1
ATOM 2995 O O . SER A 1 379 ? -5.292 8.728 33.289 1.00 94.62 379 SER A O 1
ATOM 2997 N N . GLU A 1 380 ? -4.940 10.295 34.835 1.00 93.81 380 GLU A N 1
ATOM 2998 C CA . GLU A 1 380 ? -3.472 10.205 34.680 1.00 93.81 380 GLU A CA 1
ATOM 2999 C C . GLU A 1 380 ? -2.918 8.866 35.182 1.00 93.81 380 GLU A C 1
ATOM 3001 O O . GLU A 1 380 ? -1.996 8.328 34.575 1.00 93.81 380 GLU A O 1
ATOM 3006 N N . ASN A 1 381 ? -3.521 8.294 36.229 1.00 92.62 381 ASN A N 1
ATOM 3007 C CA . ASN A 1 381 ? -3.134 6.983 36.742 1.00 92.62 381 ASN A CA 1
ATOM 3008 C C . ASN A 1 381 ? -3.427 5.872 35.722 1.00 92.62 381 ASN A C 1
ATOM 3010 O O . ASN A 1 381 ? -2.537 5.116 35.341 1.00 92.62 381 ASN A O 1
ATOM 3014 N N . ASP A 1 382 ? -4.658 5.843 35.205 1.00 94.12 382 ASP A N 1
ATOM 3015 C CA . ASP A 1 382 ? -5.088 4.866 34.198 1.00 94.12 382 ASP A CA 1
ATOM 3016 C C . ASP A 1 382 ? -4.283 4.977 32.901 1.00 94.12 382 ASP A C 1
ATOM 3018 O O . ASP A 1 382 ? -3.981 3.979 32.248 1.00 94.12 382 ASP A O 1
ATOM 3022 N N . LEU A 1 383 ? -3.920 6.201 32.516 1.00 94.88 383 LEU A N 1
ATOM 3023 C CA . LEU A 1 383 ? -3.076 6.443 31.356 1.00 94.88 383 LEU A CA 1
ATOM 3024 C C . LEU A 1 383 ? -1.653 5.910 31.569 1.00 94.88 383 LEU A C 1
ATOM 3026 O O . LEU A 1 383 ? -1.096 5.308 30.652 1.00 94.88 383 LEU A O 1
ATOM 3030 N N . GLY A 1 384 ? -1.086 6.092 32.766 1.00 93.12 384 GLY A N 1
ATOM 3031 C CA . GLY A 1 384 ? 0.200 5.503 33.141 1.00 93.12 384 GLY A CA 1
ATOM 3032 C C . GLY A 1 384 ? 0.177 3.976 33.052 1.00 93.12 384 GLY A C 1
ATOM 3033 O O . GLY A 1 384 ? 1.057 3.385 32.424 1.00 93.12 384 GLY A O 1
ATOM 3034 N N . MET A 1 385 ? -0.879 3.344 33.574 1.00 93.06 385 MET A N 1
ATOM 3035 C CA . MET A 1 385 ? -1.098 1.897 33.453 1.00 93.06 385 MET A CA 1
ATOM 3036 C C . MET A 1 385 ? -1.252 1.453 31.992 1.00 93.06 385 MET A C 1
ATOM 3038 O O . MET A 1 385 ? -0.624 0.482 31.569 1.00 93.06 385 MET A O 1
ATOM 3042 N N . LEU A 1 386 ? -2.032 2.182 31.185 1.00 94.31 386 LEU A N 1
ATOM 3043 C CA . LEU A 1 386 ? -2.173 1.918 29.751 1.00 94.31 386 LEU A CA 1
ATOM 3044 C C . LEU A 1 386 ? -0.808 1.965 29.048 1.00 94.31 386 LEU A C 1
ATOM 3046 O O . LEU A 1 386 ? -0.477 1.065 28.278 1.00 94.31 386 LEU A O 1
ATOM 3050 N N . HIS A 1 387 ? -0.004 2.999 29.306 1.00 94.44 387 HIS A N 1
ATOM 3051 C CA . HIS A 1 387 ? 1.331 3.140 28.717 1.00 94.44 387 HIS A CA 1
ATOM 3052 C C . HIS A 1 387 ? 2.266 2.010 29.132 1.00 94.44 387 HIS A C 1
ATOM 3054 O O . HIS A 1 387 ? 2.985 1.504 28.271 1.00 94.44 387 HIS A O 1
ATOM 3060 N N . HIS A 1 388 ? 2.215 1.591 30.397 1.00 91.81 388 HIS A N 1
ATOM 3061 C CA . HIS A 1 388 ? 2.987 0.462 30.903 1.00 91.81 388 HIS A CA 1
ATOM 3062 C C . HIS A 1 388 ? 2.624 -0.842 30.178 1.00 91.81 388 HIS A C 1
ATOM 3064 O O . HIS A 1 388 ? 3.506 -1.513 29.648 1.00 91.81 388 HIS A O 1
ATOM 3070 N N . ILE A 1 389 ? 1.330 -1.155 30.038 1.00 92.44 389 ILE A N 1
ATOM 3071 C CA . ILE A 1 389 ? 0.870 -2.358 29.321 1.00 92.44 389 ILE A CA 1
ATOM 3072 C C . ILE A 1 389 ? 1.297 -2.333 27.847 1.00 92.44 389 ILE A C 1
ATOM 3074 O O . ILE A 1 389 ? 1.700 -3.353 27.282 1.00 92.44 389 ILE A O 1
ATOM 3078 N N . LEU A 1 390 ? 1.216 -1.167 27.203 1.00 93.25 390 LEU A N 1
ATOM 3079 C CA . LEU A 1 390 ? 1.603 -0.998 25.804 1.00 93.25 390 LEU A CA 1
ATOM 3080 C C . LEU A 1 390 ? 3.127 -0.977 25.593 1.00 93.25 390 LEU A C 1
ATOM 3082 O O . LEU A 1 390 ? 3.566 -0.864 24.448 1.00 93.25 390 LEU A O 1
ATOM 3086 N N . TYR A 1 391 ? 3.950 -0.999 26.642 1.00 91.69 391 TYR A N 1
ATOM 3087 C CA . TYR A 1 391 ? 5.408 -0.999 26.529 1.00 91.69 391 TYR A CA 1
ATOM 3088 C C . TYR A 1 391 ? 5.931 -2.431 26.356 1.00 91.69 391 TYR A C 1
ATOM 3090 O O . TYR A 1 391 ? 6.306 -3.104 27.313 1.00 91.69 391 TYR A O 1
ATOM 3098 N N . ASN A 1 392 ? 5.891 -2.930 25.119 1.00 90.69 392 ASN A N 1
ATOM 3099 C CA . ASN A 1 392 ? 6.346 -4.272 24.772 1.00 90.69 392 ASN A CA 1
ATOM 3100 C C . ASN A 1 392 ? 6.719 -4.374 23.279 1.00 90.69 392 ASN A C 1
ATOM 3102 O O . ASN A 1 392 ? 6.208 -3.616 22.451 1.00 90.69 392 ASN A O 1
ATOM 3106 N N . ASN A 1 393 ? 7.538 -5.378 22.934 1.00 91.44 393 ASN A N 1
ATOM 3107 C CA . ASN A 1 393 ? 8.046 -5.592 21.571 1.00 91.44 393 ASN A CA 1
ATOM 3108 C C . ASN A 1 393 ? 6.935 -5.715 20.518 1.00 91.44 393 ASN A C 1
ATOM 3110 O O . ASN A 1 393 ? 7.111 -5.284 19.384 1.00 91.44 393 ASN A O 1
ATOM 3114 N N . TYR A 1 394 ? 5.790 -6.304 20.874 1.00 91.44 394 TYR A N 1
ATOM 3115 C CA . TYR A 1 394 ? 4.687 -6.491 19.934 1.00 91.44 394 TYR A CA 1
ATOM 3116 C C . TYR A 1 394 ? 4.095 -5.145 19.492 1.00 91.44 394 TYR A C 1
ATOM 3118 O O . TYR A 1 394 ? 3.955 -4.886 18.298 1.00 91.44 394 TYR A O 1
ATOM 3126 N N . ILE A 1 395 ? 3.807 -4.252 20.443 1.00 93.38 395 ILE A N 1
ATOM 3127 C CA . ILE A 1 395 ? 3.322 -2.899 20.138 1.00 93.38 395 ILE A CA 1
ATOM 3128 C C . ILE A 1 395 ? 4.394 -2.068 19.427 1.00 93.38 395 ILE A C 1
ATOM 3130 O O . ILE A 1 395 ? 4.053 -1.243 18.579 1.00 93.38 395 ILE A O 1
ATOM 3134 N N . ASP A 1 396 ? 5.674 -2.286 19.725 1.00 93.94 396 ASP A N 1
ATOM 3135 C CA . ASP A 1 396 ? 6.765 -1.574 19.058 1.00 93.94 396 ASP A CA 1
ATOM 3136 C C . ASP A 1 396 ? 6.894 -1.961 17.577 1.00 93.94 396 ASP A C 1
ATOM 3138 O O . ASP A 1 396 ? 7.096 -1.082 16.737 1.00 93.94 396 ASP A O 1
ATOM 3142 N N . GLU A 1 397 ? 6.672 -3.229 17.223 1.00 94.69 397 GLU A N 1
ATOM 3143 C CA . GLU A 1 397 ? 6.596 -3.682 15.826 1.00 94.69 397 GLU A CA 1
ATOM 3144 C C . GLU A 1 397 ? 5.398 -3.065 15.088 1.00 94.69 397 GLU A C 1
ATOM 3146 O O . GLU A 1 397 ? 5.549 -2.559 13.972 1.00 94.69 397 GLU A O 1
ATOM 3151 N N . LEU A 1 398 ? 4.221 -3.015 15.728 1.00 95.62 398 LEU A N 1
ATOM 3152 C CA . LEU A 1 398 ? 3.052 -2.321 15.174 1.00 95.62 398 LEU A CA 1
ATOM 3153 C C . LEU A 1 398 ? 3.341 -0.830 14.954 1.00 95.62 398 LEU A C 1
ATOM 3155 O O . LEU A 1 398 ? 3.059 -0.279 13.887 1.00 95.62 398 LEU A O 1
ATOM 3159 N N . CYS A 1 399 ? 3.944 -0.171 15.945 1.00 96.88 399 CYS A N 1
ATOM 3160 C CA . CYS A 1 399 ? 4.340 1.228 15.834 1.00 96.88 399 CYS A CA 1
ATOM 3161 C C . CYS A 1 399 ? 5.403 1.433 14.747 1.00 96.88 399 CYS A C 1
ATOM 3163 O O . CYS A 1 399 ? 5.359 2.450 14.068 1.00 96.88 399 CYS A O 1
ATOM 3165 N N . SER A 1 400 ? 6.318 0.486 14.526 1.00 96.50 400 SER A N 1
ATOM 3166 C CA . SER A 1 400 ? 7.299 0.547 13.435 1.00 96.50 400 SER A CA 1
ATOM 3167 C C . SER A 1 400 ? 6.621 0.542 12.058 1.00 96.50 400 SER A C 1
ATOM 3169 O O . SER A 1 400 ? 6.901 1.403 11.221 1.00 96.50 400 SER A O 1
ATOM 3171 N N . ALA A 1 401 ? 5.645 -0.348 11.850 1.00 96.50 401 ALA A N 1
ATOM 3172 C CA . ALA A 1 401 ? 4.847 -0.383 10.623 1.00 96.50 401 ALA A CA 1
ATOM 3173 C C . ALA A 1 401 ? 4.051 0.918 10.409 1.00 96.50 401 ALA A C 1
ATOM 3175 O O . ALA A 1 401 ? 4.063 1.503 9.322 1.00 96.50 401 ALA A O 1
ATOM 3176 N N . ALA A 1 402 ? 3.399 1.418 11.463 1.00 97.25 402 ALA A N 1
ATOM 3177 C CA . ALA A 1 402 ? 2.676 2.683 11.409 1.00 97.25 402 ALA A CA 1
ATOM 3178 C C . ALA A 1 402 ? 3.598 3.884 11.171 1.00 97.25 402 ALA A C 1
ATOM 3180 O O . ALA A 1 402 ? 3.230 4.780 10.414 1.00 97.25 402 ALA A O 1
ATOM 3181 N N . ARG A 1 403 ? 4.809 3.895 11.738 1.00 96.50 403 ARG A N 1
ATOM 3182 C CA . ARG A 1 403 ? 5.822 4.919 11.457 1.00 96.50 403 ARG A CA 1
ATOM 3183 C C . ARG A 1 403 ? 6.157 4.964 9.976 1.00 96.50 403 ARG A C 1
ATOM 3185 O O . ARG A 1 403 ? 6.089 6.037 9.393 1.00 96.50 403 ARG A O 1
ATOM 3192 N N . ALA A 1 404 ? 6.424 3.812 9.362 1.00 95.06 404 ALA A N 1
ATOM 3193 C CA . ALA A 1 404 ? 6.717 3.738 7.935 1.00 95.06 404 ALA A CA 1
ATOM 3194 C C . ALA A 1 404 ? 5.570 4.298 7.077 1.00 95.06 404 ALA A C 1
ATOM 3196 O O . ALA A 1 404 ? 5.816 5.079 6.158 1.00 95.06 404 ALA A O 1
ATOM 3197 N N . LEU A 1 405 ? 4.310 3.981 7.414 1.00 93.88 405 LEU A N 1
ATOM 3198 C CA . LEU A 1 405 ? 3.155 4.586 6.745 1.00 93.88 405 LEU A CA 1
ATOM 3199 C C . LEU A 1 405 ? 3.155 6.111 6.912 1.00 93.88 405 LEU A C 1
ATOM 3201 O O . LEU A 1 405 ? 3.044 6.823 5.918 1.00 93.88 405 LEU A O 1
ATOM 3205 N N . LEU A 1 406 ? 3.270 6.612 8.145 1.00 92.81 406 LEU A N 1
ATOM 3206 C CA . LEU A 1 406 ? 3.201 8.044 8.443 1.00 92.81 406 LEU A CA 1
ATOM 3207 C C . LEU A 1 406 ? 4.350 8.838 7.805 1.00 92.81 406 LEU A C 1
ATOM 3209 O O . LEU A 1 406 ? 4.111 9.920 7.276 1.00 92.81 406 LEU A O 1
ATOM 3213 N N . ASP A 1 407 ? 5.571 8.309 7.820 1.00 90.62 407 ASP A N 1
ATOM 3214 C CA . ASP A 1 407 ? 6.751 8.971 7.255 1.00 90.62 407 ASP A CA 1
ATOM 3215 C C . ASP A 1 407 ? 6.701 8.988 5.718 1.00 90.62 407 ASP A C 1
ATOM 3217 O O . ASP A 1 407 ? 7.064 9.987 5.092 1.00 90.62 407 ASP A O 1
ATOM 3221 N N . SER A 1 408 ? 6.150 7.935 5.101 1.00 89.25 408 SER A N 1
ATOM 3222 C CA . SER A 1 408 ? 5.934 7.882 3.649 1.00 89.25 408 SER A CA 1
ATOM 3223 C C . SER A 1 408 ? 4.893 8.887 3.139 1.00 89.25 408 SER A C 1
ATOM 3225 O O . SER A 1 408 ? 4.790 9.105 1.930 1.00 89.25 408 SER A O 1
ATOM 3227 N N . MET A 1 409 ? 4.089 9.491 4.028 1.00 86.50 409 MET A N 1
ATOM 3228 C CA . MET A 1 409 ? 3.085 10.488 3.640 1.00 86.50 409 MET A CA 1
ATOM 3229 C C . MET A 1 409 ? 3.711 11.787 3.137 1.00 86.50 409 MET A C 1
ATOM 3231 O O . MET A 1 409 ? 3.086 12.436 2.302 1.00 86.50 409 MET A O 1
ATOM 3235 N N . ASP A 1 410 ? 4.906 12.160 3.609 1.00 84.12 410 ASP A N 1
ATOM 3236 C CA . ASP A 1 410 ? 5.591 13.363 3.127 1.00 84.12 410 ASP A CA 1
ATOM 3237 C C . ASP A 1 410 ? 5.896 13.220 1.637 1.00 84.12 410 ASP A C 1
ATOM 3239 O O . ASP A 1 410 ? 6.544 12.254 1.244 1.00 84.12 410 ASP A O 1
ATOM 3243 N N . SER A 1 411 ? 5.434 14.156 0.804 1.00 80.81 411 SER A N 1
ATOM 3244 C CA . SER A 1 411 ? 5.558 14.103 -0.657 1.00 80.81 411 SER A CA 1
ATOM 3245 C C . SER A 1 411 ? 7.004 13.971 -1.144 1.00 80.81 411 SER A C 1
ATOM 3247 O O . SER A 1 411 ? 7.207 13.531 -2.268 1.00 80.81 411 SER A O 1
ATOM 3249 N N . VAL A 1 412 ? 8.007 14.332 -0.337 1.00 80.94 412 VAL A N 1
ATOM 3250 C CA . VAL A 1 412 ? 9.431 14.183 -0.699 1.00 80.94 412 VAL A CA 1
ATOM 3251 C C . VAL A 1 412 ? 10.034 12.835 -0.288 1.00 80.94 412 VAL A C 1
ATOM 3253 O O . VAL A 1 412 ? 11.137 12.504 -0.717 1.00 80.94 412 VAL A O 1
ATOM 3256 N N . SER A 1 413 ? 9.323 12.047 0.518 1.00 84.38 413 SER A N 1
ATOM 3257 C CA . SER A 1 413 ? 9.739 10.703 0.918 1.00 84.38 413 SER A CA 1
ATOM 3258 C C . SER A 1 413 ? 9.294 9.670 -0.122 1.00 84.38 413 SER A C 1
ATOM 3260 O O . SER A 1 413 ? 8.193 9.798 -0.681 1.00 84.38 413 SER A O 1
ATOM 3262 N N . PRO A 1 414 ? 10.087 8.612 -0.370 1.00 85.25 414 PRO A N 1
ATOM 3263 C CA . PRO A 1 414 ? 9.623 7.443 -1.104 1.00 85.25 414 PRO A CA 1
ATOM 3264 C C . PRO A 1 414 ? 8.376 6.838 -0.453 1.00 85.25 414 PRO A C 1
ATOM 3266 O O . PRO A 1 414 ? 8.221 6.852 0.770 1.00 85.25 414 PRO A O 1
ATOM 3269 N N . ASP A 1 415 ? 7.481 6.304 -1.279 1.00 89.88 415 ASP A N 1
ATOM 3270 C CA . ASP A 1 415 ? 6.368 5.511 -0.769 1.00 89.88 415 ASP A CA 1
ATOM 3271 C C . ASP A 1 415 ? 6.866 4.127 -0.324 1.00 89.88 415 ASP A C 1
ATOM 3273 O O . ASP A 1 415 ? 7.867 3.614 -0.832 1.00 89.88 415 ASP A O 1
ATOM 3277 N N . VAL A 1 416 ? 6.157 3.514 0.617 1.00 90.88 416 VAL A N 1
ATOM 3278 C CA . VAL A 1 416 ? 6.509 2.208 1.187 1.00 90.88 416 VAL A CA 1
ATOM 3279 C C . VAL A 1 416 ? 5.505 1.168 0.729 1.00 90.88 416 VAL A C 1
ATOM 3281 O O . VAL A 1 416 ? 4.320 1.469 0.634 1.00 90.88 416 VAL A O 1
ATOM 3284 N N . GLU A 1 417 ? 5.952 -0.055 0.473 1.00 91.50 417 GLU A N 1
ATOM 3285 C CA . GLU A 1 417 ? 5.073 -1.220 0.329 1.00 91.50 417 GLU A CA 1
ATOM 3286 C C . GLU A 1 417 ? 5.168 -2.060 1.589 1.00 91.50 417 GLU A C 1
ATOM 3288 O O . GLU A 1 417 ? 6.233 -2.141 2.193 1.00 91.50 417 GLU A O 1
ATOM 3293 N N . PHE A 1 418 ? 4.080 -2.708 1.973 1.00 91.75 418 PHE A N 1
ATOM 3294 C CA . PHE A 1 418 ? 4.069 -3.638 3.094 1.00 91.75 418 PHE A CA 1
ATOM 3295 C C . PHE A 1 418 ? 4.093 -5.088 2.611 1.00 91.75 418 PHE A C 1
ATOM 3297 O O . PHE A 1 418 ? 3.534 -5.416 1.564 1.00 91.75 418 PHE A O 1
ATOM 3304 N N . GLY A 1 419 ? 4.708 -5.982 3.389 1.00 89.50 419 GLY A N 1
ATOM 3305 C CA . GLY A 1 419 ? 4.830 -7.399 3.032 1.00 89.50 419 GLY A CA 1
ATOM 3306 C C . GLY A 1 419 ? 3.490 -8.071 2.709 1.00 89.50 419 GLY A C 1
ATOM 3307 O O . GLY A 1 419 ? 3.411 -8.877 1.784 1.00 89.50 419 GLY A O 1
ATOM 3308 N N . TRP A 1 420 ? 2.408 -7.699 3.401 1.00 87.81 420 TRP A N 1
ATOM 3309 C CA . TRP A 1 420 ? 1.060 -8.207 3.128 1.00 87.81 420 TRP A CA 1
ATOM 3310 C C . TRP A 1 420 ? 0.494 -7.744 1.776 1.00 87.81 420 TRP A C 1
ATOM 3312 O O . TRP A 1 420 ? -0.296 -8.480 1.185 1.00 87.81 420 TRP A O 1
ATOM 3322 N N . GLU A 1 421 ? 0.896 -6.569 1.268 1.00 88.06 421 GLU A N 1
ATOM 3323 C CA . GLU A 1 421 ? 0.487 -6.080 -0.060 1.00 88.06 421 GLU A CA 1
ATOM 3324 C C . GLU A 1 421 ? 1.104 -6.944 -1.170 1.00 88.06 421 GLU A C 1
ATOM 3326 O O . GLU A 1 421 ? 0.466 -7.179 -2.192 1.00 88.06 421 GLU A O 1
ATOM 3331 N N . VAL A 1 422 ? 2.323 -7.452 -0.952 1.00 80.19 422 VAL A N 1
ATOM 3332 C CA . VAL A 1 422 ? 3.061 -8.279 -1.923 1.00 80.19 422 VAL A CA 1
ATOM 3333 C C . VAL A 1 422 ? 2.686 -9.756 -1.818 1.00 80.19 422 VAL A C 1
ATOM 3335 O O . VAL A 1 422 ? 2.449 -10.412 -2.827 1.00 80.19 422 VAL A O 1
ATOM 3338 N N . ALA A 1 423 ? 2.591 -10.290 -0.599 1.00 73.00 423 ALA A N 1
ATOM 3339 C CA . ALA A 1 423 ? 2.313 -11.708 -0.374 1.00 73.00 423 ALA A CA 1
ATOM 3340 C C . ALA A 1 423 ? 0.878 -12.118 -0.750 1.00 73.00 423 ALA A C 1
ATOM 3342 O O . ALA A 1 423 ? 0.589 -13.310 -0.843 1.00 73.00 423 ALA A O 1
ATOM 3343 N N . ASN A 1 424 ? -0.038 -11.151 -0.899 1.00 66.06 424 ASN A N 1
ATOM 3344 C CA . ASN A 1 424 ? -1.466 -11.368 -1.146 1.00 66.06 424 ASN A CA 1
ATOM 3345 C C . ASN A 1 424 ? -2.105 -12.393 -0.175 1.00 66.06 424 ASN A C 1
ATOM 3347 O O . ASN A 1 424 ? -3.052 -13.107 -0.515 1.00 66.06 424 ASN A O 1
ATOM 3351 N N . LYS A 1 425 ? -1.597 -12.492 1.061 1.00 60.72 425 LYS A N 1
ATOM 3352 C CA . LYS A 1 425 ? -2.115 -13.371 2.123 1.00 60.72 425 LYS A CA 1
ATOM 3353 C C . LYS A 1 425 ? -3.050 -12.587 3.047 1.00 60.72 425 LYS A C 1
ATOM 3355 O O . LYS A 1 425 ? -2.728 -11.475 3.455 1.00 60.72 425 LYS A O 1
ATOM 3360 N N . ALA A 1 426 ? -4.194 -13.173 3.403 1.00 57.19 426 ALA A N 1
ATOM 3361 C CA . ALA A 1 426 ? -5.081 -12.599 4.415 1.00 57.19 426 ALA A CA 1
ATOM 3362 C C . ALA A 1 426 ? -4.478 -12.804 5.815 1.00 57.19 426 ALA A C 1
ATOM 3364 O O . ALA A 1 426 ? -4.107 -13.920 6.172 1.00 57.19 426 ALA A O 1
ATOM 3365 N N . SER A 1 427 ? -4.384 -11.738 6.612 1.00 58.72 427 SER A N 1
ATOM 3366 C CA . SER A 1 427 ? -3.751 -11.748 7.941 1.00 58.72 427 SER A CA 1
ATOM 3367 C C . SER A 1 427 ? -4.611 -12.374 9.045 1.00 58.72 427 SER A C 1
ATOM 3369 O O . SER A 1 427 ? -4.110 -12.606 10.145 1.00 58.72 427 SER A O 1
ATOM 3371 N N . ASN A 1 428 ? -5.889 -12.653 8.779 1.00 60.03 428 ASN A N 1
ATOM 3372 C CA . ASN A 1 428 ? -6.882 -12.927 9.822 1.00 60.03 428 ASN A CA 1
ATOM 3373 C C . ASN A 1 428 ? -6.602 -14.195 10.647 1.00 60.03 428 ASN A C 1
ATOM 3375 O O . ASN A 1 428 ? -6.844 -14.175 11.850 1.00 60.03 428 ASN A O 1
ATOM 3379 N N . ASP A 1 429 ? -5.996 -15.226 10.051 1.00 68.88 429 ASP A N 1
ATOM 3380 C CA . ASP A 1 429 ? -5.707 -16.505 10.727 1.00 68.88 429 ASP A CA 1
ATOM 3381 C C . ASP A 1 429 ? -4.208 -16.787 10.914 1.00 68.88 429 ASP A C 1
ATOM 3383 O O . ASP A 1 429 ? -3.819 -17.851 11.400 1.00 68.88 429 ASP A O 1
ATOM 3387 N N . LEU A 1 430 ? -3.340 -15.848 10.528 1.00 75.38 430 LEU A N 1
ATOM 3388 C CA . LEU A 1 430 ? -1.896 -16.062 10.596 1.00 75.38 430 LEU A CA 1
ATOM 3389 C C . LEU A 1 430 ? -1.404 -16.019 12.043 1.00 75.38 430 LEU A C 1
ATOM 3391 O O . LEU A 1 430 ? -1.810 -15.118 12.783 1.00 75.38 430 LEU A O 1
ATOM 3395 N N . PRO A 1 431 ? -0.483 -16.905 12.457 1.00 81.69 431 PRO A N 1
ATOM 3396 C CA . PRO A 1 431 ? 0.252 -16.742 13.704 1.00 81.69 431 PRO A CA 1
ATOM 3397 C C . PRO A 1 431 ? 0.839 -15.330 13.831 1.00 81.69 431 PRO A C 1
ATOM 3399 O O . PRO A 1 431 ? 1.192 -14.691 12.841 1.00 81.69 431 PRO A O 1
ATOM 3402 N N . GLU A 1 432 ? 0.928 -14.825 15.061 1.00 81.69 432 GLU A N 1
ATOM 3403 C CA . GLU A 1 432 ? 1.307 -13.432 15.335 1.00 81.69 432 GLU A CA 1
ATOM 3404 C C . GLU A 1 432 ? 2.635 -13.020 14.683 1.00 81.69 432 GLU A C 1
ATOM 3406 O O . GLU A 1 432 ? 2.741 -11.935 14.123 1.00 81.69 432 GLU A O 1
ATOM 3411 N N . ASN A 1 433 ? 3.636 -13.899 14.710 1.00 83.94 433 ASN A N 1
ATOM 3412 C CA . ASN A 1 433 ? 4.943 -13.660 14.104 1.00 83.94 433 ASN A CA 1
ATOM 3413 C C . ASN A 1 433 ? 4.871 -13.517 12.575 1.00 83.94 433 ASN A C 1
ATOM 3415 O O . ASN A 1 433 ? 5.511 -12.627 12.021 1.00 83.94 433 ASN A O 1
ATOM 3419 N N . GLU A 1 434 ? 4.084 -14.354 11.893 1.00 85.38 434 GLU A N 1
ATOM 3420 C CA . GLU A 1 434 ? 3.889 -14.245 10.442 1.00 85.38 434 GLU A CA 1
ATOM 3421 C C . GLU A 1 434 ? 3.103 -12.972 10.103 1.00 85.38 434 GLU A C 1
ATOM 3423 O O . GLU A 1 434 ? 3.479 -12.237 9.192 1.00 85.38 434 GLU A O 1
ATOM 3428 N N . MET A 1 435 ? 2.073 -12.648 10.891 1.00 86.69 435 MET A N 1
ATOM 3429 C CA . MET A 1 435 ? 1.319 -11.402 10.746 1.00 86.69 435 MET A CA 1
ATOM 3430 C C . MET A 1 435 ? 2.224 -10.171 10.897 1.00 86.69 435 MET A C 1
ATOM 3432 O O . MET A 1 435 ? 2.221 -9.310 10.020 1.00 86.69 435 MET A O 1
ATOM 3436 N N . LEU A 1 436 ? 3.020 -10.094 11.968 1.00 88.38 436 LEU A N 1
ATOM 3437 C CA . LEU A 1 436 ? 3.959 -8.991 12.183 1.00 88.38 436 LEU A CA 1
ATOM 3438 C C . LEU A 1 436 ? 4.992 -8.900 11.057 1.00 88.38 436 LEU A C 1
ATOM 3440 O O . LEU A 1 436 ? 5.271 -7.805 10.579 1.00 88.38 436 LEU A O 1
ATOM 3444 N N . SER A 1 437 ? 5.511 -10.036 10.582 1.00 89.19 437 SER A N 1
ATOM 3445 C CA . SER A 1 437 ? 6.444 -10.059 9.452 1.00 89.19 437 SER A CA 1
ATOM 3446 C C . SER A 1 437 ? 5.831 -9.466 8.185 1.00 89.19 437 SER A C 1
ATOM 3448 O O . SER A 1 437 ? 6.522 -8.774 7.443 1.00 89.19 437 SER A O 1
ATOM 3450 N N . LEU A 1 438 ? 4.545 -9.711 7.930 1.00 89.81 438 LEU A N 1
ATOM 3451 C CA . LEU A 1 438 ? 3.847 -9.155 6.773 1.00 89.81 438 LEU A CA 1
ATOM 3452 C C . LEU A 1 438 ? 3.482 -7.674 6.949 1.00 89.81 438 LEU A C 1
ATOM 3454 O O . LEU A 1 438 ? 3.343 -6.966 5.955 1.00 89.81 438 LEU A O 1
ATOM 3458 N N . LEU A 1 439 ? 3.338 -7.182 8.182 1.00 91.31 439 LEU A N 1
ATOM 3459 C CA . LEU A 1 439 ? 3.118 -5.758 8.467 1.00 91.31 439 LEU A CA 1
ATOM 3460 C C . LEU A 1 439 ? 4.372 -4.903 8.303 1.00 91.31 439 LEU A C 1
ATOM 3462 O O . LEU A 1 439 ? 4.261 -3.680 8.291 1.00 91.31 439 LEU A O 1
ATOM 3466 N N . ARG A 1 440 ? 5.554 -5.507 8.186 1.00 91.75 440 ARG A N 1
ATOM 3467 C CA . ARG A 1 440 ? 6.785 -4.757 7.949 1.00 91.75 440 ARG A CA 1
ATOM 3468 C C . ARG A 1 440 ? 6.815 -4.205 6.520 1.00 91.75 440 ARG A C 1
ATOM 3470 O O . ARG A 1 440 ? 6.325 -4.869 5.598 1.00 91.75 440 ARG A O 1
ATOM 3477 N N . PRO A 1 441 ? 7.391 -3.007 6.316 1.00 91.19 441 PRO A N 1
ATOM 3478 C CA . PRO A 1 441 ? 7.700 -2.526 4.980 1.00 91.19 441 PRO A CA 1
ATOM 3479 C C . PRO A 1 441 ? 8.607 -3.516 4.249 1.00 91.19 441 PRO A C 1
ATOM 3481 O O . PRO A 1 441 ? 9.524 -4.080 4.851 1.00 91.19 441 PRO A O 1
ATOM 3484 N N . THR A 1 442 ? 8.374 -3.724 2.959 1.00 87.81 442 THR A N 1
ATOM 3485 C CA . THR A 1 442 ? 9.288 -4.505 2.130 1.00 87.81 442 THR A CA 1
ATOM 3486 C C . THR A 1 442 ? 10.600 -3.739 1.977 1.00 87.81 442 THR A C 1
ATOM 3488 O O . THR A 1 442 ? 10.552 -2.535 1.694 1.00 87.81 442 THR A O 1
ATOM 3491 N N . PRO A 1 443 ? 11.759 -4.400 2.124 1.00 82.31 443 PRO A N 1
ATOM 3492 C CA . PRO A 1 443 ? 13.043 -3.770 1.851 1.00 82.31 443 PRO A CA 1
ATOM 3493 C C . PRO A 1 443 ? 13.056 -3.158 0.447 1.00 82.31 443 PRO A C 1
ATOM 3495 O O . PRO A 1 443 ? 12.635 -3.802 -0.511 1.00 82.31 443 PRO A O 1
ATOM 3498 N N . GLN A 1 444 ? 13.520 -1.915 0.336 1.00 79.94 444 GLN A N 1
ATOM 3499 C CA . GLN A 1 444 ? 13.763 -1.262 -0.947 1.00 79.94 444 GLN A CA 1
ATOM 3500 C C . GLN A 1 444 ? 15.265 -1.085 -1.126 1.00 79.94 444 GLN A C 1
ATOM 3502 O O . GLN A 1 444 ? 15.944 -0.599 -0.221 1.00 79.94 444 GLN A O 1
ATOM 3507 N N . ALA A 1 445 ? 15.773 -1.464 -2.294 1.00 83.19 445 ALA A N 1
ATOM 3508 C CA . ALA A 1 445 ? 17.163 -1.218 -2.649 1.00 83.19 445 ALA A CA 1
ATOM 3509 C C . ALA A 1 445 ? 17.343 0.181 -3.247 1.00 83.19 445 ALA A C 1
ATOM 3511 O O . ALA A 1 445 ? 16.493 0.680 -3.989 1.00 83.19 445 ALA A O 1
ATOM 3512 N N . SER A 1 446 ? 18.471 0.805 -2.913 1.00 83.38 446 SER A N 1
ATOM 3513 C CA . SER A 1 446 ? 18.878 2.119 -3.419 1.00 83.38 446 SER A CA 1
ATOM 3514 C C . SER A 1 446 ? 19.772 2.044 -4.657 1.00 83.38 446 SER A C 1
ATOM 3516 O O . SER A 1 446 ? 19.930 3.045 -5.350 1.00 83.38 446 SER A O 1
ATOM 3518 N N . GLU A 1 447 ? 20.357 0.878 -4.927 1.00 89.12 447 GLU A N 1
ATOM 3519 C CA . GLU A 1 447 ? 21.234 0.611 -6.064 1.00 89.12 447 GLU A CA 1
ATOM 3520 C C . GLU A 1 447 ? 21.049 -0.824 -6.566 1.00 89.12 447 GLU A C 1
ATOM 3522 O O . GLU A 1 447 ? 20.546 -1.680 -5.834 1.00 89.12 447 GLU A O 1
ATOM 3527 N N . ASN A 1 448 ? 21.424 -1.067 -7.823 1.00 92.81 448 ASN A N 1
ATOM 3528 C CA . ASN A 1 448 ? 21.404 -2.410 -8.390 1.00 92.81 448 ASN A CA 1
ATOM 3529 C C . ASN A 1 448 ? 22.395 -3.312 -7.657 1.00 92.81 448 ASN A C 1
ATOM 3531 O O . ASN A 1 448 ? 23.499 -2.882 -7.319 1.00 92.81 448 ASN A O 1
ATOM 3535 N N . VAL A 1 449 ? 22.013 -4.570 -7.462 1.00 92.62 449 VAL A N 1
ATOM 3536 C CA . VAL A 1 449 ? 22.839 -5.548 -6.754 1.00 92.62 449 VAL A CA 1
ATOM 3537 C C . VAL A 1 449 ? 23.471 -6.494 -7.764 1.00 92.62 449 VAL A C 1
ATOM 3539 O O . VAL A 1 449 ? 22.779 -7.167 -8.522 1.00 92.62 449 VAL A O 1
ATOM 3542 N N . TYR A 1 450 ? 24.799 -6.540 -7.767 1.00 93.56 450 TYR A N 1
ATOM 3543 C CA . TYR A 1 450 ? 25.582 -7.507 -8.526 1.00 93.56 450 TYR A CA 1
ATOM 3544 C C . TYR A 1 450 ? 26.279 -8.459 -7.556 1.00 93.56 450 TYR A C 1
ATOM 3546 O O . TYR A 1 450 ? 27.034 -8.015 -6.689 1.00 93.56 450 TYR A O 1
ATOM 3554 N N . ASP A 1 451 ? 26.035 -9.757 -7.721 1.00 92.19 451 ASP A N 1
ATOM 3555 C CA . ASP A 1 451 ? 26.691 -10.815 -6.957 1.00 92.19 451 ASP A CA 1
ATOM 3556 C C . ASP A 1 451 ? 27.442 -11.758 -7.916 1.00 92.19 451 ASP A C 1
ATOM 3558 O O . ASP A 1 451 ? 26.808 -12.609 -8.552 1.00 92.19 451 ASP A O 1
ATOM 3562 N N . PRO A 1 452 ? 28.781 -11.641 -8.031 1.00 87.38 452 PRO A N 1
ATOM 3563 C CA . PRO A 1 452 ? 29.572 -12.511 -8.901 1.00 87.38 452 PRO A CA 1
ATOM 3564 C C . PRO A 1 452 ? 29.546 -13.978 -8.445 1.00 87.38 452 PRO A C 1
ATOM 3566 O O . PRO A 1 452 ? 29.765 -14.874 -9.254 1.00 87.38 452 PRO A O 1
ATOM 3569 N N . GLY A 1 453 ? 29.258 -14.249 -7.165 1.00 91.56 453 GLY A N 1
ATOM 3570 C CA . GLY A 1 453 ? 29.174 -15.607 -6.630 1.00 91.56 453 GLY A CA 1
ATOM 3571 C C . GLY A 1 453 ? 27.911 -16.357 -7.061 1.00 91.56 453 GLY A C 1
ATOM 3572 O O . GLY A 1 453 ? 27.906 -17.587 -7.059 1.00 91.56 453 GLY A O 1
ATOM 3573 N N . LYS A 1 454 ? 26.851 -15.640 -7.463 1.00 92.06 454 LYS A N 1
ATOM 3574 C CA . LYS A 1 454 ? 25.575 -16.238 -7.894 1.00 92.06 454 LYS A CA 1
ATOM 3575 C C . LYS A 1 454 ? 25.663 -16.869 -9.289 1.00 92.06 454 LYS A C 1
ATOM 3577 O O . LYS A 1 454 ? 24.936 -17.821 -9.561 1.00 92.06 454 LYS A O 1
ATOM 3582 N N . TYR A 1 455 ? 26.559 -16.368 -10.146 1.00 91.38 455 TYR A N 1
ATOM 3583 C CA . TYR A 1 455 ? 26.745 -16.829 -11.528 1.00 91.38 455 TYR A CA 1
ATOM 3584 C C . TYR A 1 455 ? 28.240 -16.892 -11.904 1.00 91.38 455 TYR A C 1
ATOM 3586 O O . TYR A 1 455 ? 28.708 -16.067 -12.691 1.00 91.38 455 TYR A O 1
ATOM 3594 N N . PRO A 1 456 ? 29.005 -17.858 -11.362 1.00 90.62 456 PRO A N 1
ATOM 3595 C CA . PRO A 1 456 ? 30.456 -17.932 -11.566 1.00 90.62 456 PRO A CA 1
ATOM 3596 C C . PRO A 1 456 ? 30.856 -18.215 -13.023 1.00 90.62 456 PRO A C 1
ATOM 3598 O O . PRO A 1 456 ? 31.928 -17.801 -13.453 1.00 90.62 456 PRO A O 1
ATOM 3601 N N . ASP A 1 457 ? 29.980 -18.877 -13.785 1.00 90.88 457 ASP A N 1
ATOM 3602 C CA . ASP A 1 457 ? 30.218 -19.280 -15.176 1.00 90.88 457 ASP A CA 1
ATOM 3603 C C . ASP A 1 457 ? 29.597 -18.311 -16.203 1.00 90.88 457 ASP A C 1
ATOM 3605 O O . ASP A 1 457 ? 29.427 -18.669 -17.368 1.00 90.88 457 ASP A O 1
ATOM 3609 N N . TRP A 1 458 ? 29.200 -17.096 -15.796 1.00 93.19 458 TRP A N 1
ATOM 3610 C CA . TRP A 1 458 ? 28.623 -16.104 -16.712 1.00 93.19 458 TRP A CA 1
ATOM 3611 C C . TRP A 1 458 ? 29.697 -15.662 -17.723 1.00 93.19 458 TRP A C 1
ATOM 3613 O O . TRP A 1 458 ? 30.697 -15.087 -17.301 1.00 93.19 458 TRP A O 1
ATOM 3623 N N . PRO A 1 459 ? 29.541 -15.904 -19.042 1.00 90.94 459 PRO A N 1
ATOM 3624 C CA . PRO A 1 459 ? 30.502 -15.444 -20.046 1.00 90.94 459 PRO A CA 1
ATOM 3625 C C . PRO A 1 459 ? 30.415 -13.924 -20.286 1.00 90.94 459 PRO A C 1
ATOM 3627 O O . PRO A 1 459 ? 29.348 -13.339 -20.085 1.00 90.94 459 PRO A O 1
ATOM 3630 N N . PRO A 1 460 ? 31.493 -13.275 -20.767 1.00 89.44 460 PRO A N 1
ATOM 3631 C CA . PRO A 1 460 ? 31.444 -11.861 -21.125 1.00 89.44 460 PRO A CA 1
ATOM 3632 C C . PRO A 1 460 ? 30.386 -11.611 -22.211 1.00 89.44 460 PRO A C 1
ATOM 3634 O O . PRO A 1 460 ? 30.253 -12.420 -23.136 1.00 89.44 460 PRO A O 1
ATOM 3637 N N . PRO A 1 461 ? 29.614 -10.514 -22.115 1.00 88.06 461 PRO A N 1
ATOM 3638 C CA . PRO A 1 461 ? 28.582 -10.210 -23.091 1.00 88.06 461 PRO A CA 1
ATOM 3639 C C . PRO A 1 461 ? 29.199 -9.834 -24.449 1.00 88.06 461 PRO A C 1
ATOM 3641 O O . PRO A 1 461 ? 30.350 -9.386 -24.506 1.00 88.06 461 PRO A O 1
ATOM 3644 N N . PRO A 1 462 ? 28.443 -9.970 -25.553 1.00 83.62 462 PRO A N 1
ATOM 3645 C CA . PRO A 1 462 ? 28.906 -9.555 -26.872 1.00 83.62 462 PRO A CA 1
ATOM 3646 C C . PRO A 1 462 ? 29.381 -8.097 -26.874 1.00 83.62 462 PRO A C 1
ATOM 3648 O O . PRO A 1 462 ? 28.710 -7.222 -26.329 1.00 83.62 462 PRO A O 1
ATOM 3651 N N . GLY A 1 463 ? 30.541 -7.843 -27.481 1.00 82.06 463 GLY A N 1
ATOM 3652 C CA . GLY A 1 463 ? 31.121 -6.499 -27.572 1.00 82.06 463 GLY A CA 1
ATOM 3653 C C . GLY A 1 463 ? 31.798 -5.989 -26.294 1.00 82.06 463 GLY A C 1
ATOM 3654 O O . GLY A 1 463 ? 32.221 -4.834 -26.271 1.00 82.06 463 GLY A O 1
ATOM 3655 N N . TRP A 1 464 ? 31.930 -6.811 -25.243 1.00 87.62 464 TRP A N 1
ATOM 3656 C CA . TRP A 1 464 ? 32.710 -6.436 -24.061 1.00 87.62 464 TRP A CA 1
ATOM 3657 C C . TRP A 1 464 ? 34.196 -6.232 -24.422 1.00 87.62 464 TRP A C 1
ATOM 3659 O O . TRP A 1 464 ? 34.752 -7.077 -25.126 1.00 87.62 464 TRP A O 1
ATOM 3669 N N . PRO A 1 465 ? 34.866 -5.160 -23.951 1.00 86.50 465 PRO A N 1
ATOM 3670 C CA . PRO A 1 465 ? 36.261 -4.905 -24.311 1.00 86.50 465 PRO A CA 1
ATOM 3671 C C . PRO A 1 465 ? 37.207 -6.011 -23.822 1.00 86.50 465 PRO A C 1
ATOM 3673 O O . PRO A 1 465 ? 37.179 -6.361 -22.642 1.00 86.50 465 PRO A O 1
ATOM 3676 N N . GLU A 1 466 ? 38.084 -6.508 -24.701 1.00 84.69 466 GLU A N 1
ATOM 3677 C CA . GLU A 1 466 ? 39.026 -7.603 -24.394 1.00 84.69 466 GLU A CA 1
ATOM 3678 C C . GLU A 1 466 ? 39.986 -7.261 -23.242 1.00 84.69 466 GLU A C 1
ATOM 3680 O O . GLU A 1 466 ? 40.269 -8.106 -22.396 1.00 84.69 466 GLU A O 1
ATOM 3685 N N . ASP A 1 467 ? 40.420 -5.999 -23.154 1.00 86.00 467 ASP A N 1
ATOM 3686 C CA . ASP A 1 467 ? 41.334 -5.517 -22.110 1.00 86.00 467 ASP A CA 1
ATOM 3687 C C . ASP A 1 467 ? 40.638 -5.233 -20.763 1.00 86.00 467 ASP A C 1
ATOM 3689 O O . ASP A 1 467 ? 41.280 -4.827 -19.790 1.00 86.00 467 ASP A O 1
ATOM 3693 N N . SER A 1 468 ? 39.311 -5.396 -20.682 1.00 86.06 468 SER A N 1
ATOM 3694 C CA . SER A 1 468 ? 38.542 -5.131 -19.464 1.00 86.06 468 SER A CA 1
ATOM 3695 C C . SER A 1 468 ? 38.327 -6.396 -18.632 1.00 86.06 468 SER A C 1
ATOM 3697 O O . SER A 1 468 ? 37.998 -7.451 -19.171 1.00 86.06 468 SER A O 1
ATOM 3699 N N . PRO A 1 469 ? 38.435 -6.310 -17.292 1.00 87.12 469 PRO A N 1
ATOM 3700 C CA . PRO A 1 469 ? 38.289 -7.477 -16.432 1.00 87.12 469 PRO A CA 1
ATOM 3701 C C . PRO A 1 469 ? 36.877 -8.066 -16.521 1.00 87.12 469 PRO A C 1
ATOM 3703 O O . PRO A 1 469 ? 35.888 -7.332 -16.462 1.00 87.12 469 PRO A O 1
ATOM 3706 N N . TRP A 1 470 ? 36.789 -9.398 -16.578 1.00 90.44 470 TRP A N 1
ATOM 3707 C CA . TRP A 1 470 ? 35.530 -10.138 -16.541 1.00 90.44 470 TRP A CA 1
ATOM 3708 C C . TRP A 1 470 ? 35.515 -11.189 -15.425 1.00 90.44 470 TRP A C 1
ATOM 3710 O O . TRP A 1 470 ? 36.175 -12.220 -15.478 1.00 90.44 470 TRP A O 1
ATOM 3720 N N . LEU A 1 471 ? 34.845 -10.828 -14.341 1.00 86.88 471 LEU A N 1
ATOM 3721 C CA . LEU A 1 471 ? 33.500 -11.268 -13.957 1.00 86.88 471 LEU A CA 1
ATOM 3722 C C . LEU A 1 471 ? 33.033 -10.129 -13.037 1.00 86.88 471 LEU A C 1
ATOM 3724 O O . LEU A 1 471 ? 33.029 -10.228 -11.809 1.00 86.88 471 LEU A O 1
ATOM 3728 N N . THR A 1 472 ? 32.825 -8.955 -13.635 1.00 91.38 472 THR A N 1
ATOM 3729 C CA . THR A 1 472 ? 32.620 -7.674 -12.936 1.00 91.38 472 THR A CA 1
ATOM 3730 C C . THR A 1 472 ? 31.192 -7.181 -13.136 1.00 91.38 472 THR A C 1
ATOM 3732 O O . THR A 1 472 ? 30.479 -7.698 -13.987 1.00 91.38 472 THR A O 1
ATOM 3735 N N . ASP A 1 473 ? 30.788 -6.152 -12.388 1.00 93.88 473 ASP A N 1
ATOM 3736 C CA . ASP A 1 473 ? 29.496 -5.488 -12.576 1.00 93.88 473 ASP A CA 1
ATOM 3737 C C . ASP A 1 473 ? 29.371 -4.990 -14.037 1.00 93.88 473 ASP A C 1
ATOM 3739 O O . ASP A 1 473 ? 30.085 -4.051 -14.420 1.00 93.88 473 ASP A O 1
ATOM 3743 N N . PRO A 1 474 ? 28.480 -5.583 -14.857 1.00 94.00 474 PRO A N 1
ATOM 3744 C CA . PRO A 1 474 ? 28.355 -5.266 -16.281 1.00 94.00 474 PRO A CA 1
ATOM 3745 C C . PRO A 1 474 ? 27.800 -3.856 -16.530 1.00 94.00 474 PRO A C 1
ATOM 3747 O O . PRO A 1 474 ? 27.862 -3.340 -17.648 1.00 94.00 474 PRO A O 1
ATOM 3750 N N . THR A 1 475 ? 27.279 -3.194 -15.494 1.00 94.44 475 THR A N 1
ATOM 3751 C CA . THR A 1 475 ? 26.782 -1.816 -15.569 1.00 94.44 475 THR A CA 1
ATOM 3752 C C . THR A 1 475 ? 27.865 -0.779 -15.266 1.00 94.44 475 THR A C 1
ATOM 3754 O O . THR A 1 475 ? 27.651 0.417 -15.469 1.00 94.44 475 THR A O 1
ATOM 3757 N N . LYS A 1 476 ? 29.049 -1.198 -14.804 1.00 93.94 476 LYS A N 1
ATOM 3758 C CA . LYS A 1 476 ? 30.143 -0.291 -14.445 1.00 93.94 476 LYS A CA 1
ATOM 3759 C C . LYS A 1 476 ? 30.685 0.461 -15.665 1.00 93.94 476 LYS A C 1
ATOM 3761 O O . LYS A 1 476 ? 30.909 -0.123 -16.727 1.00 93.94 476 LYS A O 1
ATOM 3766 N N . ILE A 1 477 ? 30.943 1.757 -15.482 1.00 92.88 477 ILE A N 1
ATOM 3767 C CA . ILE A 1 477 ? 31.630 2.596 -16.474 1.00 92.88 477 ILE A CA 1
ATOM 3768 C C . ILE A 1 477 ? 33.120 2.235 -16.467 1.00 92.88 477 ILE A C 1
ATOM 3770 O O . ILE A 1 477 ? 33.776 2.358 -15.427 1.00 92.88 477 ILE A O 1
ATOM 3774 N N . LEU A 1 478 ? 33.642 1.794 -17.615 1.00 89.12 478 LEU A N 1
ATOM 3775 C CA . LEU A 1 478 ? 34.963 1.166 -17.723 1.00 89.12 478 LEU A CA 1
ATOM 3776 C C . LEU A 1 478 ? 36.106 2.185 -17.850 1.00 89.12 478 LEU A C 1
ATOM 3778 O O . LEU A 1 478 ? 37.079 2.083 -17.104 1.00 89.12 478 LEU A O 1
ATOM 3782 N N . GLY A 1 479 ? 35.994 3.193 -18.724 1.00 83.25 479 GLY A N 1
ATOM 3783 C CA . GLY A 1 479 ? 37.082 4.145 -18.967 1.00 83.25 479 GLY A CA 1
ATOM 3784 C C . GLY A 1 479 ? 37.353 5.058 -17.772 1.00 83.25 479 GLY A C 1
ATOM 3785 O O . GLY A 1 479 ? 36.431 5.671 -17.237 1.00 83.25 479 GLY A O 1
ATOM 3786 N N . ALA A 1 480 ? 38.608 5.176 -17.328 1.00 79.94 480 ALA A N 1
ATOM 3787 C CA . ALA A 1 48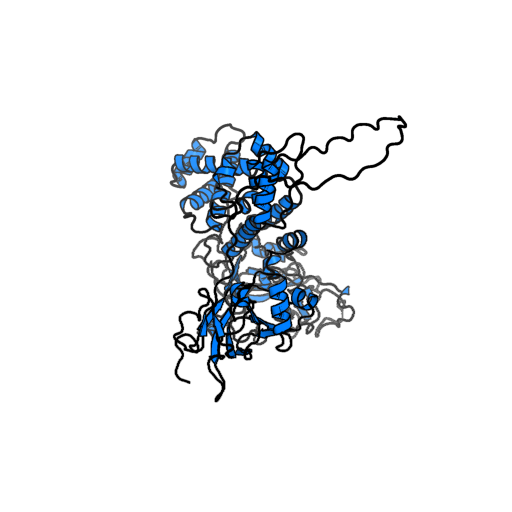0 ? 38.978 5.988 -16.161 1.00 79.94 480 ALA A CA 1
ATOM 3788 C C . ALA A 1 480 ? 38.603 7.474 -16.329 1.00 79.94 480 ALA A C 1
ATOM 3790 O O . ALA A 1 480 ? 38.020 8.055 -15.412 1.00 79.94 480 ALA A O 1
ATOM 3791 N N . ASP A 1 481 ? 38.836 8.023 -17.523 1.00 83.38 481 ASP A N 1
ATOM 3792 C CA . ASP A 1 481 ? 38.593 9.430 -17.871 1.00 83.38 481 ASP A CA 1
ATOM 3793 C C . ASP A 1 481 ? 37.157 9.711 -18.344 1.00 83.38 481 ASP A C 1
ATOM 3795 O O . ASP A 1 481 ? 36.784 10.855 -18.613 1.00 83.38 481 ASP A O 1
ATOM 3799 N N . GLU A 1 482 ? 36.317 8.678 -18.446 1.00 86.94 482 GLU A N 1
ATOM 3800 C CA . GLU A 1 482 ? 34.923 8.856 -18.836 1.00 86.94 482 GLU A CA 1
ATOM 3801 C C . GLU A 1 482 ? 34.106 9.544 -17.742 1.00 86.94 482 GLU A C 1
ATOM 3803 O O . GLU A 1 482 ? 34.234 9.264 -16.544 1.00 86.94 482 GLU A O 1
ATOM 3808 N N . ARG A 1 483 ? 33.170 10.394 -18.178 1.00 91.44 483 ARG A N 1
ATOM 3809 C CA . ARG A 1 483 ? 32.204 11.055 -17.299 1.00 91.44 483 ARG A CA 1
ATOM 3810 C C . ARG A 1 483 ? 31.431 10.019 -16.475 1.00 91.44 483 ARG A C 1
ATOM 3812 O O . ARG A 1 483 ? 30.709 9.196 -17.024 1.00 91.44 483 ARG A O 1
ATOM 3819 N N . LYS A 1 484 ? 31.523 10.103 -15.143 1.00 93.81 484 LYS A N 1
ATOM 3820 C CA . LYS A 1 484 ? 30.922 9.125 -14.209 1.00 93.81 484 LYS A CA 1
ATOM 3821 C C . LYS A 1 484 ? 29.448 9.363 -13.882 1.00 93.81 484 LYS A C 1
ATOM 3823 O O . LYS A 1 484 ? 28.796 8.495 -13.300 1.00 93.81 484 LYS A O 1
ATOM 3828 N N . CYS A 1 485 ? 28.928 10.541 -14.207 1.00 95.06 485 CYS A N 1
ATOM 3829 C CA . CYS A 1 485 ? 27.558 10.930 -13.908 1.00 95.06 485 CYS A CA 1
ATOM 3830 C C . CYS A 1 485 ? 27.085 12.012 -14.881 1.00 95.06 485 CYS A C 1
ATOM 3832 O O . CYS A 1 485 ? 27.773 13.011 -15.076 1.00 95.06 485 CYS A O 1
ATOM 3834 N N . ASP A 1 486 ? 25.894 11.856 -15.450 1.00 94.38 486 ASP A N 1
ATOM 3835 C CA . ASP A 1 486 ? 25.279 12.861 -16.322 1.00 94.38 486 ASP A CA 1
ATOM 3836 C C . ASP A 1 486 ? 24.664 14.032 -15.522 1.00 94.38 486 ASP A C 1
ATOM 3838 O O . ASP A 1 486 ? 24.334 15.069 -16.094 1.00 94.38 486 ASP A O 1
ATOM 3842 N N . PHE A 1 487 ? 24.538 13.892 -14.195 1.00 92.50 487 PHE A N 1
ATOM 3843 C CA . PHE A 1 487 ? 23.854 14.846 -13.307 1.00 92.50 487 PHE A CA 1
ATOM 3844 C C . PHE A 1 487 ? 24.790 15.722 -12.461 1.00 92.50 487 PHE A C 1
ATOM 3846 O O . PHE A 1 487 ? 24.329 16.652 -11.797 1.00 92.50 487 PHE A O 1
ATOM 3853 N N . CYS A 1 488 ? 26.087 15.415 -12.429 1.00 93.12 488 CYS A N 1
ATOM 3854 C CA . CYS A 1 488 ? 27.098 16.199 -11.721 1.00 93.12 488 CYS A CA 1
ATOM 3855 C C . CYS A 1 488 ? 28.503 15.886 -12.240 1.00 93.12 488 CYS A C 1
ATOM 3857 O O . CYS A 1 488 ? 28.703 14.874 -12.906 1.00 93.12 488 CYS A O 1
ATOM 3859 N N . ASP A 1 489 ? 29.485 16.682 -11.822 1.00 92.62 489 ASP A N 1
ATOM 3860 C CA . ASP A 1 489 ? 30.882 16.524 -12.252 1.00 92.62 489 ASP A CA 1
ATOM 3861 C C . ASP A 1 489 ? 31.762 15.789 -11.221 1.00 92.62 489 ASP A C 1
ATOM 3863 O O . ASP A 1 489 ? 32.971 15.666 -11.391 1.00 92.62 489 ASP A O 1
ATOM 3867 N N . ALA A 1 490 ? 31.170 15.284 -10.133 1.00 88.81 490 ALA A N 1
ATOM 3868 C CA . ALA A 1 490 ? 31.897 14.534 -9.112 1.00 88.81 490 ALA A CA 1
ATOM 3869 C C . ALA A 1 490 ? 32.288 13.127 -9.604 1.00 88.81 490 ALA A C 1
ATOM 3871 O O . ALA A 1 490 ? 31.461 12.410 -10.170 1.00 88.81 490 ALA A O 1
ATOM 3872 N N . GLY A 1 491 ? 33.526 12.705 -9.312 1.00 83.88 491 GLY A N 1
ATOM 3873 C CA . GLY A 1 491 ? 34.024 11.359 -9.638 1.00 83.88 491 GLY A CA 1
ATOM 3874 C C . GLY A 1 491 ? 33.306 10.232 -8.881 1.00 83.88 491 GLY A C 1
ATOM 3875 O O . GLY A 1 491 ? 33.111 9.151 -9.428 1.00 83.88 491 GLY A O 1
ATOM 3876 N N . THR A 1 492 ? 32.830 10.519 -7.666 1.00 90.06 492 THR A N 1
ATOM 3877 C CA . THR A 1 492 ? 31.961 9.645 -6.863 1.00 90.06 492 THR A CA 1
ATOM 3878 C C . THR A 1 492 ? 30.763 10.460 -6.389 1.00 90.06 492 THR A C 1
ATOM 3880 O O . THR A 1 492 ? 30.929 11.576 -5.895 1.00 90.06 492 THR A O 1
ATOM 3883 N N . CYS A 1 493 ? 29.547 9.935 -6.545 1.00 92.44 493 CYS A N 1
ATOM 3884 C CA . CYS A 1 493 ? 28.326 10.631 -6.140 1.00 92.44 493 CYS A CA 1
ATOM 3885 C C . CYS A 1 493 ? 27.178 9.666 -5.832 1.00 92.44 493 CYS A C 1
ATOM 3887 O O . CYS A 1 493 ? 27.181 8.517 -6.263 1.00 92.44 493 CYS A O 1
ATOM 3889 N N . GLU A 1 494 ? 26.139 10.177 -5.177 1.00 91.44 494 GLU A N 1
ATOM 3890 C CA . GLU A 1 494 ? 24.891 9.461 -4.876 1.00 91.44 494 GLU A CA 1
ATOM 3891 C C . GLU A 1 494 ? 23.727 9.988 -5.736 1.00 91.44 494 GLU A C 1
ATOM 3893 O O . GLU A 1 494 ? 22.590 10.119 -5.287 1.00 91.44 494 GLU A O 1
ATOM 3898 N N . CYS A 1 495 ? 23.995 10.378 -6.986 1.00 91.38 495 CYS A N 1
ATOM 3899 C CA . CYS A 1 495 ? 22.959 10.968 -7.836 1.00 91.38 495 CYS A CA 1
ATOM 3900 C C . CYS A 1 495 ? 21.785 10.011 -8.091 1.00 91.38 495 CYS A C 1
ATOM 3902 O O . CYS A 1 495 ? 20.660 10.485 -8.210 1.00 91.38 495 CYS A O 1
ATOM 3904 N N . VAL A 1 496 ? 22.008 8.692 -8.089 1.00 88.56 496 VAL A N 1
ATOM 3905 C CA . VAL A 1 496 ? 20.925 7.697 -8.205 1.00 88.56 496 VAL A CA 1
ATOM 3906 C C . VAL A 1 496 ? 19.868 7.871 -7.106 1.00 88.56 496 VAL A C 1
ATOM 3908 O O . VAL A 1 496 ? 18.673 7.838 -7.390 1.00 88.56 496 VAL A O 1
ATOM 3911 N N . THR A 1 497 ? 20.273 8.133 -5.862 1.00 85.12 497 THR A N 1
ATOM 3912 C CA . THR A 1 497 ? 19.333 8.310 -4.741 1.00 85.12 497 THR A CA 1
ATOM 3913 C C . THR A 1 497 ? 18.866 9.757 -4.585 1.00 85.12 497 THR A C 1
ATOM 3915 O O . THR A 1 497 ? 17.758 9.999 -4.113 1.00 85.12 497 THR A O 1
ATOM 3918 N N . GLN A 1 498 ? 19.684 10.733 -4.993 1.00 84.19 498 GLN A N 1
ATOM 3919 C CA . GLN A 1 498 ? 19.415 12.151 -4.741 1.00 84.19 498 GLN A CA 1
ATOM 3920 C C . GLN A 1 498 ? 18.678 12.872 -5.877 1.00 84.19 498 GLN A C 1
ATOM 3922 O O . GLN A 1 498 ? 17.943 13.818 -5.599 1.00 84.19 498 GLN A O 1
ATOM 3927 N N . VAL A 1 499 ? 18.862 12.480 -7.143 1.00 81.31 499 VAL A N 1
ATOM 3928 C CA . VAL A 1 499 ? 18.214 13.140 -8.297 1.00 81.31 499 VAL A CA 1
ATOM 3929 C C . VAL A 1 499 ? 16.684 13.162 -8.187 1.00 81.31 499 VAL A C 1
ATOM 3931 O O . VAL A 1 499 ? 16.132 14.250 -8.376 1.00 81.31 499 VAL A O 1
ATOM 3934 N N . PRO A 1 500 ? 15.995 12.065 -7.801 1.00 75.19 500 PRO A N 1
ATOM 3935 C CA . PRO A 1 500 ? 14.540 12.085 -7.631 1.00 75.19 500 PRO A CA 1
ATOM 3936 C C . PRO A 1 500 ? 14.080 13.176 -6.652 1.00 75.19 500 PRO A C 1
ATOM 3938 O O . PRO A 1 500 ? 13.117 13.888 -6.912 1.00 75.19 500 PRO A O 1
ATOM 3941 N N . SER A 1 501 ? 14.838 13.386 -5.571 1.00 68.12 501 SER A N 1
ATOM 3942 C CA . SER A 1 501 ? 14.539 14.384 -4.536 1.00 68.12 501 SER A CA 1
ATOM 3943 C C . SER A 1 501 ? 15.025 15.803 -4.874 1.00 68.12 501 SER A C 1
ATOM 3945 O O . SER A 1 501 ? 14.584 16.775 -4.257 1.00 68.12 501 SER A O 1
ATOM 3947 N N . ARG A 1 502 ? 15.963 15.959 -5.821 1.00 71.44 502 ARG A N 1
ATOM 3948 C CA . ARG A 1 502 ? 16.492 17.266 -6.264 1.00 71.44 502 ARG A CA 1
ATOM 3949 C C . ARG A 1 502 ? 15.580 17.962 -7.271 1.00 71.44 502 ARG A C 1
ATOM 3951 O O . ARG A 1 502 ? 15.624 19.192 -7.340 1.00 71.44 502 ARG A O 1
ATOM 3958 N N . ASN A 1 503 ? 14.733 17.225 -7.989 1.00 63.81 503 ASN A N 1
ATOM 3959 C CA . ASN A 1 503 ? 13.682 17.786 -8.842 1.00 63.81 503 ASN A CA 1
ATOM 3960 C C . ASN A 1 503 ? 12.554 18.383 -7.981 1.00 63.81 503 ASN A C 1
ATOM 3962 O O . ASN A 1 503 ? 11.449 17.862 -7.908 1.00 63.81 503 ASN A O 1
ATOM 3966 N N . ARG A 1 504 ? 12.842 19.515 -7.315 1.00 57.75 504 ARG A N 1
ATOM 3967 C CA . ARG A 1 504 ? 11.965 20.195 -6.333 1.00 57.75 504 ARG A CA 1
ATOM 3968 C C . ARG A 1 504 ? 10.598 20.627 -6.876 1.00 57.75 504 ARG A C 1
ATOM 3970 O O . ARG A 1 504 ? 9.761 21.094 -6.108 1.00 57.75 504 ARG A O 1
ATOM 3977 N N . SER A 1 505 ? 10.388 20.538 -8.185 1.00 58.97 505 SER A N 1
ATOM 3978 C CA . SER A 1 505 ? 9.110 20.816 -8.838 1.00 58.97 505 SER A CA 1
ATOM 3979 C C . SER A 1 505 ? 8.062 19.727 -8.564 1.00 58.97 505 SER A C 1
ATOM 3981 O O . SER A 1 505 ? 6.866 20.035 -8.582 1.00 58.97 505 SER A O 1
ATOM 3983 N N . ALA A 1 506 ? 8.508 18.505 -8.249 1.00 66.06 506 ALA A N 1
ATOM 3984 C CA . ALA A 1 506 ? 7.691 17.307 -8.085 1.00 66.06 506 ALA A CA 1
ATOM 3985 C C . ALA A 1 506 ? 7.877 16.662 -6.703 1.00 66.06 506 ALA A C 1
ATOM 3987 O O . ALA A 1 506 ? 8.937 16.762 -6.085 1.00 66.06 506 ALA A O 1
ATOM 3988 N N . GLY A 1 507 ? 6.850 15.958 -6.231 1.00 81.75 507 GLY A N 1
ATOM 3989 C CA . GLY A 1 507 ? 6.992 14.962 -5.172 1.00 81.75 507 GLY A CA 1
ATOM 3990 C C . GLY A 1 507 ? 7.517 13.633 -5.721 1.00 81.75 507 GLY A C 1
ATOM 3991 O O . GLY A 1 507 ? 7.589 13.417 -6.929 1.00 81.75 507 GLY A O 1
ATOM 3992 N N . MET A 1 508 ? 7.856 12.712 -4.827 1.00 87.38 508 MET A N 1
ATOM 3993 C CA . MET A 1 508 ? 8.125 11.318 -5.169 1.00 87.38 508 MET A CA 1
ATOM 3994 C C . MET A 1 508 ? 6.831 10.631 -5.636 1.00 87.38 508 MET A C 1
ATOM 3996 O O . MET A 1 508 ? 5.770 10.886 -5.051 1.00 87.38 508 MET A O 1
ATOM 4000 N N . PRO A 1 509 ? 6.891 9.715 -6.623 1.00 91.62 509 PRO A N 1
ATOM 4001 C CA . PRO A 1 509 ? 5.718 8.963 -7.053 1.00 91.62 509 PRO A CA 1
ATOM 4002 C C . PRO A 1 509 ? 5.032 8.213 -5.903 1.00 91.62 509 PRO A C 1
ATOM 4004 O O . PRO A 1 509 ? 5.663 7.838 -4.906 1.00 91.62 509 PRO A O 1
ATOM 4007 N N . ARG A 1 510 ? 3.723 7.983 -6.038 1.00 92.69 510 ARG A N 1
ATOM 4008 C CA . ARG A 1 510 ? 2.900 7.300 -5.026 1.00 92.69 510 ARG A CA 1
ATOM 4009 C C . ARG A 1 510 ? 2.339 6.002 -5.557 1.00 92.69 510 ARG A C 1
ATOM 4011 O O . ARG A 1 510 ? 1.867 5.949 -6.687 1.00 92.69 510 ARG A O 1
ATOM 4018 N N . ILE A 1 511 ? 2.365 4.968 -4.729 1.00 93.88 511 ILE A N 1
ATOM 4019 C CA . ILE A 1 511 ? 1.838 3.658 -5.091 1.00 93.88 511 ILE A CA 1
ATOM 4020 C C . ILE A 1 511 ? 0.322 3.717 -4.959 1.00 93.88 511 ILE A C 1
ATOM 4022 O O . ILE A 1 511 ? -0.201 4.038 -3.886 1.00 93.88 511 ILE A O 1
ATOM 4026 N N . LYS A 1 512 ? -0.369 3.402 -6.052 1.00 94.06 512 LYS A N 1
ATOM 4027 C CA . LYS A 1 512 ? -1.828 3.400 -6.157 1.00 94.06 512 LYS A CA 1
ATOM 4028 C C . LYS A 1 512 ? -2.333 2.086 -6.735 1.00 94.06 512 LYS A C 1
ATOM 4030 O O . LYS A 1 512 ? -1.595 1.398 -7.430 1.00 94.06 512 LYS A O 1
ATOM 4035 N N . ASP A 1 513 ? -3.576 1.745 -6.438 1.00 92.44 513 ASP A N 1
ATOM 4036 C CA . ASP A 1 513 ? -4.274 0.581 -6.971 1.00 92.44 513 ASP A CA 1
ATOM 4037 C C . ASP A 1 513 ? -5.196 1.021 -8.116 1.00 92.44 513 ASP A C 1
ATOM 4039 O O . ASP A 1 513 ? -6.142 1.782 -7.912 1.00 92.44 513 ASP A O 1
ATOM 4043 N N . TYR A 1 514 ? -4.892 0.567 -9.330 1.00 89.94 514 TYR A N 1
ATOM 4044 C CA . TYR A 1 514 ? -5.612 0.895 -10.558 1.00 89.94 514 TYR A CA 1
ATOM 4045 C C . TYR A 1 514 ? -6.539 -0.246 -11.003 1.00 89.94 514 TYR A C 1
ATOM 4047 O O . TYR A 1 514 ? -6.761 -0.439 -12.199 1.00 89.94 514 TYR A O 1
ATOM 4055 N N . LYS A 1 515 ? -7.107 -0.988 -10.041 1.00 86.19 515 LYS A N 1
ATOM 4056 C CA . LYS A 1 515 ? -8.093 -2.054 -10.270 1.00 86.19 515 LYS A CA 1
ATOM 4057 C C . LYS A 1 515 ? -7.523 -3.158 -11.167 1.00 86.19 515 LYS A C 1
ATOM 4059 O O . LYS A 1 515 ? -6.647 -3.901 -10.735 1.00 86.19 515 LYS A O 1
ATOM 4064 N N . ASP A 1 516 ? -7.987 -3.252 -12.411 1.00 82.75 516 ASP A N 1
ATOM 4065 C CA . ASP A 1 516 ? -7.616 -4.309 -13.355 1.00 82.75 516 ASP A CA 1
ATOM 4066 C C . ASP A 1 516 ? -6.140 -4.233 -13.769 1.00 82.75 516 ASP A C 1
ATOM 4068 O O . ASP A 1 516 ? -5.528 -5.253 -14.078 1.00 82.75 516 ASP A O 1
ATOM 4072 N N . LEU A 1 517 ? -5.543 -3.037 -13.712 1.00 83.12 517 LEU A N 1
ATOM 4073 C CA . LEU A 1 517 ? -4.109 -2.828 -13.937 1.00 83.12 517 LEU A CA 1
ATOM 4074 C C . LEU A 1 517 ? -3.249 -3.208 -12.723 1.00 83.12 517 LEU A C 1
ATOM 4076 O O . LEU A 1 517 ? -2.024 -3.217 -12.814 1.00 83.12 517 LEU A O 1
ATOM 4080 N N . GLY A 1 518 ? -3.864 -3.493 -11.573 1.00 88.56 518 GLY A N 1
ATOM 4081 C CA . GLY A 1 518 ? -3.160 -3.712 -10.318 1.00 88.56 518 GLY A CA 1
ATOM 4082 C C . GLY A 1 518 ? -2.453 -2.455 -9.805 1.00 88.56 518 GLY A C 1
ATOM 4083 O O . GLY A 1 518 ? -2.880 -1.319 -10.034 1.00 88.56 518 GLY A O 1
ATOM 4084 N N . ARG A 1 519 ? -1.360 -2.653 -9.060 1.00 91.44 519 ARG A N 1
ATOM 4085 C CA . ARG A 1 519 ? -0.619 -1.550 -8.432 1.00 91.44 519 ARG A CA 1
ATOM 4086 C C . ARG A 1 519 ? 0.231 -0.808 -9.461 1.00 91.44 519 ARG A C 1
ATOM 4088 O O . ARG A 1 519 ? 0.949 -1.436 -10.223 1.00 91.44 519 ARG A O 1
ATOM 4095 N N . GLY A 1 520 ? 0.167 0.520 -9.423 1.00 93.62 520 GLY A N 1
ATOM 4096 C CA . GLY A 1 520 ? 0.864 1.441 -10.316 1.00 93.62 520 GLY A CA 1
ATOM 4097 C C . GLY A 1 520 ? 1.498 2.616 -9.572 1.00 93.62 520 GLY A C 1
ATOM 4098 O O . GLY A 1 520 ? 1.252 2.815 -8.379 1.00 93.62 520 GLY A O 1
ATOM 4099 N N . LEU A 1 521 ? 2.258 3.449 -10.286 1.00 94.56 521 LEU A N 1
ATOM 4100 C CA . LEU A 1 521 ? 2.773 4.714 -9.756 1.00 94.56 521 LEU A CA 1
ATOM 4101 C C . LEU A 1 521 ? 1.948 5.907 -10.243 1.00 94.56 521 LEU A C 1
ATOM 4103 O O . LEU A 1 521 ? 1.646 6.029 -11.426 1.00 94.56 521 LEU A O 1
ATOM 4107 N N . GLN A 1 522 ? 1.593 6.797 -9.323 1.00 93.62 522 GLN A N 1
ATOM 4108 C CA . GLN A 1 522 ? 0.947 8.079 -9.583 1.00 93.62 522 GLN A CA 1
ATOM 4109 C C . GLN A 1 522 ? 1.964 9.215 -9.465 1.00 93.62 522 GLN A C 1
ATOM 4111 O O . GLN A 1 522 ? 2.754 9.250 -8.516 1.00 93.62 522 GLN A O 1
ATOM 4116 N N . ALA A 1 523 ? 1.922 10.150 -10.409 1.00 91.88 523 ALA A N 1
ATOM 4117 C CA . ALA A 1 523 ? 2.721 11.361 -10.393 1.00 91.88 523 ALA A CA 1
ATOM 4118 C C . ALA A 1 523 ? 2.190 12.361 -9.357 1.00 91.88 523 ALA A C 1
ATOM 4120 O O . ALA A 1 523 ? 0.981 12.563 -9.245 1.00 91.88 523 ALA A O 1
ATOM 4121 N N . VAL A 1 524 ? 3.097 13.001 -8.616 1.00 88.38 524 VAL A N 1
ATOM 4122 C CA . VAL A 1 524 ? 2.750 13.968 -7.566 1.00 88.38 524 VAL A CA 1
ATOM 4123 C C . VAL A 1 524 ? 3.398 15.305 -7.877 1.00 88.38 524 VAL A C 1
ATOM 4125 O O . VAL A 1 524 ? 4.620 15.431 -7.867 1.00 88.38 524 VAL A O 1
ATOM 4128 N N . GLY A 1 525 ? 2.580 16.313 -8.151 1.00 83.75 525 GLY A N 1
ATOM 4129 C CA . GLY A 1 525 ? 3.034 17.684 -8.337 1.00 83.75 525 GLY A CA 1
ATOM 4130 C C . GLY A 1 525 ? 3.173 18.428 -7.016 1.00 83.75 525 GLY A C 1
ATOM 4131 O O . GLY A 1 525 ? 2.601 18.056 -5.992 1.00 83.75 525 GLY A O 1
ATOM 4132 N N . SER A 1 526 ? 3.926 19.526 -7.042 1.00 73.62 526 SER A N 1
ATOM 4133 C CA . SER A 1 526 ? 4.043 20.437 -5.895 1.00 73.62 526 SER A CA 1
ATOM 4134 C C . SER A 1 526 ? 2.779 21.275 -5.645 1.00 73.62 526 SER A C 1
ATOM 4136 O O . SER A 1 526 ? 2.601 21.791 -4.540 1.00 73.62 526 SER A O 1
ATOM 4138 N N . ARG A 1 527 ? 1.907 21.428 -6.655 1.00 69.25 527 ARG A N 1
ATOM 4139 C CA . ARG A 1 527 ? 0.622 22.145 -6.595 1.00 69.25 527 ARG A CA 1
ATOM 4140 C C . ARG A 1 527 ? -0.406 21.491 -7.516 1.00 69.25 527 ARG A C 1
ATOM 4142 O O . ARG A 1 527 ? -0.040 20.974 -8.571 1.00 69.25 527 ARG A O 1
ATOM 4149 N N . ASP A 1 528 ? -1.676 21.602 -7.143 1.00 65.75 528 ASP A N 1
ATOM 4150 C CA . ASP A 1 528 ? -2.800 21.106 -7.938 1.00 65.75 528 ASP A CA 1
ATOM 4151 C C . ASP A 1 528 ? -2.825 21.746 -9.334 1.00 65.75 528 ASP A C 1
ATOM 4153 O O . ASP A 1 528 ? -2.625 22.954 -9.492 1.00 65.75 528 ASP A O 1
ATOM 4157 N N . GLY A 1 529 ? -3.075 20.922 -10.355 1.00 65.88 529 GLY A N 1
ATOM 4158 C CA . GLY A 1 529 ? -3.235 21.367 -11.743 1.00 65.88 529 GLY A CA 1
ATOM 4159 C C . GLY A 1 529 ? -1.934 21.700 -12.482 1.00 65.88 529 GLY A C 1
ATOM 4160 O O . GLY A 1 529 ? -1.991 22.126 -13.634 1.00 65.88 529 GLY A O 1
ATOM 4161 N N . GLN A 1 530 ? -0.763 21.508 -11.864 1.00 77.62 530 GLN A N 1
ATOM 4162 C CA . GLN A 1 530 ? 0.526 21.629 -12.551 1.00 77.62 530 GLN A CA 1
ATOM 4163 C C . GLN A 1 530 ? 1.024 20.280 -13.079 1.00 77.62 530 GLN A C 1
ATOM 4165 O O . GLN A 1 530 ? 0.606 19.210 -12.636 1.00 77.62 530 GLN A O 1
ATOM 4170 N N . ALA A 1 531 ? 1.955 20.333 -14.034 1.00 86.00 531 ALA A N 1
ATOM 4171 C CA . ALA A 1 531 ? 2.729 19.156 -14.401 1.00 86.00 531 ALA A CA 1
ATOM 4172 C C . ALA A 1 531 ? 3.570 18.724 -13.193 1.00 86.00 531 ALA A C 1
ATOM 4174 O O . ALA A 1 531 ? 4.359 19.518 -12.677 1.00 86.00 531 ALA A O 1
ATOM 4175 N N . ALA A 1 532 ? 3.391 17.479 -12.758 1.00 89.56 532 ALA A N 1
ATOM 4176 C CA . ALA A 1 532 ? 4.244 16.860 -11.759 1.00 89.56 532 ALA A CA 1
ATOM 4177 C C . ALA A 1 532 ? 5.660 16.690 -12.308 1.00 89.56 532 ALA A C 1
ATOM 4179 O O . ALA A 1 532 ? 6.608 17.104 -11.659 1.00 89.56 532 ALA A O 1
ATOM 4180 N N . TYR A 1 533 ? 5.784 16.172 -13.532 1.00 91.06 533 TYR A N 1
ATOM 4181 C CA . TYR A 1 533 ? 7.063 16.033 -14.228 1.00 91.06 533 TYR A CA 1
ATOM 4182 C C . TYR A 1 533 ? 6.975 16.672 -15.606 1.00 91.06 533 TYR A C 1
ATOM 4184 O O . TYR A 1 533 ? 5.977 16.508 -16.312 1.00 91.06 533 TYR A O 1
ATOM 4192 N N . ARG A 1 534 ? 8.010 17.406 -16.002 1.00 91.56 534 ARG A N 1
ATOM 4193 C CA . ARG A 1 534 ? 8.110 17.999 -17.341 1.00 91.56 534 ARG A CA 1
ATOM 4194 C C . ARG A 1 534 ? 8.735 17.018 -18.322 1.00 91.56 534 ARG A C 1
ATOM 4196 O O . ARG A 1 534 ? 9.529 16.160 -17.941 1.00 91.56 534 ARG A O 1
ATOM 4203 N N . ALA A 1 535 ? 8.418 17.184 -19.603 1.00 93.38 535 ALA A N 1
ATOM 4204 C CA . ALA A 1 535 ? 9.037 16.399 -20.665 1.00 93.38 535 ALA A CA 1
ATOM 4205 C C . ALA A 1 535 ? 10.574 16.453 -20.563 1.00 93.38 535 ALA A C 1
ATOM 4207 O O . ALA A 1 535 ? 11.171 17.527 -20.493 1.00 93.38 535 ALA A O 1
ATOM 4208 N N . GLY A 1 536 ? 11.216 15.285 -20.556 1.00 91.69 536 GLY A N 1
ATOM 4209 C CA . GLY A 1 536 ? 12.663 15.140 -20.436 1.00 91.69 536 GLY A CA 1
ATOM 4210 C C . GLY A 1 536 ? 13.204 15.032 -19.007 1.00 91.69 536 GLY A C 1
ATOM 4211 O O . GLY A 1 536 ? 14.377 14.686 -18.859 1.00 91.69 536 GLY A O 1
ATOM 4212 N N . GLU A 1 537 ? 12.396 15.263 -17.970 1.00 91.88 537 GLU A N 1
ATOM 4213 C CA . GLU A 1 537 ? 12.835 15.095 -16.581 1.00 91.88 537 GLU A CA 1
ATOM 4214 C C . GLU A 1 537 ? 13.006 13.618 -16.206 1.00 91.88 537 GLU A C 1
ATOM 4216 O O . GLU A 1 537 ? 12.273 12.738 -16.669 1.00 91.88 537 GLU A O 1
ATOM 4221 N N . ILE A 1 538 ? 13.984 13.350 -15.337 1.00 92.62 538 ILE A N 1
ATOM 4222 C CA . ILE A 1 538 ? 14.158 12.043 -14.702 1.00 92.62 538 ILE A CA 1
ATOM 4223 C C . ILE A 1 538 ? 13.241 11.970 -13.483 1.00 92.62 538 ILE A C 1
ATOM 4225 O O . ILE A 1 538 ? 13.396 12.734 -12.530 1.00 92.62 538 ILE A O 1
ATOM 4229 N N . ILE A 1 539 ? 12.298 11.034 -13.533 1.00 92.94 539 ILE A N 1
ATOM 4230 C CA . ILE A 1 539 ? 11.339 10.747 -12.462 1.00 92.94 539 ILE A CA 1
ATOM 4231 C C . ILE A 1 539 ? 12.030 9.937 -11.359 1.00 92.94 539 ILE A C 1
ATOM 4233 O O . ILE A 1 539 ? 11.856 10.193 -10.170 1.00 92.94 539 ILE A O 1
ATOM 4237 N N . GLY A 1 540 ? 12.844 8.962 -11.762 1.00 92.56 540 GLY A N 1
ATOM 4238 C CA . GLY A 1 540 ? 13.695 8.179 -10.878 1.00 92.56 540 GLY A CA 1
ATOM 4239 C C . GLY A 1 540 ? 14.341 7.013 -11.605 1.00 92.56 540 GLY A C 1
ATOM 4240 O O . GLY A 1 540 ? 14.458 7.041 -12.829 1.00 92.56 540 GLY A O 1
ATOM 4241 N N . PHE A 1 541 ? 14.784 6.009 -10.856 1.00 92.75 541 PHE A N 1
ATOM 4242 C CA . PHE A 1 541 ? 15.580 4.904 -11.385 1.00 92.75 541 PHE A CA 1
ATOM 4243 C C . PHE A 1 541 ? 14.947 3.572 -11.025 1.00 92.75 541 PHE A C 1
ATOM 4245 O O . PHE A 1 541 ? 14.464 3.395 -9.906 1.00 92.75 541 PHE A O 1
ATOM 4252 N N . LEU A 1 542 ? 14.964 2.641 -11.970 1.00 92.88 542 LEU A N 1
ATOM 4253 C CA . LEU A 1 542 ? 14.588 1.264 -11.712 1.00 92.88 542 LEU A CA 1
ATOM 4254 C C . LEU A 1 542 ? 15.777 0.533 -11.091 1.00 92.88 542 LEU A C 1
ATOM 4256 O O . LEU A 1 542 ? 16.879 0.578 -11.636 1.00 92.88 542 LEU A O 1
ATOM 4260 N N . ILE A 1 543 ? 15.524 -0.133 -9.967 1.00 92.88 543 ILE A N 1
ATOM 4261 C CA . ILE A 1 543 ? 16.532 -0.869 -9.208 1.00 92.88 543 ILE A CA 1
ATOM 4262 C C . ILE A 1 543 ? 16.177 -2.356 -9.172 1.00 92.88 543 ILE A C 1
ATOM 4264 O O . ILE A 1 543 ? 15.004 -2.697 -8.992 1.00 92.88 543 ILE A O 1
ATOM 4268 N N . GLY A 1 544 ? 17.180 -3.223 -9.302 1.00 93.31 544 GLY A N 1
ATOM 4269 C CA . GLY A 1 544 ? 17.034 -4.657 -9.080 1.00 93.31 544 GLY A CA 1
ATOM 4270 C C . GLY A 1 544 ? 18.340 -5.446 -9.087 1.00 93.31 544 GLY A C 1
ATOM 4271 O O . GLY A 1 544 ? 19.434 -4.879 -9.065 1.00 93.31 544 GLY A O 1
ATOM 4272 N N . ASP A 1 545 ? 18.203 -6.766 -9.112 1.00 93.69 545 ASP A N 1
ATOM 4273 C CA . ASP A 1 545 ? 19.320 -7.701 -9.212 1.00 93.69 545 ASP A CA 1
ATOM 4274 C C . ASP A 1 545 ? 19.857 -7.764 -10.635 1.00 93.69 545 ASP A C 1
ATOM 4276 O O . ASP A 1 545 ? 19.096 -7.912 -11.592 1.00 93.69 545 ASP A O 1
ATOM 4280 N N . ILE A 1 546 ? 21.177 -7.715 -10.768 1.00 95.06 546 ILE A N 1
ATOM 4281 C CA . ILE A 1 546 ? 21.870 -7.901 -12.036 1.00 95.06 546 ILE A CA 1
ATOM 4282 C C . ILE A 1 546 ? 22.080 -9.398 -12.258 1.00 95.06 546 ILE A C 1
ATOM 4284 O O . ILE A 1 546 ? 22.745 -10.073 -11.471 1.00 95.06 546 ILE A O 1
ATOM 4288 N N . VAL A 1 547 ? 21.512 -9.913 -13.344 1.00 94.31 547 VAL A N 1
ATOM 4289 C CA . VAL A 1 547 ? 21.573 -11.330 -13.725 1.00 94.31 547 VAL A CA 1
ATOM 4290 C C . VAL A 1 547 ? 22.012 -11.480 -15.189 1.00 94.31 547 VAL A C 1
ATOM 4292 O O . VAL A 1 547 ? 21.892 -10.516 -15.953 1.00 94.31 547 VAL A O 1
ATOM 4295 N N . PRO A 1 548 ? 22.519 -12.656 -15.609 1.00 94.56 548 PRO A N 1
ATOM 4296 C CA . PRO A 1 548 ? 22.895 -12.889 -17.000 1.00 94.56 548 PRO A CA 1
ATOM 4297 C C . PRO A 1 548 ? 21.740 -12.634 -17.969 1.00 94.56 548 PRO A C 1
ATOM 4299 O O . PRO A 1 548 ? 20.575 -12.886 -17.648 1.00 94.56 548 PRO A O 1
ATOM 4302 N N . SER A 1 549 ? 22.050 -12.140 -19.166 1.00 91.94 549 SER A N 1
ATOM 4303 C CA . SER A 1 549 ? 21.041 -11.944 -20.208 1.00 91.94 549 SER A CA 1
ATOM 4304 C C . SER A 1 549 ? 20.374 -13.272 -20.589 1.00 91.94 549 SER A C 1
ATOM 4306 O O . SER A 1 549 ? 20.997 -14.333 -20.562 1.00 91.94 549 SER A O 1
ATOM 4308 N N . GLY A 1 550 ? 19.073 -13.233 -20.891 1.00 88.12 550 GLY A N 1
ATOM 4309 C CA . GLY A 1 550 ? 18.296 -14.425 -21.242 1.00 88.12 550 GLY A CA 1
ATOM 4310 C C . GLY A 1 550 ? 17.991 -15.387 -20.085 1.00 88.12 550 GLY A C 1
ATOM 4311 O O . GLY A 1 550 ? 17.358 -16.414 -20.325 1.00 88.12 550 GLY A O 1
ATOM 4312 N N . THR A 1 551 ? 18.384 -15.071 -18.843 1.00 90.81 551 THR A N 1
ATOM 4313 C CA . THR A 1 551 ? 18.120 -15.936 -17.677 1.00 90.81 551 THR A CA 1
ATOM 4314 C C . THR A 1 551 ? 16.627 -16.042 -17.378 1.00 90.81 551 THR A C 1
ATOM 4316 O O . THR A 1 551 ? 16.126 -17.126 -17.081 1.00 90.81 551 THR A O 1
ATOM 4319 N N . PHE A 1 552 ? 15.901 -14.924 -17.461 1.00 88.69 552 PHE A N 1
ATOM 4320 C CA . PHE A 1 552 ? 14.469 -14.879 -17.185 1.00 88.69 552 PHE A CA 1
ATOM 4321 C C . PHE A 1 552 ? 13.695 -14.299 -18.365 1.00 88.69 552 PHE A C 1
ATOM 4323 O O . PHE A 1 552 ? 14.165 -13.422 -19.088 1.00 88.69 552 PHE A O 1
ATOM 4330 N N . GLN A 1 553 ? 12.469 -14.791 -18.536 1.00 82.25 553 GLN A N 1
ATOM 4331 C CA . GLN A 1 553 ? 11.516 -14.300 -19.529 1.00 82.25 553 GLN A CA 1
ATOM 4332 C C . GLN A 1 553 ? 10.152 -14.015 -18.884 1.00 82.25 553 GLN A C 1
ATOM 4334 O O . GLN A 1 553 ? 9.110 -14.479 -19.366 1.00 82.25 553 GLN A O 1
ATOM 4339 N N . ASP A 1 554 ? 10.175 -13.293 -17.766 1.00 79.94 554 ASP A N 1
ATOM 4340 C CA . ASP A 1 554 ? 9.000 -12.855 -17.014 1.00 79.94 554 ASP A CA 1
ATOM 4341 C C . ASP A 1 554 ? 8.771 -11.339 -17.146 1.00 79.94 554 ASP A C 1
ATOM 4343 O O . ASP A 1 554 ? 9.565 -10.619 -17.744 1.00 79.94 554 ASP A O 1
ATOM 4347 N N . SER A 1 555 ? 7.655 -10.843 -16.610 1.00 74.31 555 SER A N 1
ATOM 4348 C CA . SER A 1 555 ? 7.297 -9.418 -16.664 1.00 74.31 555 SER A CA 1
ATOM 4349 C C . SER A 1 555 ? 8.014 -8.556 -15.616 1.00 74.31 555 SER A C 1
ATOM 4351 O O . SER A 1 555 ? 7.707 -7.373 -15.500 1.00 74.31 555 SER A O 1
ATOM 4353 N N . GLN A 1 556 ? 8.894 -9.140 -14.798 1.00 80.25 556 GLN A N 1
ATOM 4354 C CA . GLN A 1 556 ? 9.594 -8.462 -13.700 1.00 80.25 556 GLN A CA 1
ATOM 4355 C C . GLN A 1 556 ? 11.104 -8.354 -13.946 1.00 80.25 556 GLN A C 1
ATOM 4357 O O . GLN A 1 556 ? 11.850 -7.934 -13.056 1.00 80.25 556 GLN A O 1
ATOM 4362 N N . THR A 1 557 ? 11.545 -8.721 -15.147 1.00 88.25 557 THR A N 1
ATOM 4363 C CA . THR A 1 557 ? 12.939 -8.702 -15.570 1.00 88.25 557 THR A CA 1
ATOM 4364 C C . THR A 1 557 ? 13.065 -7.889 -16.848 1.00 88.25 557 THR A C 1
ATOM 4366 O O . THR A 1 557 ? 12.274 -8.064 -17.773 1.00 88.25 557 THR A O 1
ATOM 4369 N N . LEU A 1 558 ? 14.046 -6.990 -16.897 1.00 90.25 558 LEU A N 1
ATOM 4370 C CA . LEU A 1 558 ? 14.297 -6.136 -18.054 1.00 90.25 558 LEU A CA 1
ATOM 4371 C C . LEU A 1 558 ? 15.696 -6.349 -18.597 1.00 90.25 558 LEU A C 1
ATOM 4373 O O . LEU A 1 558 ? 16.661 -6.331 -17.838 1.00 90.25 558 LEU A O 1
ATOM 4377 N N . ASP A 1 559 ? 15.802 -6.463 -19.912 1.00 91.94 559 ASP A N 1
ATOM 4378 C CA . ASP A 1 559 ? 17.088 -6.436 -20.592 1.00 91.94 559 ASP A CA 1
ATOM 4379 C C . ASP A 1 559 ? 17.760 -5.069 -20.411 1.00 91.94 559 ASP A C 1
ATOM 4381 O O . ASP A 1 559 ? 17.124 -4.012 -20.465 1.00 91.94 559 ASP A O 1
ATOM 4385 N N . PHE A 1 560 ? 19.067 -5.098 -20.174 1.00 94.06 560 PHE A N 1
ATOM 4386 C CA . PHE A 1 560 ? 19.888 -3.922 -19.952 1.00 94.06 560 PHE A CA 1
ATOM 4387 C C . PHE A 1 560 ? 20.915 -3.792 -21.073 1.00 94.06 560 PHE A C 1
ATOM 4389 O O . PHE A 1 560 ? 21.879 -4.558 -21.147 1.00 94.06 560 PHE A O 1
ATOM 4396 N N . ALA A 1 561 ? 20.705 -2.802 -21.936 1.00 92.50 561 ALA A N 1
ATOM 4397 C CA . ALA A 1 561 ? 21.601 -2.498 -23.042 1.00 92.50 561 ALA A CA 1
ATOM 4398 C C . ALA A 1 561 ? 22.668 -1.471 -22.640 1.00 92.50 561 ALA A C 1
ATOM 4400 O O . ALA A 1 561 ? 22.399 -0.572 -21.835 1.00 92.50 561 ALA A O 1
ATOM 4401 N N . ARG A 1 562 ? 23.875 -1.583 -23.203 1.00 92.56 562 ARG A N 1
ATOM 4402 C CA . ARG A 1 562 ? 24.960 -0.606 -23.005 1.00 92.56 562 ARG A CA 1
ATOM 4403 C C . ARG A 1 562 ? 25.065 0.324 -24.215 1.00 92.56 562 ARG A C 1
ATOM 4405 O O . ARG A 1 562 ? 25.578 -0.106 -25.245 1.00 92.56 562 ARG A O 1
ATOM 4412 N N . PRO A 1 563 ? 24.605 1.586 -24.111 1.00 91.44 563 PRO A N 1
ATOM 4413 C CA . PRO A 1 563 ? 24.552 2.495 -25.257 1.00 91.44 563 PRO A CA 1
ATOM 4414 C C . PRO A 1 563 ? 25.933 3.002 -25.704 1.00 91.44 563 PRO A C 1
ATOM 4416 O O . PRO A 1 563 ? 26.063 3.639 -26.741 1.00 91.44 563 PRO A O 1
ATOM 4419 N N . ASP A 1 564 ? 26.970 2.780 -24.901 1.00 90.62 564 ASP A N 1
ATOM 4420 C CA . ASP A 1 564 ? 28.361 3.103 -25.221 1.00 90.62 564 ASP A CA 1
ATOM 4421 C C . ASP A 1 564 ? 29.077 2.020 -26.035 1.00 90.62 564 ASP A C 1
ATOM 4423 O O . ASP A 1 564 ? 30.168 2.266 -26.545 1.00 90.62 564 ASP A O 1
ATOM 4427 N N . PHE A 1 565 ? 28.478 0.838 -26.180 1.00 89.12 565 PHE A N 1
ATOM 4428 C CA . PHE A 1 565 ? 29.018 -0.239 -27.003 1.00 89.12 565 PHE A CA 1
ATOM 4429 C C . PHE A 1 565 ? 28.419 -0.207 -28.412 1.00 89.12 565 PHE A C 1
ATOM 4431 O O . PHE A 1 565 ? 27.286 0.227 -28.625 1.00 89.12 565 PHE A O 1
ATOM 4438 N N . CYS A 1 566 ? 29.191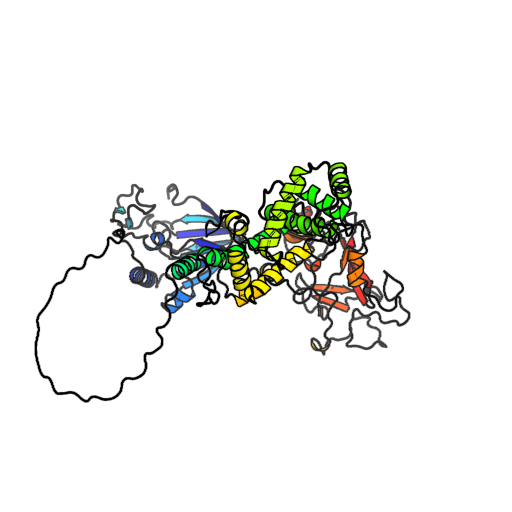 -0.681 -29.394 1.00 84.44 566 CYS A N 1
ATOM 4439 C CA . CYS A 1 566 ? 28.720 -0.802 -30.772 1.00 84.44 566 CYS A CA 1
ATOM 4440 C C . CYS A 1 566 ? 27.509 -1.743 -30.830 1.00 84.44 566 CYS A C 1
ATOM 4442 O O . CYS A 1 566 ? 27.534 -2.788 -30.192 1.00 84.44 566 CYS A O 1
ATOM 4444 N N . GLU A 1 567 ? 26.473 -1.366 -31.584 1.00 85.88 567 GLU A N 1
ATOM 4445 C CA . GLU A 1 567 ? 25.190 -2.089 -31.696 1.00 85.88 567 GLU A CA 1
ATOM 4446 C C . GLU A 1 567 ? 24.336 -2.135 -30.415 1.00 85.88 567 GLU A C 1
ATOM 4448 O O . GLU A 1 567 ? 23.293 -2.784 -30.407 1.00 85.88 567 GLU A O 1
ATOM 4453 N N . GLU A 1 568 ? 24.732 -1.414 -29.359 1.00 90.81 568 GLU A N 1
ATOM 4454 C CA . GLU A 1 568 ? 24.018 -1.327 -28.077 1.00 90.81 568 GLU A CA 1
ATOM 4455 C C . GLU A 1 568 ? 23.561 -2.702 -27.529 1.00 90.81 568 GLU A C 1
ATOM 4457 O O . GLU A 1 568 ? 22.372 -2.918 -27.272 1.00 90.81 568 GLU A O 1
ATOM 4462 N N . PRO A 1 569 ? 24.480 -3.670 -27.352 1.00 91.38 569 PRO A N 1
ATOM 4463 C CA . PRO A 1 569 ? 24.139 -5.027 -26.963 1.00 91.38 569 PRO A CA 1
ATOM 4464 C C . PRO A 1 569 ? 23.509 -5.067 -25.571 1.00 91.38 569 PRO A C 1
ATOM 4466 O O . PRO A 1 569 ? 23.864 -4.304 -24.664 1.00 91.38 569 PRO A O 1
ATOM 4469 N N . VAL A 1 570 ? 22.611 -6.035 -25.381 1.00 92.31 570 VAL A N 1
ATOM 4470 C CA . VAL A 1 570 ? 22.113 -6.417 -24.057 1.00 92.31 570 VAL A CA 1
ATOM 4471 C C . VAL A 1 570 ? 23.232 -7.130 -23.304 1.00 92.31 570 VAL A C 1
ATOM 4473 O O . VAL A 1 570 ? 23.626 -8.240 -23.663 1.00 92.31 570 VAL A O 1
ATOM 4476 N N . VAL A 1 571 ? 23.738 -6.500 -22.245 1.00 93.75 571 VAL A N 1
ATOM 4477 C CA . VAL A 1 571 ? 24.864 -7.028 -21.458 1.00 93.75 571 VAL A CA 1
ATOM 4478 C C . VAL A 1 571 ? 24.421 -7.822 -20.236 1.00 93.75 571 VAL A C 1
ATOM 4480 O O . VAL A 1 571 ? 25.152 -8.689 -19.767 1.00 93.75 571 VAL A O 1
ATOM 4483 N N . CYS A 1 572 ? 23.234 -7.531 -19.707 1.00 94.81 572 CYS A N 1
ATOM 4484 C CA . CYS A 1 572 ? 22.650 -8.217 -18.562 1.00 94.81 572 CYS A CA 1
ATOM 4485 C C . CYS A 1 572 ? 21.131 -8.019 -18.522 1.00 94.81 572 CYS A C 1
ATOM 4487 O O . CYS A 1 572 ? 20.548 -7.361 -19.384 1.00 94.81 572 CYS A O 1
ATOM 4489 N N . GLN A 1 573 ? 20.497 -8.590 -17.506 1.00 93.69 573 GLN A N 1
ATOM 4490 C CA . GLN A 1 573 ? 19.109 -8.358 -17.135 1.00 93.69 573 GLN A CA 1
ATOM 4491 C C . GLN A 1 573 ? 19.036 -7.734 -15.733 1.00 93.69 573 GLN A C 1
ATOM 4493 O O . GLN A 1 573 ? 19.823 -8.084 -14.854 1.00 93.69 573 GLN A O 1
ATOM 4498 N N . ILE A 1 574 ? 18.079 -6.829 -15.513 1.00 93.69 574 ILE A N 1
ATOM 4499 C CA . ILE A 1 574 ? 17.722 -6.283 -14.198 1.00 93.69 574 ILE A CA 1
ATOM 4500 C C . ILE A 1 574 ? 16.431 -6.951 -13.733 1.00 93.69 574 ILE A C 1
ATOM 4502 O O . ILE A 1 574 ? 15.366 -6.715 -14.305 1.00 93.69 574 ILE A O 1
ATOM 4506 N N . ARG A 1 575 ? 16.518 -7.782 -12.693 1.00 92.06 575 ARG A N 1
ATOM 4507 C CA . ARG A 1 575 ? 15.389 -8.508 -12.105 1.00 92.06 575 ARG A CA 1
ATOM 4508 C C . ARG A 1 575 ? 14.909 -7.812 -10.838 1.00 92.06 575 ARG A C 1
ATOM 4510 O O . ARG A 1 575 ? 15.634 -7.734 -9.854 1.00 92.06 575 ARG A O 1
ATOM 4517 N N . CYS A 1 576 ? 13.663 -7.351 -10.833 1.00 87.50 576 CYS A N 1
ATOM 4518 C CA . CYS A 1 576 ? 13.113 -6.532 -9.746 1.00 87.50 576 CYS A CA 1
ATOM 4519 C C . CYS A 1 576 ? 12.294 -7.321 -8.701 1.00 87.50 576 CYS A C 1
ATOM 4521 O O . CYS A 1 576 ? 11.626 -6.714 -7.865 1.00 87.50 576 CYS A O 1
ATOM 4523 N N . VAL A 1 577 ? 12.284 -8.659 -8.766 1.00 79.31 577 VAL A N 1
ATOM 4524 C CA . VAL A 1 577 ? 11.401 -9.517 -7.945 1.00 79.31 577 VAL A CA 1
ATOM 4525 C C . VAL A 1 577 ? 11.838 -9.571 -6.478 1.00 79.31 577 VAL A C 1
ATOM 4527 O O . VAL A 1 577 ? 11.025 -9.358 -5.580 1.00 79.31 577 VAL A O 1
ATOM 4530 N N . GLU A 1 578 ? 13.106 -9.918 -6.242 1.00 74.38 578 GLU A N 1
ATOM 4531 C CA . GLU A 1 578 ? 13.673 -10.166 -4.906 1.00 74.38 578 GLU A CA 1
ATOM 4532 C C . GLU A 1 578 ? 14.185 -8.869 -4.281 1.00 74.38 578 GLU A C 1
ATOM 4534 O O . GLU A 1 578 ? 13.968 -8.599 -3.098 1.00 74.38 578 GLU A O 1
ATOM 4539 N N . ILE A 1 579 ? 14.831 -8.053 -5.108 1.00 72.38 579 ILE A N 1
ATOM 4540 C CA . ILE A 1 579 ? 15.445 -6.788 -4.747 1.00 72.38 579 ILE A CA 1
ATOM 4541 C C . ILE A 1 579 ? 14.923 -5.752 -5.739 1.00 72.38 579 ILE A C 1
ATOM 4543 O O . ILE A 1 579 ? 14.983 -5.949 -6.949 1.00 72.38 579 ILE A O 1
ATOM 4547 N N . GLY A 1 580 ? 14.360 -4.654 -5.237 1.00 83.25 580 GLY A N 1
ATOM 4548 C CA . GLY A 1 580 ? 13.876 -3.579 -6.094 1.00 83.25 580 GLY A CA 1
ATOM 4549 C C . GLY A 1 580 ? 13.243 -2.429 -5.328 1.00 83.25 580 GLY A C 1
ATOM 4550 O O . GLY A 1 580 ? 13.056 -2.482 -4.113 1.00 83.25 580 GLY A O 1
ATOM 4551 N N . ASN A 1 581 ? 12.923 -1.362 -6.050 1.00 88.94 581 ASN A N 1
ATOM 4552 C CA . ASN A 1 581 ? 12.187 -0.217 -5.522 1.00 88.94 581 ASN A CA 1
ATOM 4553 C C . ASN A 1 581 ? 10.795 -0.124 -6.169 1.00 88.94 581 ASN A C 1
ATOM 4555 O O . ASN A 1 581 ? 10.403 -0.969 -6.978 1.00 88.94 581 ASN A O 1
ATOM 4559 N N . SER A 1 582 ? 10.013 0.891 -5.804 1.00 90.12 582 SER A N 1
ATOM 4560 C CA . SER A 1 582 ? 8.632 1.044 -6.279 1.00 90.12 582 SER A CA 1
ATOM 4561 C C . SER A 1 582 ? 8.505 1.276 -7.793 1.00 90.12 582 SER A C 1
ATOM 4563 O O . SER A 1 582 ? 7.430 1.048 -8.340 1.00 90.12 582 SER A O 1
ATOM 4565 N N . PHE A 1 583 ? 9.580 1.654 -8.500 1.00 91.75 583 PHE A N 1
ATOM 4566 C CA . PHE A 1 583 ? 9.565 1.850 -9.958 1.00 91.75 583 PHE A CA 1
ATOM 4567 C C . PHE A 1 583 ? 9.295 0.558 -10.739 1.00 91.75 583 PHE A C 1
ATOM 4569 O O . PHE A 1 583 ? 8.845 0.628 -11.880 1.00 91.75 583 PHE A O 1
ATOM 4576 N N . ARG A 1 584 ? 9.454 -0.617 -10.112 1.00 90.31 584 ARG A N 1
ATOM 4577 C CA . ARG A 1 584 ? 9.024 -1.902 -10.691 1.00 90.31 584 ARG A CA 1
ATOM 4578 C C . ARG A 1 584 ? 7.506 -2.040 -10.844 1.00 90.31 584 ARG A C 1
ATOM 4580 O O . ARG A 1 584 ? 7.048 -2.948 -11.520 1.00 90.31 584 ARG A O 1
ATOM 4587 N N . LEU A 1 585 ? 6.735 -1.168 -10.190 1.00 91.50 585 LEU A N 1
ATOM 4588 C CA . LEU A 1 585 ? 5.274 -1.140 -10.264 1.00 91.50 585 LEU A CA 1
ATOM 4589 C C . LEU A 1 585 ? 4.760 -0.250 -11.401 1.00 91.50 585 LEU A C 1
ATOM 4591 O O . LEU A 1 585 ? 3.563 -0.018 -11.487 1.00 91.50 585 LEU A O 1
ATOM 4595 N N . ILE A 1 586 ? 5.621 0.337 -12.236 1.00 92.69 586 ILE A N 1
ATOM 4596 C CA . ILE A 1 586 ? 5.139 1.155 -13.351 1.00 92.69 586 ILE A CA 1
ATOM 4597 C C . ILE A 1 586 ? 4.377 0.263 -14.330 1.00 92.69 586 ILE A C 1
ATOM 4599 O O . ILE A 1 586 ? 4.879 -0.760 -14.784 1.00 92.69 586 ILE A O 1
ATOM 4603 N N . ASN A 1 587 ? 3.161 0.675 -14.675 1.00 91.38 587 ASN A N 1
ATOM 4604 C CA . ASN A 1 587 ? 2.325 -0.087 -15.587 1.00 91.38 587 ASN A CA 1
ATOM 4605 C C . ASN A 1 587 ? 2.719 0.140 -17.047 1.00 91.38 587 ASN A C 1
ATOM 4607 O O . ASN A 1 587 ? 3.185 1.217 -17.440 1.00 91.38 587 ASN A O 1
ATOM 4611 N N . HIS A 1 588 ? 2.478 -0.888 -17.858 1.00 89.88 588 HIS A N 1
ATOM 4612 C CA . HIS A 1 588 ? 2.603 -0.800 -19.305 1.00 89.88 588 HIS A CA 1
ATOM 4613 C C . HIS A 1 588 ? 1.543 0.142 -19.898 1.00 89.88 588 HIS A C 1
ATOM 4615 O O . HIS A 1 588 ? 0.375 0.092 -19.512 1.00 89.88 588 HIS A O 1
ATOM 4621 N N . SER A 1 589 ? 1.919 0.931 -20.905 1.00 90.38 589 SER A N 1
ATOM 4622 C CA . SER A 1 589 ? 0.980 1.599 -21.811 1.00 90.38 589 SER A CA 1
ATOM 4623 C C . SER A 1 589 ? 1.517 1.628 -23.239 1.00 90.38 589 SER A C 1
ATOM 4625 O O . SER A 1 589 ? 2.704 1.879 -23.461 1.00 90.38 589 SER A O 1
ATOM 4627 N N . CYS A 1 590 ? 0.626 1.447 -24.219 1.00 88.69 590 CYS A N 1
ATOM 4628 C CA . CYS A 1 590 ? 0.943 1.639 -25.636 1.00 88.69 590 CYS A CA 1
ATOM 4629 C C . CYS A 1 590 ? 1.082 3.127 -26.019 1.00 88.69 590 CYS A C 1
ATOM 4631 O O . CYS A 1 590 ? 1.660 3.441 -27.059 1.00 88.69 590 CYS A O 1
ATOM 4633 N N . ARG A 1 591 ? 0.610 4.048 -25.167 1.00 90.50 591 ARG A N 1
ATOM 4634 C CA . ARG A 1 591 ? 0.862 5.498 -25.237 1.00 90.50 591 ARG A CA 1
ATOM 4635 C C . ARG A 1 591 ? 1.483 5.967 -23.915 1.00 90.50 591 ARG A C 1
ATOM 4637 O O . ARG A 1 591 ? 0.788 6.550 -23.082 1.00 90.50 591 ARG A O 1
ATOM 4644 N N . PRO A 1 592 ? 2.759 5.639 -23.661 1.00 94.06 592 PRO A N 1
ATOM 4645 C CA . PRO A 1 592 ? 3.341 5.820 -22.342 1.00 94.06 592 PRO A CA 1
ATOM 4646 C C . PRO A 1 592 ? 3.707 7.280 -22.049 1.00 94.06 592 PRO A C 1
ATOM 4648 O O . PRO A 1 592 ? 4.158 8.015 -22.931 1.00 94.06 592 PRO A O 1
ATOM 4651 N N . SER A 1 593 ? 3.566 7.679 -20.783 1.00 95.75 593 SER A N 1
ATOM 4652 C CA . SER A 1 593 ? 3.934 9.017 -20.290 1.00 95.75 593 SER A CA 1
ATOM 4653 C C . SER A 1 593 ? 5.428 9.158 -19.956 1.00 95.75 593 SER A C 1
ATOM 4655 O O . SER A 1 593 ? 5.946 10.268 -19.797 1.00 95.75 593 SER A O 1
ATOM 4657 N N . ALA A 1 594 ? 6.142 8.035 -19.880 1.00 96.69 594 ALA A N 1
ATOM 4658 C CA . ALA A 1 594 ? 7.578 7.965 -19.669 1.00 96.69 594 ALA A CA 1
ATOM 4659 C C . ALA A 1 594 ? 8.222 6.849 -20.506 1.00 96.69 594 ALA A C 1
ATOM 4661 O O . ALA A 1 594 ? 7.560 5.986 -21.079 1.00 96.69 594 ALA A O 1
ATOM 4662 N N . ARG A 1 595 ? 9.553 6.850 -20.568 1.00 95.94 595 ARG A N 1
ATOM 4663 C CA . ARG A 1 595 ? 10.351 5.783 -21.177 1.00 95.94 595 ARG A CA 1
ATOM 4664 C C . ARG A 1 595 ? 11.524 5.401 -20.290 1.00 95.94 595 ARG A C 1
ATOM 4666 O O . ARG A 1 595 ? 12.031 6.231 -19.535 1.00 95.94 595 ARG A O 1
ATOM 4673 N N . LEU A 1 596 ? 11.959 4.155 -20.419 1.00 94.81 596 LEU A N 1
ATOM 4674 C CA . LEU A 1 596 ? 13.176 3.659 -19.792 1.00 94.81 596 LEU A CA 1
ATOM 4675 C C . LEU A 1 596 ? 14.373 4.034 -20.670 1.00 94.81 596 LEU A C 1
ATOM 4677 O O . LEU A 1 596 ? 14.317 3.865 -21.888 1.00 94.81 596 LEU A O 1
ATOM 4681 N N . VAL A 1 597 ? 15.409 4.616 -20.069 1.00 94.81 597 VAL A N 1
ATOM 4682 C CA . VAL A 1 597 ? 16.637 5.028 -20.762 1.00 94.81 597 VAL A CA 1
ATOM 4683 C C . VAL A 1 597 ? 17.864 4.780 -19.903 1.00 94.81 597 VAL A C 1
ATOM 4685 O O . VAL A 1 597 ? 17.832 4.955 -18.685 1.00 94.81 597 VAL A O 1
ATOM 4688 N N . GLN A 1 598 ? 18.963 4.431 -20.559 1.00 95.62 598 GLN A N 1
ATOM 4689 C CA . GLN A 1 598 ? 20.210 4.097 -19.896 1.00 95.62 598 GLN A CA 1
ATOM 4690 C C . GLN A 1 598 ? 21.007 5.391 -19.771 1.00 95.62 598 GLN A C 1
ATOM 4692 O O . GLN A 1 598 ? 21.274 6.063 -20.766 1.00 95.62 598 GLN A O 1
ATOM 4697 N N . VAL A 1 599 ? 21.341 5.774 -18.542 1.00 95.25 599 VAL A N 1
ATOM 4698 C CA . VAL A 1 599 ? 22.084 7.010 -18.246 1.00 95.25 599 VAL A CA 1
ATOM 4699 C C . VAL A 1 599 ? 23.257 6.710 -17.334 1.00 95.25 599 VAL A C 1
ATOM 4701 O O . VAL A 1 599 ? 23.226 5.730 -16.589 1.00 95.25 599 VAL A O 1
ATOM 4704 N N . ARG A 1 600 ? 24.273 7.572 -17.342 1.00 95.12 600 ARG A N 1
ATOM 4705 C CA . ARG A 1 600 ? 25.401 7.457 -16.418 1.00 95.12 600 ARG A CA 1
ATOM 4706 C C . ARG A 1 600 ? 25.041 8.126 -15.104 1.00 95.12 600 ARG A C 1
ATOM 4708 O O . ARG A 1 600 ? 24.750 9.322 -15.059 1.00 95.12 600 ARG A O 1
ATOM 4715 N N . ALA A 1 601 ? 25.094 7.382 -14.013 1.00 94.44 601 ALA A N 1
ATOM 4716 C CA . ALA A 1 601 ? 24.888 7.913 -12.677 1.00 94.44 601 ALA A CA 1
ATOM 4717 C C . ALA A 1 601 ? 25.711 7.118 -11.672 1.00 94.44 601 ALA A C 1
ATOM 4719 O O . ALA A 1 601 ? 25.746 5.891 -11.717 1.00 94.44 601 ALA A O 1
ATOM 4720 N N . SER A 1 602 ? 26.355 7.817 -10.735 1.00 93.50 602 SER A N 1
ATOM 4721 C CA . SER A 1 602 ? 27.065 7.168 -9.625 1.00 93.50 602 SER A CA 1
ATOM 4722 C C . SER A 1 602 ? 28.082 6.102 -10.080 1.00 93.50 602 SER A C 1
ATOM 4724 O O . SER A 1 602 ? 28.216 5.054 -9.453 1.00 93.50 602 SER A O 1
ATOM 4726 N N . GLY A 1 603 ? 28.798 6.367 -11.182 1.00 93.62 603 GLY A N 1
ATOM 4727 C CA . GLY A 1 603 ? 29.857 5.493 -11.705 1.00 93.62 603 GLY A CA 1
ATOM 4728 C C . GLY A 1 603 ? 29.373 4.283 -12.513 1.00 93.62 603 GLY A C 1
ATOM 4729 O O . GLY A 1 603 ? 30.192 3.444 -12.895 1.00 93.62 603 GLY A O 1
ATOM 4730 N N . ARG A 1 604 ? 28.068 4.185 -12.786 1.00 94.81 604 ARG A N 1
ATOM 4731 C CA . ARG A 1 604 ? 27.441 3.081 -13.522 1.00 94.81 604 ARG A CA 1
ATOM 4732 C C . ARG A 1 604 ? 26.477 3.602 -14.582 1.00 94.81 604 ARG A C 1
ATOM 4734 O O . ARG A 1 604 ? 26.001 4.733 -14.495 1.00 94.81 604 ARG A O 1
ATOM 4741 N N . TYR A 1 605 ? 26.157 2.758 -15.550 1.00 95.56 605 TYR A N 1
ATOM 4742 C CA . TYR A 1 605 ? 24.937 2.890 -16.329 1.00 95.56 605 TYR A CA 1
ATOM 4743 C C . TYR A 1 605 ? 23.759 2.390 -15.491 1.00 95.56 605 TYR A C 1
ATOM 4745 O O . TYR A 1 605 ? 23.826 1.330 -14.876 1.00 95.56 605 TYR A O 1
ATOM 4753 N N . VAL A 1 606 ? 22.663 3.140 -15.468 1.00 95.56 606 VAL A N 1
ATOM 4754 C CA . VAL A 1 606 ? 21.443 2.782 -14.732 1.00 95.56 606 VAL A CA 1
ATOM 4755 C C . VAL A 1 606 ? 20.206 3.013 -15.592 1.00 95.56 606 VAL A C 1
ATOM 4757 O O . VAL A 1 606 ? 20.196 3.897 -16.451 1.00 95.56 606 VAL A O 1
ATOM 4760 N N . THR A 1 607 ? 19.146 2.242 -15.340 1.00 95.62 607 THR A N 1
ATOM 4761 C CA . THR A 1 607 ? 17.853 2.406 -16.014 1.00 95.62 607 THR A CA 1
ATOM 4762 C C . THR A 1 607 ? 17.082 3.550 -15.360 1.00 95.62 607 THR A C 1
ATOM 4764 O O . THR A 1 607 ? 16.525 3.399 -14.271 1.00 95.62 607 THR A O 1
ATOM 4767 N N . ALA A 1 608 ? 17.034 4.704 -16.014 1.00 95.31 608 ALA A N 1
ATOM 4768 C CA . ALA A 1 608 ? 16.251 5.849 -15.575 1.00 95.31 608 ALA A CA 1
ATOM 4769 C C . ALA A 1 608 ? 14.859 5.859 -16.216 1.00 95.31 608 ALA A C 1
ATOM 4771 O O . ALA A 1 608 ? 14.687 5.534 -17.389 1.00 95.31 608 ALA A O 1
ATOM 4772 N N . VAL A 1 609 ? 13.864 6.304 -15.453 1.00 95.56 609 VAL A N 1
ATOM 4773 C CA . VAL A 1 609 ? 12.510 6.581 -15.934 1.00 95.56 609 VAL A CA 1
ATOM 4774 C C . VAL A 1 609 ? 12.437 8.054 -16.312 1.00 95.56 609 VAL A C 1
ATOM 4776 O O . VAL A 1 609 ? 12.433 8.929 -15.444 1.00 95.56 609 VAL A O 1
ATOM 4779 N N . LYS A 1 610 ? 12.409 8.331 -17.615 1.00 95.38 610 LYS A N 1
ATOM 4780 C CA . LYS A 1 610 ? 12.423 9.683 -18.179 1.00 95.38 610 LYS A CA 1
ATOM 4781 C C . LYS A 1 610 ? 11.058 10.037 -18.755 1.00 95.38 610 LYS A C 1
ATOM 4783 O O . LYS A 1 610 ? 10.559 9.321 -19.622 1.00 95.38 610 LYS A O 1
ATOM 4788 N N . ALA A 1 611 ? 10.478 11.149 -18.316 1.00 95.44 611 ALA A N 1
ATOM 4789 C CA . ALA A 1 611 ? 9.205 11.639 -18.836 1.00 95.44 611 ALA A CA 1
ATOM 4790 C C . ALA A 1 611 ? 9.314 11.948 -20.343 1.00 95.44 611 ALA A C 1
ATOM 4792 O O . ALA A 1 611 ? 10.256 12.615 -20.783 1.00 95.44 611 ALA A O 1
ATOM 4793 N N . THR A 1 612 ? 8.368 11.459 -21.146 1.00 95.88 612 THR A N 1
ATOM 4794 C CA . THR A 1 612 ? 8.308 11.712 -22.602 1.00 95.88 612 THR A CA 1
ATOM 4795 C C . THR A 1 612 ? 7.484 12.952 -22.926 1.00 95.88 612 THR A C 1
ATOM 4797 O O . THR A 1 612 ? 7.767 13.646 -23.900 1.00 95.88 612 THR A O 1
ATOM 4800 N N . SER A 1 613 ? 6.511 13.265 -22.076 1.00 93.19 613 SER A N 1
ATOM 4801 C CA . SER A 1 613 ? 5.664 14.451 -22.132 1.00 93.19 613 SER A CA 1
ATOM 4802 C C . SER A 1 613 ? 5.574 15.099 -20.751 1.00 93.19 613 SER A C 1
ATOM 4804 O O . SER A 1 613 ? 6.094 14.577 -19.766 1.00 93.19 613 SER A O 1
ATOM 4806 N N . ASN A 1 614 ? 4.891 16.240 -20.658 1.00 93.12 614 ASN A N 1
ATOM 4807 C CA . ASN A 1 614 ? 4.481 16.751 -19.354 1.00 93.12 614 ASN A CA 1
ATOM 4808 C C . ASN A 1 614 ? 3.478 15.766 -18.739 1.00 93.12 614 ASN A C 1
ATOM 4810 O O . ASN A 1 614 ? 2.474 15.439 -19.373 1.00 93.12 614 ASN A O 1
ATOM 4814 N N . ILE A 1 615 ? 3.755 15.296 -17.526 1.00 93.25 615 ILE A N 1
ATOM 4815 C CA . ILE A 1 615 ? 2.896 14.373 -16.785 1.00 93.25 615 ILE A CA 1
ATOM 4816 C C . ILE A 1 615 ? 2.106 15.199 -15.771 1.00 93.25 615 ILE A C 1
ATOM 4818 O O . ILE A 1 615 ? 2.723 15.787 -14.875 1.00 93.25 615 ILE A O 1
ATOM 4822 N N . PRO A 1 616 ? 0.772 15.292 -15.900 1.00 90.94 616 PRO A N 1
ATOM 4823 C CA . PRO A 1 616 ? -0.027 16.035 -14.948 1.00 90.94 616 PRO A CA 1
ATOM 4824 C C . PRO A 1 616 ? -0.008 15.352 -13.586 1.00 90.94 616 PRO A C 1
ATOM 4826 O O . PRO A 1 616 ? 0.099 14.134 -13.451 1.00 90.94 616 PRO A O 1
ATOM 4829 N N . ASP A 1 617 ? -0.098 16.170 -12.558 1.00 88.38 617 ASP A N 1
ATOM 4830 C CA . ASP A 1 617 ? -0.272 15.708 -11.199 1.00 88.38 617 ASP A CA 1
ATOM 4831 C C . ASP A 1 617 ? -1.549 14.850 -11.035 1.00 88.38 617 ASP A C 1
ATOM 4833 O O . ASP A 1 617 ? -2.596 15.140 -11.611 1.00 88.38 617 ASP A O 1
ATOM 4837 N N . GLY A 1 618 ? -1.439 13.751 -10.284 1.00 88.38 618 GLY A N 1
ATOM 4838 C CA . GLY A 1 618 ? -2.494 12.744 -10.136 1.00 88.38 618 GLY A CA 1
ATOM 4839 C C . GLY A 1 618 ? -2.569 11.712 -11.271 1.00 88.38 618 GLY A C 1
ATOM 4840 O O . GLY A 1 618 ? -3.259 10.703 -11.113 1.00 88.38 618 GLY A O 1
ATOM 4841 N N . ALA A 1 619 ? -1.845 11.902 -12.379 1.00 91.00 619 ALA A N 1
ATOM 4842 C CA . ALA A 1 619 ? -1.836 10.942 -13.480 1.00 91.00 619 ALA A CA 1
ATOM 4843 C C . ALA A 1 619 ? -0.985 9.704 -13.181 1.00 91.00 619 ALA A C 1
ATOM 4845 O O . ALA A 1 619 ? -0.007 9.756 -12.429 1.00 91.00 619 ALA A O 1
ATOM 4846 N N . GLN A 1 620 ? -1.331 8.588 -13.819 1.00 93.75 620 GLN A N 1
ATOM 4847 C CA . GLN A 1 620 ? -0.522 7.377 -13.775 1.00 93.75 620 GLN A CA 1
ATOM 4848 C C . GLN A 1 620 ? 0.763 7.556 -14.600 1.00 93.75 620 GLN A C 1
ATOM 4850 O O . GLN A 1 620 ? 0.747 8.026 -15.741 1.00 93.75 620 GLN A O 1
ATOM 4855 N N . ILE A 1 621 ? 1.892 7.152 -14.024 1.00 95.00 621 ILE A N 1
ATOM 4856 C CA . ILE A 1 621 ? 3.170 7.046 -14.727 1.00 95.00 621 ILE A CA 1
ATOM 4857 C C . ILE A 1 621 ? 3.189 5.687 -15.420 1.00 95.00 621 ILE A C 1
ATOM 4859 O O . ILE A 1 621 ? 2.990 4.661 -14.766 1.00 95.00 621 ILE A O 1
ATOM 4863 N N . THR A 1 622 ? 3.427 5.678 -16.729 1.00 95.44 622 THR A N 1
ATOM 4864 C CA . THR A 1 622 ? 3.436 4.462 -17.550 1.00 95.44 622 THR A CA 1
ATOM 4865 C C . THR A 1 622 ? 4.643 4.437 -18.478 1.00 95.44 622 THR A C 1
ATOM 4867 O O . THR A 1 622 ? 5.132 5.485 -18.905 1.00 95.44 622 THR A O 1
ATOM 4870 N N . VAL A 1 623 ? 5.128 3.238 -18.800 1.00 93.75 623 VAL A N 1
ATOM 4871 C CA . VAL A 1 623 ? 6.202 3.011 -19.783 1.00 93.75 623 VAL A CA 1
ATOM 4872 C C . VAL A 1 623 ? 5.758 1.977 -20.810 1.00 93.75 623 VAL A C 1
ATOM 4874 O O . VAL A 1 623 ? 4.817 1.224 -20.576 1.00 93.75 623 VAL A O 1
ATOM 4877 N N . SER A 1 624 ? 6.432 1.922 -21.956 1.00 90.19 624 SER A N 1
ATOM 4878 C CA . SER A 1 624 ? 6.305 0.774 -22.853 1.00 90.19 624 SER A CA 1
ATOM 4879 C C . SER A 1 624 ? 7.421 -0.216 -22.552 1.00 90.19 624 SER A C 1
ATOM 4881 O O . SER A 1 624 ? 8.598 0.125 -22.644 1.00 90.19 624 SER A O 1
ATOM 4883 N N . TYR A 1 625 ? 7.031 -1.444 -22.222 1.00 85.31 625 TYR A N 1
ATOM 4884 C CA . TYR A 1 625 ? 7.938 -2.588 -22.088 1.00 85.31 625 TYR A CA 1
ATOM 4885 C C . TYR A 1 625 ? 8.181 -3.309 -23.428 1.00 85.31 625 TYR A C 1
ATOM 4887 O O . TYR A 1 625 ? 8.729 -4.404 -23.453 1.00 85.31 625 TYR A O 1
ATOM 4895 N N . GLY A 1 626 ? 7.780 -2.700 -24.550 1.00 75.19 626 GLY A N 1
ATOM 4896 C CA . GLY A 1 626 ? 7.994 -3.251 -25.887 1.00 75.19 626 GLY A CA 1
ATOM 4897 C C . GLY A 1 626 ? 6.997 -4.341 -26.289 1.00 75.19 626 GLY A C 1
ATOM 4898 O O . GLY A 1 626 ? 6.006 -4.598 -25.604 1.00 75.19 626 GLY A O 1
ATOM 4899 N N . ARG A 1 627 ? 7.254 -4.950 -27.455 1.00 60.06 627 ARG A N 1
ATOM 4900 C CA . ARG A 1 627 ? 6.387 -5.969 -28.079 1.00 60.06 627 ARG A CA 1
ATOM 4901 C C . ARG A 1 627 ? 6.357 -7.291 -27.312 1.00 60.06 627 ARG A C 1
ATOM 4903 O O . ARG A 1 627 ? 5.378 -8.017 -27.421 1.00 60.06 627 ARG A O 1
ATOM 4910 N N . ASP A 1 628 ? 7.382 -7.552 -26.508 1.00 55.12 628 ASP A N 1
ATOM 4911 C CA . ASP A 1 628 ? 7.504 -8.765 -25.699 1.00 55.12 628 ASP A CA 1
ATOM 4912 C C . ASP A 1 628 ? 6.798 -8.650 -24.337 1.00 55.12 628 ASP A C 1
ATOM 4914 O O . ASP A 1 628 ? 6.897 -9.552 -23.506 1.00 55.12 628 ASP A O 1
ATOM 4918 N N . TRP A 1 629 ? 6.053 -7.563 -24.091 1.00 62.44 629 TRP A N 1
ATOM 4919 C CA . TRP A 1 629 ? 5.198 -7.434 -22.913 1.00 62.44 629 TRP A CA 1
ATOM 4920 C C . TRP A 1 629 ? 4.078 -8.487 -22.939 1.00 62.44 629 TRP A C 1
ATOM 4922 O O . TRP A 1 629 ? 3.127 -8.404 -23.715 1.00 62.44 629 TRP A O 1
ATOM 4932 N N . LYS A 1 630 ? 4.194 -9.498 -22.070 1.00 56.12 630 LYS A N 1
ATOM 4933 C CA . LYS A 1 630 ? 3.420 -10.752 -22.145 1.00 56.12 630 LYS A CA 1
ATOM 4934 C C . LYS A 1 630 ? 2.002 -10.704 -21.550 1.00 56.12 630 LYS A C 1
ATOM 4936 O O . LYS A 1 630 ? 1.354 -11.747 -21.480 1.00 56.12 630 LYS A O 1
ATOM 4941 N N . ALA A 1 631 ? 1.499 -9.548 -21.106 1.00 59.66 631 ALA A N 1
ATOM 4942 C CA . ALA A 1 631 ? 0.129 -9.449 -20.588 1.00 59.66 631 ALA A CA 1
ATOM 4943 C C . ALA A 1 631 ? -0.864 -9.245 -21.746 1.00 59.66 631 ALA A C 1
ATOM 4945 O O . ALA A 1 631 ? -0.954 -8.154 -22.309 1.00 59.66 631 ALA A O 1
ATOM 4946 N N . ASN A 1 632 ? -1.589 -10.307 -22.111 1.00 55.53 632 ASN A N 1
ATOM 4947 C CA . ASN A 1 632 ? -2.572 -10.306 -23.196 1.00 55.53 632 ASN A CA 1
ATOM 4948 C C . ASN A 1 632 ? -4.000 -10.515 -22.640 1.00 55.53 632 ASN A C 1
ATOM 4950 O O . ASN A 1 632 ? -4.214 -11.507 -21.936 1.00 55.53 632 ASN A O 1
ATOM 4954 N N . PRO A 1 633 ? -4.984 -9.649 -22.960 1.00 69.81 633 PRO A N 1
ATOM 4955 C CA . PRO A 1 633 ? -4.856 -8.394 -23.709 1.00 69.81 633 PRO A CA 1
ATOM 4956 C C . PRO A 1 633 ? -4.163 -7.288 -22.907 1.00 69.81 633 PRO A C 1
ATOM 4958 O O . PRO A 1 633 ? -4.193 -7.281 -21.676 1.00 69.81 633 PRO A O 1
ATOM 4961 N N . CYS A 1 634 ? -3.564 -6.331 -23.623 1.00 75.00 634 CYS A N 1
ATOM 4962 C CA . CYS A 1 634 ? -3.086 -5.095 -23.016 1.00 75.00 634 CYS A CA 1
ATOM 4963 C C . CYS A 1 634 ? -4.277 -4.355 -22.393 1.00 75.00 634 CYS A C 1
ATOM 4965 O O . CYS A 1 634 ? -5.236 -4.024 -23.084 1.00 75.00 634 CYS A O 1
ATOM 4967 N N . LEU A 1 635 ? -4.209 -4.097 -21.088 1.00 75.75 635 LEU A N 1
ATOM 4968 C CA . LEU A 1 635 ? -5.280 -3.446 -20.330 1.00 75.75 635 LEU A CA 1
ATOM 4969 C C . LEU A 1 635 ? -5.143 -1.915 -20.290 1.00 75.75 635 LEU A C 1
ATOM 4971 O O . LEU A 1 635 ? -5.857 -1.264 -19.534 1.00 75.75 635 LEU A O 1
ATOM 4975 N N . CYS A 1 636 ? -4.209 -1.326 -21.046 1.00 77.31 636 CYS A N 1
ATOM 4976 C CA . CYS A 1 636 ? -4.058 0.127 -21.068 1.00 77.31 636 CYS A CA 1
ATOM 4977 C C . CYS A 1 636 ? -5.279 0.790 -21.722 1.00 77.31 636 CYS A C 1
ATOM 4979 O O . CYS A 1 636 ? -5.879 0.209 -22.627 1.00 77.31 636 CYS A O 1
ATOM 4981 N N . GLU A 1 637 ? -5.606 2.016 -21.307 1.00 74.00 637 GLU A N 1
ATOM 4982 C CA . GLU A 1 637 ? -6.787 2.754 -21.788 1.00 74.00 637 GLU A CA 1
ATOM 4983 C C . GLU A 1 637 ? -6.871 2.778 -23.324 1.00 74.00 637 GLU A C 1
ATOM 4985 O O . GLU A 1 637 ? -7.920 2.511 -23.894 1.00 74.00 637 GLU A O 1
ATOM 4990 N N . SER A 1 638 ? -5.737 2.965 -24.010 1.00 74.44 638 SER A N 1
ATOM 4991 C CA . SER A 1 638 ? -5.675 3.024 -25.481 1.00 74.44 638 SER A CA 1
ATOM 4992 C C . SER A 1 638 ? -5.962 1.704 -26.210 1.00 74.44 638 SER A C 1
ATOM 4994 O O . SER A 1 638 ? -6.046 1.716 -27.433 1.00 74.44 638 SER A O 1
ATOM 4996 N N . CYS A 1 639 ? -6.020 0.576 -25.501 1.00 76.75 639 CYS A N 1
ATOM 4997 C CA . CYS A 1 639 ? -6.367 -0.737 -26.057 1.00 76.75 639 CYS A CA 1
ATOM 4998 C C . CYS A 1 639 ? -7.721 -1.257 -25.550 1.00 76.75 639 CYS A C 1
ATOM 5000 O O . CYS A 1 639 ? -8.156 -2.320 -25.990 1.00 76.75 639 CYS A O 1
ATOM 5002 N N . GLN A 1 640 ? -8.333 -0.560 -24.586 1.00 68.19 640 GLN A N 1
ATOM 5003 C CA . GLN A 1 640 ? -9.684 -0.839 -24.097 1.00 68.19 640 GLN A CA 1
ATOM 5004 C C . GLN A 1 640 ? -10.752 -0.022 -24.845 1.00 68.19 640 GLN A C 1
ATOM 5006 O O . GLN A 1 640 ? -11.915 -0.425 -24.843 1.00 68.19 640 GLN A O 1
ATOM 5011 N N . GLU A 1 641 ? -10.351 1.094 -25.467 1.00 49.69 641 GLU A N 1
ATOM 5012 C CA . GLU A 1 641 ? -11.079 1.794 -26.541 1.00 49.69 641 GLU A CA 1
ATOM 5013 C C . GLU A 1 641 ? -11.038 1.000 -27.853 1.00 49.69 641 GLU A C 1
ATOM 5015 O O . GLU A 1 641 ? -12.093 0.948 -28.528 1.00 49.69 641 GLU A O 1
#

Radius of gyration: 33.22 Å; chains: 1; bounding box: 88×90×96 Å

Organism: NCBI:txid2175873

Sequence (641 aa):
MEPIAGGNSLYDYIGERGSATCLHRDDADLQSCNMVISGWKLWIVIVKRHTEKFEAFIRQNWEANRCAQFVRHLSLFIGPKRLREESIDFAVHCAGRGDMVIIGPGQYHAVVNYSACFATAINFTLPGKPVMPEAMAVCEHCGLCNLQQPDLRRVSPPATAAEPAPATARVAGRKCLTKRQAPAAQTTQPAKKPKAIQMQPELAQVIKQVRKVDRLCKIPQIDETDPPTPDVLKLALAIGIRAAIQQFCDLVRSRRDPNNERARLHLSKDLHTRIGQRLGYLGTSQRRSNFERLMVRLDQHCLACDIDQSKQRRIRADTAFLNSLVKEINCPRETITRHQKQGKKWRRLCGNRKELLCFVFLTSQNPFNISVDAFLSLSENDLGMLHHILYNNYIDELCSAARALLDSMDSVSPDVEFGWEVANKASNDLPENEMLSLLRPTPQASENVYDPGKYPDWPPPPGWPEDSPWLTDPTKILGADERKCDFCDAGTCECVTQVPSRNRSAGMPRIKDYKDLGRGLQAVGSRDGQAAYRAGEIIGFLIGDIVPSGTFQDSQTLDFARPDFCEEPVVCQIRCVEIGNSFRLINHSCRPSARLVQVRASGRYVTAVKATSNIPDGAQITVSYGRDWKANPCLCESCQE

pLDDT: mean 84.33, std 16.19, range [22.77, 98.12]